Protein 1TE2 (pdb70)

CATH classification: 3.40.50.1000 (+1 more: 1.10.150.240)

Sequence (422 aa):
RQILAAIFDDGLLIDSEPLWDRAEELDVASLGVDISRRNELPDTLGLRIDDVVDLWYARQPWNNGPSRQEVVERVIARAISLVEETRPLLPGVREAVALCKEQGLLVGLASASPLHLEKVLTFDLRDSFDALASAEKLPYSKPHPQVYLDCAAKLGVDPLTCVALEDSVNGIASKAARRSIVVPAPEAQNDPRFVLANVKLSSLTELTAKDLLGRQILAAIFDDGLLIDSEPLWDRAELDVASLGVDISRRNELPDTLGLRIDDVVDLWYARQPWNGPSRQEVVEERVIARAISLVEETRPLLPGVREAVALCKEQGLLVGLASASPLHLEKVLTFDLRDSFDALASAEKLPYSKPHPQVYLDCAAKLGVDPLTCVALEDSVNGIASKAARRSIVVPAPEAQNDPRFVLANVKLSSLTELTAKDLLG

B-factor: mean 22.22, std 9.04, range [7.66, 154.1]

Secondary structure (DSSP, 8-state):
----EEEE---SSB--HHHHHHHHHH--TT---GGGGGGS---TT-----HHHHHHHS--SSS-HHHHHHHHHHHHHHHHHHH--BPTTHHHHHHHHHHTT-EEEEEESS----HHHH----GGG-SEEEE-TTSS--TTSTHHHHHHHHHHTS-GGGEEEEESSS---HHHHT--EEE---TTTTT-GGGGGSSEE-S-GGG--HHHHH-/----EEEE---SSB--HHHHHHHHHH--TT---GGGGGGSPP-TT-----HHHHHHHS--SSS-HHHHHHHHHHHHHHHHHHH--BPTTHHHHHHHHHHTT-EEEEEESS----HHHH----GGG-SEEEESTTSS--TTSSHHHHHHHHHHTS-GGGEEEEESSS---HHHHT--EEE---GGGTT-GGGGGSSEE-S-GGG--HHHHH-

GO terms:
  GO:0000287 magnesium ion binding (F, IDA)
  GO:0005829 cytosol (C, IDA)
  GO:0050084 mannitol-1-phosphatase activity (F, IDA)
  GO:0050286 sorbitol-6-phosphatase activity (F, IDA)
  GO:0003850 2-deoxyglucose-6-phosphatase activity (F, IDA)
  GO:0016791 phosphatase activity (F, IDA)
  GO:0004346 glucose-6-phosphatase activity (F, IDA)
  GO:0046872 metal ion binding (F, IDA)
  GO:0050308 sugar-phosphatase activity (F, IDA)

Solvent-accessible surface area: 18051 Å² total

InterPro domains:
  IPR006439 HAD hydrolase, subfamily IA [PR00413] (7-18)
  IPR006439 HAD hydrolase, subfamily IA [PR00413] (104-117)
  IPR006439 HAD hydrolase, subfamily IA [PR00413] (135-151)
  IPR006439 HAD hydrolase, subfamily IA [TIGR01509] (89-191)
  IPR023198 Phosphoglycolate phosphatase-like, domain 2 [G3DSA:1.10.150.240] (20-91)
  IPR023214 HAD superfamily [G3DSA:3.40.50.1000] (10-202)
  IPR036412 HAD-like superfamily [SSF56784] (7-216)
  IPR051600 Beta-phosphoglucomutase-like [PTHR46193] (9-208)

Foldseek 3Di:
DFAAAEEEECLAFFVLPVLLVVLLVVLVVQVQDCVCVVVADDCVQAAQLCLVRSCVVPNGDDDDSVSSSVSSLVSSVVVCVVPVGGFPQNVVLLVQCVVLNHAYEYFYQHDPVCCVNCVCVNPVSHQYYFHCPPPPGGFVAQPRVVVRCVSSPHQLCNYEYEEADLRCCSSVNSPAYEYCHRPVCPPVPSCVPHPYYDVHSNPDDPVSGGD/DAAAAEEEECLAFFVLPVLLVVLLVVLVVQVQDCVCVVVADDCVQPALLCLVRSCVVPNGDDDDSVSSSVSSLVRSVVVCVVPVGGFPQNVVLLVQCVVLNHAYEYFYQHDPVCCVNCVCVNPVSHQYYFHCPVPPGGFVAQPSLVVGCVSVVHQLCNYEYEEADLRCCSSVNSPAYEYCHRPVCVVPVSCVPHPYYDVHSNPDDPVSGGD

Organism: Escherichia coli (strain K12) (NCBI:txid83333)

Nearest PDB structures (foldseek):
  6hdm-assembly1_A  TM=8.095E-01  e=3.050E-13  Lactococcus lactis subsp. lactis Il1403
  5oly-assembly1_G  TM=8.096E-01  e=6.107E-13  Lactococcus lactis subsp. lactis
  1z4o-assembly2_B  TM=8.290E-01  e=7.381E-13  Lactococcus lactis
  6ydj-assembly1_A  TM=8.114E-01  e=1.303E-12  Lactococcus lactis subsp. lactis Il1403
  6hdh-assembly2_B  TM=7.762E-01  e=3.248E-13  Lactococcus lactis subsp. lactis Il1403

Structure (mmCIF, N/CA/C/O backbone):
data_1TE2
#
_entry.id   1TE2
#
_cell.length_a   48.591
_cell.length_b   88.447
_cell.length_c   48.591
_cell.angle_alpha   90.00
_cell.angle_beta   97.26
_cell.angle_gamma   90.00
#
_symmetry.space_group_name_H-M   'P 1 21 1'
#
loop_
_entity.id
_entity.type
_entity.pdbx_description
1 polymer '2-deoxyglucose-6-P phosphatase'
2 non-polymer '2-PHOSPHOGLYCOLIC ACID'
3 non-polymer 'CALCIUM ION'
4 water water
#
loop_
_atom_site.group_PDB
_atom_site.id
_atom_site.type_symbol
_atom_site.label_atom_id
_atom_site.label_alt_id
_atom_site.label_comp_id
_atom_site.label_asym_id
_atom_site.label_entity_id
_atom_site.label_seq_id
_atom_site.pdbx_PDB_ins_code
_atom_site.Cartn_x
_atom_site.Cartn_y
_atom_site.Cartn_z
_atom_site.occupancy
_atom_site.B_iso_or_equiv
_atom_site.auth_seq_id
_atom_site.auth_comp_id
_atom_site.auth_asym_id
_atom_site.auth_atom_id
_atom_site.pdbx_PDB_model_num
ATOM 1 N N . ARG A 1 7 ? 38.841 26.189 -3.329 1.00 31.67 5 ARG A N 1
ATOM 2 C CA . ARG A 1 7 ? 37.887 27.317 -3.083 1.00 31.28 5 ARG A CA 1
ATOM 3 C C . ARG A 1 7 ? 36.708 27.220 -4.047 1.00 30.44 5 ARG A C 1
ATOM 4 O O . ARG A 1 7 ? 36.867 27.493 -5.234 1.00 31.30 5 ARG A O 1
ATOM 12 N N . GLN A 1 8 ? 35.532 26.840 -3.555 1.00 29.20 6 GLN A N 1
ATOM 13 C CA . GLN A 1 8 ? 34.358 26.821 -4.422 1.00 27.98 6 GLN A CA 1
ATOM 14 C C . GLN A 1 8 ? 33.616 28.138 -4.309 1.00 25.36 6 GLN A C 1
ATOM 15 O O . GLN A 1 8 ? 33.184 28.508 -3.224 1.00 25.88 6 GLN A O 1
ATOM 21 N N . ILE A 1 9 ? 33.445 28.825 -5.431 1.00 22.31 7 ILE A N 1
ATOM 22 C CA . ILE A 1 9 ? 32.750 30.109 -5.450 1.00 19.81 7 ILE A CA 1
ATOM 23 C C . ILE A 1 9 ? 31.252 29.914 -5.706 1.00 18.18 7 ILE A C 1
ATOM 24 O O . ILE A 1 9 ? 30.856 29.263 -6.679 1.00 17.23 7 ILE A O 1
ATOM 29 N N . LEU A 1 10 ? 30.443 30.472 -4.804 1.00 16.55 8 LEU A N 1
ATOM 30 C CA . LEU A 1 10 ? 28.989 30.427 -4.860 1.00 15.68 8 LEU A CA 1
ATOM 31 C C . LEU A 1 10 ? 28.346 31.807 -5.099 1.00 14.46 8 LEU A C 1
ATOM 32 O O . LEU A 1 10 ? 27.192 31.888 -5.490 1.00 13.89 8 LEU A O 1
ATOM 37 N N . ALA A 1 11 ? 29.076 32.887 -4.841 1.00 13.22 9 ALA A N 1
ATOM 38 C CA . ALA A 1 11 ? 28.529 34.231 -4.999 1.00 13.39 9 ALA A CA 1
ATOM 39 C C . ALA A 1 11 ? 29.571 35.243 -5.429 1.00 13.12 9 ALA A C 1
ATOM 40 O O . ALA A 1 11 ? 30.749 35.108 -5.104 1.00 13.21 9 ALA A O 1
ATOM 42 N N . ALA A 1 12 ? 29.108 36.244 -6.165 1.00 13.62 10 ALA A N 1
ATOM 43 C CA . ALA A 1 12 ? 29.906 37.405 -6.539 1.00 13.53 10 ALA A CA 1
ATOM 44 C C . ALA A 1 12 ? 29.285 38.636 -5.877 1.00 13.45 10 ALA A C 1
ATOM 45 O O . ALA A 1 12 ? 28.087 38.856 -5.995 1.00 14.14 10 ALA A O 1
ATOM 47 N N . ILE A 1 13 ? 30.109 39.431 -5.196 1.00 12.87 11 ILE A N 1
ATOM 48 C CA . ILE A 1 13 ? 29.668 40.669 -4.552 1.00 12.93 11 ILE A CA 1
ATOM 49 C C . ILE A 1 13 ? 30.400 41.822 -5.216 1.00 12.86 11 ILE A C 1
ATOM 50 O O . ILE A 1 13 ? 31.629 41.874 -5.194 1.00 13.09 11 ILE A O 1
ATOM 55 N N . PHE A 1 14 ? 29.639 42.745 -5.780 1.00 13.03 12 PHE A N 1
ATOM 56 C CA . PHE A 1 14 ? 30.188 43.917 -6.436 1.00 13.54 12 PHE A CA 1
ATOM 57 C C . PHE A 1 14 ? 30.276 45.098 -5.483 1.00 13.85 12 PHE A C 1
ATOM 58 O O . PHE A 1 14 ? 29.365 45.340 -4.688 1.00 14.63 12 PHE A O 1
ATOM 66 N N . ASP A 1 15 ? 31.390 45.822 -5.567 1.00 14.70 13 ASP A N 1
ATOM 67 C CA . ASP A 1 15 ? 31.520 47.165 -5.031 1.00 15.11 13 ASP A CA 1
ATOM 68 C C . ASP A 1 15 ? 30.628 48.030 -5.901 1.00 15.57 13 ASP A C 1
ATOM 69 O O . ASP A 1 15 ? 30.308 47.653 -7.032 1.00 14.73 13 ASP A O 1
ATOM 90 N N . ASP A 1 17 ? 30.537 52.248 -5.947 1.00 15.01 15 ASP A N 1
ATOM 91 C CA . ASP A 1 17 ? 31.180 53.476 -6.421 1.00 14.94 15 ASP A CA 1
ATOM 92 C C . ASP A 1 17 ? 32.562 53.206 -7.013 1.00 14.86 15 ASP A C 1
ATOM 93 O O . ASP A 1 17 ? 33.445 52.699 -6.340 1.00 13.91 15 ASP A O 1
ATOM 98 N N . GLY A 1 18 ? 32.724 53.578 -8.273 1.00 14.86 16 GLY A N 1
ATOM 99 C CA . GLY A 1 18 ? 33.960 53.387 -9.003 1.00 15.06 16 GLY A CA 1
ATOM 100 C C . GLY A 1 18 ? 34.094 52.023 -9.647 1.00 15.10 16 GLY A C 1
ATOM 101 O O . GLY A 1 18 ? 35.049 51.777 -10.357 1.00 15.09 16 GLY A O 1
ATOM 102 N N . LEU A 1 19 ? 33.140 51.137 -9.394 1.00 15.16 17 LEU A N 1
ATOM 103 C CA . LEU A 1 19 ? 33.175 49.770 -9.905 1.00 15.33 17 LEU A CA 1
ATOM 104 C C . LEU A 1 19 ? 32.001 49.497 -10.856 1.00 15.90 17 LEU A C 1
ATOM 105 O O . LEU A 1 19 ? 32.209 49.061 -12.000 1.00 15.84 17 LEU A O 1
ATOM 110 N N . LEU A 1 20 ? 30.782 49.706 -10.364 1.00 15.71 18 LEU A N 1
ATOM 111 C CA . LEU A 1 20 ? 29.568 49.663 -11.181 1.00 16.26 18 LEU A CA 1
ATOM 112 C C . LEU A 1 20 ? 29.248 51.007 -11.820 1.00 16.50 18 LEU A C 1
ATOM 113 O O . LEU A 1 20 ? 28.676 51.052 -12.902 1.00 15.68 18 LEU A O 1
ATOM 118 N N . ILE A 1 21 ? 29.558 52.099 -11.121 1.00 17.30 19 ILE A N 1
ATOM 119 C CA . ILE A 1 21 ? 29.237 53.441 -11.602 1.00 17.92 19 ILE A CA 1
ATOM 120 C C . ILE A 1 21 ? 30.431 54.349 -11.480 1.00 18.29 19 ILE A C 1
ATOM 121 O O . ILE A 1 21 ? 31.261 54.205 -10.578 1.00 18.16 19 ILE A O 1
ATOM 126 N N . ASP A 1 22 ? 30.516 55.302 -12.392 1.00 18.72 20 ASP A N 1
ATOM 127 C CA . ASP A 1 22 ? 31.620 56.228 -12.408 1.00 18.95 20 ASP A CA 1
ATOM 128 C C . ASP A 1 22 ? 31.241 57.439 -11.545 1.00 18.82 20 ASP A C 1
ATOM 129 O O . ASP A 1 22 ? 31.121 58.578 -12.039 1.00 18.61 20 ASP A O 1
ATOM 134 N N . SER A 1 23 ? 31.091 57.184 -10.243 1.00 18.21 21 SER A N 1
ATOM 135 C CA . SER A 1 23 ? 30.602 58.178 -9.292 1.00 18.05 21 SER A CA 1
ATOM 136 C C . SER A 1 23 ? 31.699 58.939 -8.529 1.00 18.41 21 SER A C 1
ATOM 137 O O . SER A 1 23 ? 31.408 59.954 -7.901 1.00 18.59 21 SER A O 1
ATOM 140 N N . GLU A 1 24 ? 32.942 58.462 -8.569 1.00 18.75 22 GLU A N 1
ATOM 141 C CA . GLU A 1 24 ? 34.028 59.105 -7.819 1.00 19.36 22 GLU A CA 1
ATOM 142 C C . GLU A 1 24 ? 34.193 60.577 -8.156 1.00 19.53 22 GLU A C 1
ATOM 143 O O . GLU A 1 24 ? 34.323 61.381 -7.241 1.00 19.02 22 GLU A O 1
ATOM 149 N N . PRO A 1 25 ? 34.169 60.951 -9.440 1.00 19.75 23 PRO A N 1
ATOM 150 C CA . PRO A 1 25 ? 34.188 62.375 -9.794 1.00 19.54 23 PRO A CA 1
ATOM 151 C C . PRO A 1 25 ? 32.931 63.130 -9.350 1.00 18.73 23 PRO A C 1
ATOM 152 O O . PRO A 1 25 ? 33.021 64.322 -9.096 1.00 18.62 23 PRO A O 1
ATOM 156 N N . LEU A 1 26 ? 31.792 62.449 -9.259 1.00 18.71 24 LEU A N 1
ATOM 157 C CA . LEU A 1 26 ? 30.552 63.062 -8.775 1.00 17.80 24 LEU A CA 1
ATOM 158 C C . LEU A 1 26 ? 30.574 63.317 -7.264 1.00 17.83 24 LEU A C 1
ATOM 159 O O . LEU A 1 26 ? 30.168 64.392 -6.800 1.00 17.57 24 LEU A O 1
ATOM 164 N N . TRP A 1 27 ? 31.039 62.336 -6.496 1.00 17.42 25 TRP A N 1
ATOM 165 C CA . TRP A 1 27 ? 31.303 62.538 -5.080 1.00 17.65 25 TRP A CA 1
ATOM 166 C C . TRP A 1 27 ? 32.293 63.673 -4.870 1.00 17.86 25 TRP A C 1
ATOM 167 O O . TRP A 1 27 ? 32.138 64.443 -3.959 1.00 17.35 25 TRP A O 1
ATOM 178 N N . ASP A 1 28 ? 33.320 63.776 -5.710 1.00 18.05 26 ASP A N 1
ATOM 179 C CA . ASP A 1 28 ? 34.306 64.852 -5.556 1.00 18.60 26 ASP A CA 1
ATOM 180 C C . ASP A 1 28 ? 33.630 66.203 -5.694 1.00 18.47 26 ASP A C 1
ATOM 181 O O . ASP A 1 28 ? 33.843 67.101 -4.887 1.00 18.61 26 ASP A O 1
ATOM 186 N N . ARG A 1 29 ? 32.812 66.333 -6.731 1.00 18.75 27 ARG A N 1
ATOM 187 C CA . ARG A 1 29 ? 32.079 67.567 -7.002 1.00 19.61 27 ARG A CA 1
ATOM 188 C C . ARG A 1 29 ? 31.097 67.901 -5.863 1.00 18.95 27 ARG A C 1
ATOM 189 O O . ARG A 1 29 ? 30.987 69.051 -5.459 1.00 18.80 27 ARG A O 1
ATOM 197 N N . ALA A 1 30 ? 30.394 66.900 -5.347 1.00 18.55 28 ALA A N 1
ATOM 198 C CA . ALA A 1 30 ? 29.474 67.079 -4.210 1.00 17.96 28 ALA A CA 1
ATOM 199 C C . ALA A 1 30 ? 30.232 67.600 -2.986 1.00 18.14 28 ALA A C 1
ATOM 200 O O . ALA A 1 30 ? 29.817 68.545 -2.345 1.00 16.85 28 ALA A O 1
ATOM 202 N N A GLU A 1 31 ? 31.368 66.975 -2.641 0.50 18.22 29 GLU A N 1
ATOM 203 N N B GLU A 1 31 ? 31.357 66.947 -2.752 0.50 18.50 29 GLU A N 1
ATOM 204 C CA A GLU A 1 31 ? 32.225 67.388 -1.475 0.50 18.38 29 GLU A CA 1
ATOM 205 C CA B GLU A 1 31 ? 32.228 67.205 -1.637 0.50 19.00 29 GLU A CA 1
ATOM 206 C C A GLU A 1 31 ? 32.759 68.785 -1.694 0.50 18.83 29 GLU A C 1
ATOM 207 C C B GLU A 1 31 ? 32.795 68.649 -1.711 0.50 19.13 29 GLU A C 1
ATOM 208 O O A GLU A 1 31 ? 32.707 69.621 -0.794 0.50 18.27 29 GLU A O 1
ATOM 209 O O B GLU A 1 31 ? 32.764 69.389 -0.728 0.50 18.71 29 GLU A O 1
ATOM 220 N N . LEU A 1 32 ? 33.265 69.033 -2.896 1.00 19.37 30 LEU A N 1
ATOM 221 C CA . LEU A 1 32 ? 33.830 70.352 -3.203 1.00 20.96 30 LEU A CA 1
ATOM 222 C C . LEU A 1 32 ? 32.821 71.465 -2.999 1.00 20.62 30 LEU A C 1
ATOM 223 O O . LEU A 1 32 ? 33.101 72.449 -2.329 1.00 20.88 30 LEU A O 1
ATOM 228 N N . ASP A 1 33 ? 31.662 71.309 -3.615 1.00 20.92 31 ASP A N 1
ATOM 229 C CA . ASP A 1 33 ? 30.613 72.303 -3.564 1.00 21.01 31 ASP A CA 1
ATOM 230 C C . ASP A 1 33 ? 30.126 72.546 -2.140 1.00 20.16 31 ASP A C 1
ATOM 231 O O . ASP A 1 33 ? 29.945 73.688 -1.726 1.00 19.53 31 ASP A O 1
ATOM 236 N N . VAL A 1 34 ? 29.931 71.478 -1.376 1.00 19.61 32 VAL A N 1
ATOM 237 C CA . VAL A 1 34 ? 29.465 71.634 0.006 1.00 19.01 32 VAL A CA 1
ATOM 238 C C . VAL A 1 34 ? 30.550 72.279 0.870 1.00 18.94 32 VAL A C 1
ATOM 239 O O . VAL A 1 34 ? 30.290 73.241 1.577 1.00 18.53 32 VAL A O 1
ATOM 251 N N . ALA A 1 36 ? 33.021 74.147 -0.071 1.00 18.08 34 ALA A N 1
ATOM 252 C CA . ALA A 1 36 ? 33.229 75.535 -0.488 1.00 17.60 34 ALA A CA 1
ATOM 253 C C . ALA A 1 36 ? 32.162 76.426 0.153 1.00 17.78 34 ALA A C 1
ATOM 254 O O . ALA A 1 36 ? 32.466 77.516 0.625 1.00 16.17 34 ALA A O 1
ATOM 256 N N . SER A 1 37 ? 30.924 75.937 0.207 1.00 18.27 35 SER A N 1
ATOM 257 C CA . SER A 1 37 ? 29.818 76.709 0.787 1.00 18.71 35 SER A CA 1
ATOM 258 C C . SER A 1 37 ? 30.030 76.999 2.288 1.00 19.13 35 SER A C 1
ATOM 259 O O . SER A 1 37 ? 29.466 77.961 2.828 1.00 18.59 35 SER A O 1
ATOM 262 N N . LEU A 1 38 ? 30.825 76.162 2.954 1.00 19.32 36 LEU A N 1
ATOM 263 C CA . LEU A 1 38 ? 31.096 76.307 4.390 1.00 20.18 36 LEU A CA 1
ATOM 264 C C . LEU A 1 38 ? 32.261 77.231 4.699 1.00 20.64 36 LEU A C 1
ATOM 265 O O . LEU A 1 38 ? 32.544 77.510 5.873 1.00 20.93 36 LEU A O 1
ATOM 270 N N . GLY A 1 39 ? 32.930 77.716 3.657 1.00 20.75 37 GLY A N 1
ATOM 271 C CA . GLY A 1 39 ? 34.082 78.572 3.827 1.00 21.37 37 GLY A CA 1
ATOM 272 C C . GLY A 1 39 ? 35.387 77.799 3.849 1.00 21.89 37 GLY A C 1
ATOM 273 O O . GLY A 1 39 ? 36.447 78.386 4.043 1.00 22.09 37 GLY A O 1
ATOM 274 N N . VAL A 1 40 ? 35.322 76.488 3.645 1.00 22.25 38 VAL A N 1
ATOM 275 C CA . VAL A 1 40 ? 36.503 75.641 3.708 1.00 22.81 38 VAL A CA 1
ATOM 276 C C . VAL A 1 40 ? 37.425 75.932 2.521 1.00 23.73 38 VAL A C 1
ATOM 277 O O . VAL A 1 40 ? 37.006 75.965 1.371 1.00 23.49 38 VAL A O 1
ATOM 281 N N . ASP A 1 41 ? 38.687 76.174 2.849 1.00 24.58 39 ASP A N 1
ATOM 282 C CA . ASP A 1 41 ? 39.745 76.415 1.878 1.00 25.43 39 ASP A CA 1
ATOM 283 C C . ASP A 1 41 ? 40.121 75.114 1.174 1.00 26.12 39 ASP A C 1
ATOM 284 O O . ASP A 1 41 ? 40.859 74.275 1.695 1.00 25.94 39 ASP A O 1
ATOM 289 N N . ILE A 1 42 ? 39.589 74.974 -0.033 1.00 27.37 40 ILE A N 1
ATOM 290 C CA . ILE A 1 42 ? 39.721 73.773 -0.849 1.00 28.65 40 ILE A CA 1
ATOM 291 C C . ILE A 1 42 ? 41.150 73.504 -1.328 1.00 29.61 40 ILE A C 1
ATOM 292 O O . ILE A 1 42 ? 41.545 72.350 -1.450 1.00 30.42 40 ILE A O 1
ATOM 297 N N . SER A 1 43 ? 41.903 74.560 -1.615 1.00 30.75 41 SER A N 1
ATOM 298 C CA . SER A 1 43 ? 43.283 74.433 -2.107 1.00 31.23 41 SER A CA 1
ATOM 299 C C . SER A 1 43 ? 44.174 73.554 -1.215 1.00 31.59 41 SER A C 1
ATOM 300 O O . SER A 1 43 ? 45.140 72.946 -1.690 1.00 31.92 41 SER A O 1
ATOM 303 N N . ARG A 1 44 ? 43.838 73.484 0.070 1.00 31.43 42 ARG A N 1
ATOM 304 C CA . ARG A 1 44 ? 44.541 72.622 1.018 1.00 31.56 42 ARG A CA 1
ATOM 305 C C . ARG A 1 44 ? 44.035 71.180 1.024 1.00 31.88 42 ARG A C 1
ATOM 306 O O . ARG A 1 44 ? 44.177 70.473 2.021 1.00 31.55 42 ARG A O 1
ATOM 314 N N . ARG A 1 45 ? 43.475 70.736 -0.099 1.00 32.40 43 ARG A N 1
ATOM 315 C CA . ARG A 1 45 ? 42.967 69.377 -0.219 1.00 32.94 43 ARG A CA 1
ATOM 316 C C . ARG A 1 45 ? 44.122 68.384 -0.112 1.00 31.86 43 ARG A C 1
ATOM 317 O O . ARG A 1 45 ? 43.948 67.273 0.377 1.00 31.68 43 ARG A O 1
ATOM 325 N N . ASN A 1 46 ? 45.302 68.811 -0.556 1.00 31.03 44 ASN A N 1
ATOM 326 C CA . ASN A 1 46 ? 46.526 68.009 -0.470 1.00 30.52 44 ASN A CA 1
ATOM 327 C C . ASN A 1 46 ? 46.912 67.560 0.950 1.00 29.53 44 ASN A C 1
ATOM 328 O O . ASN A 1 46 ? 47.713 66.638 1.108 1.00 28.91 44 ASN A O 1
ATOM 333 N N . GLU A 1 47 ? 46.349 68.225 1.961 1.00 28.38 45 GLU A N 1
ATOM 334 C CA . GLU A 1 47 ? 46.619 67.919 3.367 1.00 27.87 45 GLU A CA 1
ATOM 335 C C . GLU A 1 47 ? 46.006 66.611 3.847 1.00 27.81 45 GLU A C 1
ATOM 336 O O . GLU A 1 47 ? 46.506 66.009 4.801 1.00 27.98 45 GLU A O 1
ATOM 342 N N . LEU A 1 48 ? 44.928 66.176 3.200 1.00 27.48 46 LEU A N 1
ATOM 343 C CA . LEU A 1 48 ? 44.272 64.931 3.583 1.00 27.10 46 LEU A CA 1
ATOM 344 C C . LEU A 1 48 ? 45.010 63.745 2.973 1.00 26.83 46 LEU A C 1
ATOM 345 O O . LEU A 1 48 ? 45.672 63.871 1.929 1.00 26.09 46 LEU A O 1
ATOM 350 N N . PRO A 1 49 ? 44.888 62.586 3.615 1.00 26.58 47 PRO A N 1
ATOM 351 C CA . PRO A 1 49 ? 45.444 61.351 3.059 1.00 26.60 47 PRO A CA 1
ATOM 352 C C . PRO A 1 49 ? 44.615 60.885 1.868 1.00 26.25 47 PRO A C 1
ATOM 353 O O . PRO A 1 49 ? 43.613 61.508 1.517 1.00 26.17 47 PRO A O 1
ATOM 357 N N . ASP A 1 50 ? 45.054 59.812 1.231 1.00 25.96 48 ASP A N 1
ATOM 358 C CA . ASP A 1 50 ? 44.269 59.159 0.204 1.00 25.61 48 ASP A CA 1
ATOM 359 C C . ASP A 1 50 ? 42.959 58.712 0.868 1.00 24.59 48 ASP A C 1
ATOM 360 O O . ASP A 1 50 ? 42.971 58.076 1.917 1.00 24.97 48 ASP A O 1
ATOM 365 N N . THR A 1 51 ? 41.836 59.110 0.287 1.00 23.13 49 THR A N 1
ATOM 366 C CA . THR A 1 51 ? 40.536 58.734 0.814 1.00 22.08 49 THR A CA 1
ATOM 367 C C . THR A 1 51 ? 39.782 57.809 -0.119 1.00 20.67 49 THR A C 1
ATOM 368 O O . THR A 1 51 ? 38.607 57.576 0.105 1.00 19.76 49 THR A O 1
ATOM 372 N N . LEU A 1 52 ? 40.424 57.281 -1.163 1.00 19.70 50 LEU A N 1
ATOM 373 C CA . LEU A 1 52 ? 39.695 56.446 -2.116 1.00 19.48 50 LEU A CA 1
ATOM 374 C C . LEU A 1 52 ? 39.076 55.231 -1.414 1.00 18.13 50 LEU A C 1
ATOM 375 O O . LEU A 1 52 ? 39.785 54.436 -0.801 1.00 17.36 50 LEU A O 1
ATOM 380 N N . GLY A 1 53 ? 37.761 55.093 -1.553 1.00 17.18 51 GLY A N 1
ATOM 381 C CA . GLY A 1 53 ? 37.013 53.996 -0.968 1.00 16.90 51 GLY A CA 1
ATOM 382 C C . GLY A 1 53 ? 36.592 54.189 0.475 1.00 16.66 51 GLY A C 1
ATOM 383 O O . GLY A 1 53 ? 35.978 53.301 1.059 1.00 16.53 51 GLY A O 1
ATOM 384 N N . LEU A 1 54 ? 36.933 55.331 1.066 1.00 16.24 52 LEU A N 1
ATOM 385 C CA . LEU A 1 54 ? 36.510 55.620 2.426 1.00 16.24 52 LEU A CA 1
ATOM 386 C C . LEU A 1 54 ? 35.086 56.164 2.397 1.00 16.26 52 LEU A C 1
ATOM 387 O O . LEU A 1 54 ? 34.681 56.849 1.450 1.00 16.20 52 LEU A O 1
ATOM 392 N N . ARG A 1 55 ? 34.328 55.832 3.440 1.00 16.17 53 ARG A N 1
ATOM 393 C CA . ARG A 1 55 ? 32.979 56.351 3.641 1.00 16.38 53 ARG A CA 1
ATOM 394 C C . ARG A 1 55 ? 32.992 57.870 3.833 1.00 16.08 53 ARG A C 1
ATOM 395 O O . ARG A 1 55 ? 33.916 58.441 4.432 1.00 15.21 53 ARG A O 1
ATOM 403 N N . ILE A 1 56 ? 31.954 58.517 3.312 1.00 15.84 54 ILE A N 1
ATOM 404 C CA . ILE A 1 56 ? 31.885 59.979 3.287 1.00 16.75 54 ILE A CA 1
ATOM 405 C C . ILE A 1 56 ? 32.061 60.640 4.655 1.00 16.76 54 ILE A C 1
ATOM 406 O O . ILE A 1 56 ? 32.643 61.719 4.745 1.00 16.21 54 ILE A O 1
ATOM 411 N N A ASP A 1 57 ? 31.553 60.006 5.726 0.50 17.02 55 ASP A N 1
ATOM 412 N N B ASP A 1 57 ? 31.553 60.006 5.699 0.50 16.58 55 ASP A N 1
ATOM 413 C CA A ASP A 1 57 ? 31.646 60.651 7.081 0.49 17.44 55 ASP A CA 1
ATOM 414 C CA B ASP A 1 57 ? 31.659 60.573 7.034 0.51 16.64 55 ASP A CA 1
ATOM 415 C C A ASP A 1 57 ? 33.134 60.713 7.547 0.50 17.56 55 ASP A C 1
ATOM 416 C C B ASP A 1 57 ? 33.122 60.742 7.447 0.50 17.10 55 ASP A C 1
ATOM 417 O O A ASP A 1 57 ? 33.512 61.623 8.271 0.50 17.36 55 ASP A O 1
ATOM 418 O O B ASP A 1 57 ? 33.474 61.740 8.045 0.50 16.81 55 ASP A O 1
ATOM 435 N N . VAL A 1 59 ? 35.639 61.191 5.475 1.00 17.99 57 VAL A N 1
ATOM 436 C CA . VAL A 1 59 ? 36.171 62.294 4.673 1.00 18.52 57 VAL A CA 1
ATOM 437 C C . VAL A 1 59 ? 35.764 63.642 5.269 1.00 17.95 57 VAL A C 1
ATOM 438 O O . VAL A 1 59 ? 36.582 64.546 5.396 1.00 18.46 57 VAL A O 1
ATOM 442 N N . VAL A 1 60 ? 34.504 63.769 5.686 1.00 17.87 58 VAL A N 1
ATOM 443 C CA . VAL A 1 60 ? 34.033 65.010 6.298 1.00 17.33 58 VAL A CA 1
ATOM 444 C C . VAL A 1 60 ? 34.810 65.272 7.594 1.00 17.55 58 VAL A C 1
ATOM 445 O O . VAL A 1 60 ? 35.221 66.397 7.862 1.00 16.97 58 VAL A O 1
ATOM 449 N N . ASP A 1 61 ? 35.044 64.219 8.370 1.00 18.38 59 ASP A N 1
ATOM 450 C CA . ASP A 1 61 ? 35.801 64.305 9.622 1.00 19.24 59 ASP A CA 1
ATOM 451 C C . ASP A 1 61 ? 37.222 64.755 9.317 1.00 19.52 59 ASP A C 1
ATOM 452 O O . ASP A 1 61 ? 37.782 65.548 10.058 1.00 20.21 59 ASP A O 1
ATOM 457 N N . LEU A 1 62 ? 37.800 64.241 8.233 1.00 20.79 60 LEU A N 1
ATOM 458 C CA . LEU A 1 62 ? 39.171 64.604 7.848 1.00 21.82 60 LEU A CA 1
ATOM 459 C C . LEU A 1 62 ? 39.266 66.105 7.545 1.00 22.77 60 LEU A C 1
ATOM 460 O O . LEU A 1 62 ? 40.169 66.782 8.031 1.00 23.12 60 LEU A O 1
ATOM 465 N N . TRP A 1 63 ? 38.330 66.630 6.753 1.00 23.30 61 TRP A N 1
ATOM 466 C CA . TRP A 1 63 ? 38.262 68.070 6.498 1.00 23.70 61 TRP A CA 1
ATOM 467 C C . TRP A 1 63 ? 38.053 68.880 7.759 1.00 24.26 61 TRP A C 1
ATOM 468 O O . TRP A 1 63 ? 38.671 69.913 7.927 1.00 24.86 61 TRP A O 1
ATOM 479 N N . TYR A 1 64 ? 37.162 68.412 8.625 1.00 24.93 62 TYR A N 1
ATOM 480 C CA . TYR A 1 64 ? 36.783 69.116 9.848 1.00 25.70 62 TYR A CA 1
ATOM 481 C C . TYR A 1 64 ? 37.937 69.195 10.858 1.00 26.26 62 TYR A C 1
ATOM 482 O O . TYR A 1 64 ? 38.008 70.127 11.659 1.00 26.07 62 TYR A O 1
ATOM 491 N N . ALA A 1 65 ? 38.824 68.205 10.805 1.00 26.86 63 ALA A N 1
ATOM 492 C CA . ALA A 1 65 ? 40.001 68.142 11.662 1.00 27.33 63 ALA A CA 1
ATOM 493 C C . ALA A 1 65 ? 41.031 69.183 11.235 1.00 27.91 63 ALA A C 1
ATOM 494 O O . ALA A 1 65 ? 41.742 69.735 12.081 1.00 28.34 63 ALA A O 1
ATOM 496 N N . ARG A 1 66 ? 41.114 69.422 9.925 1.00 28.37 64 ARG A N 1
ATOM 497 C CA . ARG A 1 66 ? 42.006 70.434 9.346 1.00 28.85 64 ARG A CA 1
ATOM 498 C C . ARG A 1 66 ? 41.427 71.829 9.477 1.00 28.75 64 ARG A C 1
ATOM 499 O O . ARG A 1 66 ? 42.096 72.754 9.938 1.00 29.04 64 ARG A O 1
ATOM 507 N N . GLN A 1 67 ? 40.180 71.981 9.045 1.00 28.36 65 GLN A N 1
ATOM 508 C CA . GLN A 1 67 ? 39.534 73.284 8.977 1.00 28.32 65 GLN A CA 1
ATOM 509 C C . GLN A 1 67 ? 38.107 73.234 9.515 1.00 28.59 65 GLN A C 1
ATOM 510 O O . GLN A 1 67 ? 37.158 73.227 8.721 1.00 29.11 65 GLN A O 1
ATOM 516 N N . PRO A 1 68 ? 37.947 73.212 10.841 1.00 28.41 66 PRO A N 1
ATOM 517 C CA . PRO A 1 68 ? 36.618 73.126 11.460 1.00 28.23 66 PRO A CA 1
ATOM 518 C C . PRO A 1 68 ? 35.723 74.317 11.175 1.00 27.82 66 PRO A C 1
ATOM 519 O O . PRO A 1 68 ? 36.091 75.454 11.488 1.00 28.55 66 PRO A O 1
ATOM 523 N N . TRP A 1 69 ? 34.530 74.040 10.655 1.00 26.65 67 TRP A N 1
ATOM 524 C CA . TRP A 1 69 ? 33.562 75.071 10.306 1.00 25.66 67 TRP A CA 1
ATOM 525 C C . TRP A 1 69 ? 32.447 75.134 11.342 1.00 25.63 67 TRP A C 1
ATOM 526 O O . TRP A 1 69 ? 32.304 74.234 12.169 1.00 25.50 67 TRP A O 1
ATOM 537 N N A ASN A 1 70 ? 31.628 76.142 11.147 0.50 25.62 68 ASN A N 1
ATOM 538 N N B ASN A 1 70 ? 31.670 76.229 11.355 0.50 25.51 68 ASN A N 1
ATOM 539 C CA A ASN A 1 70 ? 30.520 76.404 12.006 0.50 25.78 68 ASN A CA 1
ATOM 540 C CA B ASN A 1 70 ? 30.505 76.444 12.274 0.50 25.47 68 ASN A CA 1
ATOM 541 C C A ASN A 1 70 ? 29.193 76.249 11.262 0.50 25.36 68 ASN A C 1
ATOM 542 C C B ASN A 1 70 ? 29.267 76.159 11.410 0.50 25.15 68 ASN A C 1
ATOM 543 O O A ASN A 1 70 ? 29.165 76.191 10.010 0.51 26.19 68 ASN A O 1
ATOM 544 O O B ASN A 1 70 ? 29.389 75.911 10.211 0.49 25.73 68 ASN A O 1
ATOM 553 N N . GLY A 1 71 ? 28.092 76.182 12.016 1.00 24.88 69 GLY A N 1
ATOM 554 C CA . GLY A 1 71 ? 26.799 76.037 11.364 1.00 24.11 69 GLY A CA 1
ATOM 555 C C . GLY A 1 71 ? 26.413 74.569 11.295 1.00 23.10 69 GLY A C 1
ATOM 556 O O . GLY A 1 71 ? 26.212 73.949 12.338 1.00 21.45 69 GLY A O 1
ATOM 557 N N . PRO A 1 72 ? 26.328 74.006 10.085 1.00 22.21 70 PRO A N 1
ATOM 558 C CA . PRO A 1 72 ? 25.994 72.587 9.929 1.00 21.56 70 PRO A CA 1
ATOM 559 C C . PRO A 1 72 ? 26.974 71.684 10.656 1.00 20.70 70 PRO A C 1
ATOM 560 O O . PRO A 1 72 ? 28.168 71.936 10.604 1.00 20.74 70 PRO A O 1
ATOM 564 N N . SER A 1 73 ? 26.465 70.657 11.328 1.00 19.94 71 SER A N 1
ATOM 565 C CA . SER A 1 73 ? 27.305 69.669 11.978 1.00 19.15 71 SER A CA 1
ATOM 566 C C . SER A 1 73 ? 27.955 68.811 10.903 1.00 18.87 71 SER A C 1
ATOM 567 O O . SER A 1 73 ? 27.568 68.863 9.744 1.00 17.80 71 SER A O 1
ATOM 570 N N . ARG A 1 74 ? 28.935 68.011 11.283 1.00 19.01 72 ARG A N 1
ATOM 571 C CA . ARG A 1 74 ? 29.519 67.076 10.343 1.00 19.41 72 ARG A CA 1
ATOM 572 C C . ARG A 1 74 ? 28.459 66.144 9.757 1.00 18.91 72 ARG A C 1
ATOM 573 O O . ARG A 1 74 ? 28.471 65.886 8.563 1.00 18.36 72 ARG A O 1
ATOM 581 N N . GLN A 1 75 ? 27.537 65.647 10.581 1.00 19.30 73 GLN A N 1
ATOM 582 C CA . GLN A 1 75 ? 26.503 64.733 10.063 1.00 19.08 73 GLN A CA 1
ATOM 583 C C . GLN A 1 75 ? 25.550 65.445 9.094 1.00 18.19 73 GLN A C 1
ATOM 584 O O . GLN A 1 75 ? 25.169 64.884 8.082 1.00 17.87 73 GLN A O 1
ATOM 590 N N . GLU A 1 76 ? 25.210 66.694 9.374 1.00 17.41 74 GLU A N 1
ATOM 591 C CA . GLU A 1 76 ? 24.391 67.486 8.459 1.00 17.00 74 GLU A CA 1
ATOM 592 C C . GLU A 1 76 ? 25.122 67.723 7.140 1.00 15.97 74 GLU A C 1
ATOM 593 O O . GLU A 1 76 ? 24.505 67.714 6.071 1.00 15.91 74 GLU A O 1
ATOM 599 N N . VAL A 1 77 ? 26.426 67.923 7.232 1.00 14.98 75 VAL A N 1
ATOM 600 C CA . VAL A 1 77 ? 27.264 68.074 6.036 1.00 14.44 75 VAL A CA 1
ATOM 601 C C . VAL A 1 77 ? 27.331 66.770 5.236 1.00 14.37 75 VAL A C 1
ATOM 602 O O . VAL A 1 77 ? 27.232 66.783 4.004 1.00 14.42 75 VAL A O 1
ATOM 606 N N . VAL A 1 78 ? 27.453 65.645 5.931 1.00 13.98 76 VAL A N 1
ATOM 607 C CA . VAL A 1 78 ? 27.443 64.332 5.288 1.00 14.37 76 VAL A CA 1
ATOM 608 C C . VAL A 1 78 ? 26.166 64.151 4.474 1.00 14.76 76 VAL A C 1
ATOM 609 O O . VAL A 1 78 ? 26.196 63.703 3.326 1.00 14.57 76 VAL A O 1
ATOM 613 N N . GLU A 1 79 ? 25.034 64.480 5.079 1.00 15.46 77 GLU A N 1
ATOM 614 C CA . GLU A 1 79 ? 23.768 64.288 4.398 1.00 16.16 77 GLU A CA 1
ATOM 615 C C . GLU A 1 79 ? 23.628 65.188 3.190 1.00 16.19 77 GLU A C 1
ATOM 616 O O . GLU A 1 79 ? 23.042 64.785 2.196 1.00 16.46 77 GLU A O 1
ATOM 622 N N . ARG A 1 80 ? 24.173 66.401 3.273 1.00 16.64 78 ARG A N 1
ATOM 623 C CA . ARG A 1 80 ? 24.142 67.330 2.154 1.00 16.81 78 ARG A CA 1
ATOM 624 C C . ARG A 1 80 ? 24.984 66.819 0.973 1.00 16.27 78 ARG A C 1
ATOM 625 O O . ARG A 1 80 ? 24.571 66.913 -0.197 1.00 15.83 78 ARG A O 1
ATOM 633 N N . VAL A 1 81 ? 26.147 66.256 1.279 1.00 15.66 79 VAL A N 1
ATOM 634 C CA . VAL A 1 81 ? 27.033 65.737 0.242 1.00 15.44 79 VAL A CA 1
ATOM 635 C C . VAL A 1 81 ? 26.365 64.533 -0.439 1.00 15.57 79 VAL A C 1
ATOM 636 O O . VAL A 1 81 ? 26.329 64.454 -1.671 1.00 15.87 79 VAL A O 1
ATOM 640 N N . ILE A 1 82 ? 25.807 63.631 0.367 1.00 15.50 80 ILE A N 1
ATOM 641 C CA . ILE A 1 82 ? 25.134 62.439 -0.154 1.00 16.37 80 ILE A CA 1
ATOM 642 C C . ILE A 1 82 ? 24.015 62.829 -1.132 1.00 16.24 80 ILE A C 1
ATOM 643 O O . ILE A 1 82 ? 23.876 62.254 -2.213 1.00 16.48 80 ILE A O 1
ATOM 648 N N . ALA A 1 83 ? 23.213 63.807 -0.744 1.00 16.88 81 ALA A N 1
ATOM 649 C CA . ALA A 1 83 ? 22.057 64.202 -1.542 1.00 17.31 81 ALA A CA 1
ATOM 650 C C . ALA A 1 83 ? 22.505 64.754 -2.882 1.00 17.96 81 ALA A C 1
ATOM 651 O O . ALA A 1 83 ? 21.932 64.426 -3.925 1.00 18.08 81 ALA A O 1
ATOM 653 N N . ARG A 1 84 ? 23.541 65.582 -2.848 1.00 18.67 82 ARG A N 1
ATOM 654 C CA . ARG A 1 84 ? 24.122 66.180 -4.048 1.00 19.41 82 ARG A CA 1
ATOM 655 C C . ARG A 1 84 ? 24.713 65.109 -4.967 1.00 19.31 82 ARG A C 1
ATOM 656 O O . ARG A 1 84 ? 24.470 65.096 -6.164 1.00 17.86 82 ARG A O 1
ATOM 664 N N . ALA A 1 85 ? 25.466 64.184 -4.387 1.00 19.59 83 ALA A N 1
ATOM 665 C CA . ALA A 1 85 ? 26.052 63.081 -5.137 1.00 20.13 83 ALA A CA 1
ATOM 666 C C . ALA A 1 85 ? 24.976 62.238 -5.853 1.00 20.34 83 ALA A C 1
ATOM 667 O O . ALA A 1 85 ? 25.111 61.916 -7.039 1.00 20.59 83 ALA A O 1
ATOM 669 N N . ILE A 1 86 ? 23.908 61.905 -5.136 1.00 21.24 84 ILE A N 1
ATOM 670 C CA . ILE A 1 86 ? 22.801 61.132 -5.705 1.00 21.46 84 ILE A CA 1
ATOM 671 C C . ILE A 1 86 ? 22.200 61.860 -6.908 1.00 21.76 84 ILE A C 1
ATOM 672 O O . ILE A 1 86 ? 22.011 61.256 -7.963 1.00 21.42 84 ILE A O 1
ATOM 677 N N . SER A 1 87 ? 21.955 63.159 -6.778 1.00 22.02 85 SER A N 1
ATOM 678 C CA . SER A 1 87 ? 21.372 63.932 -7.887 1.00 22.90 85 SER A CA 1
ATOM 679 C C . SER A 1 87 ? 22.287 63.928 -9.102 1.00 22.79 85 SER A C 1
ATOM 680 O O . SER A 1 87 ? 21.835 63.853 -10.246 1.00 23.01 85 SER A O 1
ATOM 683 N N . LEU A 1 88 ? 23.584 63.967 -8.850 1.00 22.66 86 LEU A N 1
ATOM 684 C CA . LEU A 1 88 ? 24.554 63.934 -9.925 1.00 22.91 86 LEU A CA 1
ATOM 685 C C . LEU A 1 88 ? 24.560 62.587 -10.636 1.00 22.95 86 LEU A C 1
ATOM 686 O O . LEU A 1 88 ? 24.689 62.540 -11.853 1.00 21.73 86 LEU A O 1
ATOM 691 N N . VAL A 1 89 ? 24.410 61.497 -9.885 1.00 23.29 87 VAL A N 1
ATOM 692 C CA . VAL A 1 89 ? 24.366 60.169 -10.493 1.00 23.78 87 VAL A CA 1
ATOM 693 C C . VAL A 1 89 ? 23.103 60.013 -11.343 1.00 24.93 87 VAL A C 1
ATOM 694 O O . VAL A 1 89 ? 23.175 59.563 -12.472 1.00 24.78 87 VAL A O 1
ATOM 698 N N . GLU A 1 90 ? 21.951 60.390 -10.798 1.00 26.40 88 GLU A N 1
ATOM 699 C CA . GLU A 1 90 ? 20.687 60.299 -11.532 1.00 28.07 88 GLU A CA 1
ATOM 700 C C . GLU A 1 90 ? 20.778 61.050 -12.853 1.00 29.19 88 GLU A C 1
ATOM 701 O O . GLU A 1 90 ? 20.325 60.572 -13.890 1.00 29.24 88 GLU A O 1
ATOM 707 N N . GLU A 1 91 ? 21.409 62.213 -12.791 1.00 30.47 89 GLU A N 1
ATOM 708 C CA . GLU A 1 91 ? 21.526 63.147 -13.901 1.00 32.01 89 GLU A CA 1
ATOM 709 C C . GLU A 1 91 ? 22.399 62.613 -15.028 1.00 31.54 89 GLU A C 1
ATOM 710 O O . GLU A 1 91 ? 22.022 62.710 -16.192 1.00 32.37 89 GLU A O 1
ATOM 716 N N . THR A 1 92 ? 23.550 62.037 -14.674 1.00 30.90 90 THR A N 1
ATOM 717 C CA . THR A 1 92 ? 24.542 61.580 -15.646 1.00 30.32 90 THR A CA 1
ATOM 718 C C . THR A 1 92 ? 24.416 60.088 -15.974 1.00 29.57 90 THR A C 1
ATOM 719 O O . THR A 1 92 ? 24.858 59.651 -17.031 1.00 30.12 90 THR A O 1
ATOM 723 N N . ARG A 1 93 ? 23.837 59.312 -15.061 1.00 28.70 91 ARG A N 1
ATOM 724 C CA . ARG A 1 93 ? 23.687 57.859 -15.223 1.00 27.97 91 ARG A CA 1
ATOM 725 C C . ARG A 1 93 ? 24.979 57.168 -15.700 1.00 26.49 91 ARG A C 1
ATOM 726 O O . ARG A 1 93 ? 24.994 56.541 -16.762 1.00 26.39 91 ARG A O 1
ATOM 734 N N . PRO A 1 94 ? 26.048 57.268 -14.907 1.00 24.61 92 PRO A N 1
ATOM 735 C CA . PRO A 1 94 ? 27.388 56.837 -15.326 1.00 24.03 92 PRO A CA 1
ATOM 736 C C . PRO A 1 94 ? 27.684 55.342 -15.093 1.00 22.78 92 PRO A C 1
ATOM 737 O O . PRO A 1 94 ? 28.491 54.994 -14.238 1.00 22.19 92 PRO A O 1
ATOM 741 N N . LEU A 1 95 ? 27.035 54.474 -15.857 1.00 21.78 93 LEU A N 1
ATOM 742 C CA . LEU A 1 95 ? 27.283 53.043 -15.772 1.00 20.95 93 LEU A CA 1
ATOM 743 C C . LEU A 1 95 ? 28.620 52.780 -16.405 1.00 20.34 93 LEU A C 1
ATOM 744 O O . LEU A 1 95 ? 28.895 53.261 -17.504 1.00 19.84 93 LEU A O 1
ATOM 749 N N . LEU A 1 96 ? 29.473 52.054 -15.701 1.00 19.05 94 LEU A N 1
ATOM 750 C CA . LEU A 1 96 ? 30.800 51.767 -16.212 1.00 19.32 94 LEU A CA 1
ATOM 751 C C . LEU A 1 96 ? 30.761 50.657 -17.270 1.00 19.26 94 LEU A C 1
ATOM 752 O O . LEU A 1 96 ? 29.820 49.866 -17.313 1.00 18.51 94 LEU A O 1
ATOM 757 N N . PRO A 1 97 ? 31.784 50.595 -18.124 1.00 19.80 95 PRO A N 1
ATOM 758 C CA . PRO A 1 97 ? 31.832 49.569 -19.169 1.00 19.92 95 PRO A CA 1
ATOM 759 C C . PRO A 1 97 ? 31.864 48.164 -18.616 1.00 19.34 95 PRO A C 1
ATOM 760 O O . PRO A 1 97 ? 32.547 47.900 -17.617 1.00 19.49 95 PRO A O 1
ATOM 764 N N . GLY A 1 98 ? 31.110 47.277 -19.256 1.00 18.49 96 GLY A N 1
ATOM 765 C CA . GLY A 1 98 ? 31.181 45.858 -18.975 1.00 18.52 96 GLY A CA 1
ATOM 766 C C . GLY A 1 98 ? 30.280 45.419 -17.835 1.00 18.19 96 GLY A C 1
ATOM 767 O O . GLY A 1 98 ? 30.201 44.242 -17.556 1.00 17.93 96 GLY A O 1
ATOM 768 N N . VAL A 1 99 ? 29.585 46.352 -17.195 1.00 18.27 97 VAL A N 1
ATOM 769 C CA . VAL A 1 99 ? 28.801 46.032 -15.990 1.00 18.22 97 VAL A CA 1
ATOM 770 C C . VAL A 1 99 ? 27.677 45.022 -16.232 1.00 18.59 97 VAL A C 1
ATOM 771 O O . VAL A 1 99 ? 27.580 43.983 -15.574 1.00 18.69 97 VAL A O 1
ATOM 775 N N . ARG A 1 100 ? 26.806 45.336 -17.174 1.00 18.97 98 ARG A N 1
ATOM 776 C CA . ARG A 1 100 ? 25.660 44.499 -17.467 1.00 18.98 98 ARG A CA 1
ATOM 777 C C . ARG A 1 100 ? 26.087 43.102 -17.884 1.00 18.46 98 ARG A C 1
ATOM 778 O O . ARG A 1 100 ? 25.458 42.125 -17.507 1.00 17.67 98 ARG A O 1
ATOM 786 N N . GLU A 1 101 ? 27.167 43.025 -18.660 1.00 17.71 99 GLU A N 1
ATOM 787 C CA . GLU A 1 101 ? 27.711 41.754 -19.114 1.00 17.89 99 GLU A CA 1
ATOM 788 C C . GLU A 1 101 ? 28.373 40.993 -17.965 1.00 16.83 99 GLU A C 1
ATOM 789 O O . GLU A 1 101 ? 28.270 39.787 -17.904 1.00 15.14 99 GLU A O 1
ATOM 795 N N . ALA A 1 102 ? 29.037 41.713 -17.057 1.00 16.30 100 ALA A N 1
ATOM 796 C CA . ALA A 1 102 ? 29.678 41.092 -15.897 1.00 16.23 100 ALA A CA 1
ATOM 797 C C . ALA A 1 102 ? 28.650 40.433 -14.984 1.00 15.96 100 ALA A C 1
ATOM 798 O O . ALA A 1 102 ? 28.855 39.315 -14.515 1.00 14.85 100 ALA A O 1
ATOM 800 N N . VAL A 1 103 ? 27.555 41.149 -14.727 1.00 16.32 101 VAL A N 1
ATOM 801 C CA . VAL A 1 103 ? 26.491 40.650 -13.870 1.00 16.88 101 VAL A CA 1
ATOM 802 C C . VAL A 1 103 ? 25.819 39.454 -14.530 1.00 17.17 101 VAL A C 1
ATOM 803 O O . VAL A 1 103 ? 25.576 38.452 -13.871 1.00 17.55 101 VAL A O 1
ATOM 807 N N . ALA A 1 104 ? 25.556 39.548 -15.837 1.00 17.77 102 ALA A N 1
ATOM 808 C CA . ALA A 1 104 ? 25.006 38.419 -16.590 1.00 18.45 102 ALA A CA 1
ATOM 809 C C . ALA A 1 104 ? 25.942 37.210 -16.532 1.00 18.67 102 ALA A C 1
ATOM 810 O O . ALA A 1 104 ? 25.481 36.082 -16.360 1.00 19.12 102 ALA A O 1
ATOM 812 N N . LEU A 1 105 ? 27.247 37.442 -16.664 1.00 18.77 103 LEU A N 1
ATOM 813 C CA . LEU A 1 105 ? 28.227 36.364 -16.594 1.00 18.92 103 LEU A CA 1
ATOM 814 C C . LEU A 1 105 ? 28.176 35.629 -15.264 1.00 18.73 103 LEU A C 1
ATOM 815 O O . LEU A 1 105 ? 28.289 34.409 -15.224 1.00 18.50 103 LEU A O 1
ATOM 820 N N . CYS A 1 106 ? 28.024 36.378 -14.175 1.00 18.69 104 CYS A N 1
ATOM 821 C CA . CYS A 1 106 ? 27.918 35.794 -12.839 1.00 18.39 104 CYS A CA 1
ATOM 822 C C . CYS A 1 106 ? 26.753 34.805 -12.781 1.00 19.54 104 CYS A C 1
ATOM 823 O O . CYS A 1 106 ? 26.901 33.699 -12.275 1.00 18.81 104 CYS A O 1
ATOM 826 N N . LYS A 1 107 ? 25.610 35.199 -13.334 1.00 20.69 105 LYS A N 1
ATOM 827 C CA . LYS A 1 107 ? 24.413 34.350 -13.364 1.00 21.75 105 LYS A CA 1
ATOM 828 C C . LYS A 1 107 ? 24.604 33.112 -14.234 1.00 22.39 105 LYS A C 1
ATOM 829 O O . LYS A 1 107 ? 24.193 32.016 -13.863 1.00 22.89 105 LYS A O 1
ATOM 835 N N . GLU A 1 108 ? 25.224 33.296 -15.396 1.00 22.73 106 GLU A N 1
ATOM 836 C CA . GLU A 1 108 ? 25.534 32.183 -16.297 1.00 23.61 106 GLU A CA 1
ATOM 837 C C . GLU A 1 108 ? 26.476 31.174 -15.654 1.00 22.37 106 GLU A C 1
ATOM 838 O O . GLU A 1 108 ? 26.389 29.982 -15.925 1.00 22.22 106 GLU A O 1
ATOM 844 N N . GLN A 1 109 ? 27.349 31.650 -14.777 1.00 20.96 107 GLN A N 1
ATOM 845 C CA . GLN A 1 109 ? 28.258 30.778 -14.036 1.00 19.96 107 GLN A CA 1
ATOM 846 C C . GLN A 1 109 ? 27.674 30.252 -12.708 1.00 18.87 107 GLN A C 1
ATOM 847 O O . GLN A 1 109 ? 28.385 29.676 -11.890 1.00 18.39 107 GLN A O 1
ATOM 853 N N . GLY A 1 110 ? 26.375 30.437 -12.500 1.00 17.97 108 GLY A N 1
ATOM 854 C CA . GLY A 1 110 ? 25.707 29.827 -11.355 1.00 17.07 108 GLY A CA 1
ATOM 855 C C . GLY A 1 110 ? 25.855 30.545 -10.012 1.00 16.77 108 GLY A C 1
ATOM 856 O O . GLY A 1 110 ? 25.613 29.951 -8.961 1.00 16.19 108 GLY A O 1
ATOM 857 N N . LEU A 1 111 ? 26.181 31.830 -10.035 1.00 15.77 109 LEU A N 1
ATOM 858 C CA . LEU A 1 111 ? 26.465 32.559 -8.801 1.00 15.51 109 LEU A CA 1
ATOM 859 C C . LEU A 1 111 ? 25.281 33.417 -8.337 1.00 15.09 109 LEU A C 1
ATOM 860 O O . LEU A 1 111 ? 24.524 33.941 -9.148 1.00 15.34 109 LEU A O 1
ATOM 865 N N . LEU A 1 112 ? 25.145 33.539 -7.022 1.00 14.67 110 LEU A N 1
ATOM 866 C CA . LEU A 1 112 ? 24.335 34.564 -6.412 1.00 14.67 110 LEU A CA 1
ATOM 867 C C . LEU A 1 112 ? 25.104 35.854 -6.572 1.00 14.47 110 LEU A C 1
ATOM 868 O O . LEU A 1 112 ? 26.319 35.826 -6.700 1.00 14.37 110 LEU A O 1
ATOM 873 N N . VAL A 1 113 ? 24.391 36.974 -6.576 1.00 13.90 111 VAL A N 1
ATOM 874 C CA . VAL A 1 113 ? 24.978 38.268 -6.805 1.00 13.11 111 VAL A CA 1
ATOM 875 C C . VAL A 1 113 ? 24.621 39.208 -5.666 1.00 13.09 111 VAL A C 1
ATOM 876 O O . VAL A 1 113 ? 23.443 39.414 -5.381 1.00 12.94 111 VAL A O 1
ATOM 880 N N . GLY A 1 114 ? 25.649 39.755 -5.032 1.00 13.09 112 GLY A N 1
ATOM 881 C CA . GLY A 1 114 ? 25.521 40.774 -4.007 1.00 12.69 112 GLY A CA 1
ATOM 882 C C . GLY A 1 114 ? 26.108 42.141 -4.325 1.00 13.15 112 GLY A C 1
ATOM 883 O O . GLY A 1 114 ? 26.898 42.312 -5.251 1.00 13.16 112 GLY A O 1
ATOM 884 N N . LEU A 1 115 ? 25.703 43.125 -3.537 1.00 13.67 113 LEU A N 1
ATOM 885 C CA . LEU A 1 115 ? 26.267 44.468 -3.556 1.00 14.30 113 LEU A CA 1
ATOM 886 C C . LEU A 1 115 ? 26.680 44.835 -2.133 1.00 13.86 113 LEU A C 1
ATOM 887 O O . LEU A 1 115 ? 25.927 44.588 -1.174 1.00 13.36 113 LEU A O 1
ATOM 892 N N . ALA A 1 116 ? 27.907 45.338 -1.988 1.00 13.86 114 ALA A N 1
ATOM 893 C CA . ALA A 1 116 ? 28.440 45.777 -0.704 1.00 13.24 114 ALA A CA 1
ATOM 894 C C . ALA A 1 116 ? 29.081 47.131 -0.887 1.00 13.63 114 ALA A C 1
ATOM 895 O O . ALA A 1 116 ? 30.059 47.260 -1.614 1.00 13.24 114 ALA A O 1
ATOM 897 N N . SER A 1 117 ? 28.561 48.137 -0.186 1.00 13.22 115 SER A N 1
ATOM 898 C CA . SER A 1 117 ? 28.977 49.517 -0.415 1.00 13.62 115 SER A CA 1
ATOM 899 C C . SER A 1 117 ? 28.983 50.362 0.860 1.00 14.49 115 SER A C 1
ATOM 900 O O . SER A 1 117 ? 28.216 50.114 1.776 1.00 14.33 115 SER A O 1
ATOM 903 N N . ALA A 1 118 ? 29.823 51.396 0.879 1.00 15.64 116 ALA A N 1
ATOM 904 C CA . ALA A 1 118 ? 29.844 52.366 1.973 1.00 16.86 116 ALA A CA 1
ATOM 905 C C . ALA A 1 118 ? 28.688 53.334 1.845 1.00 16.99 116 ALA A C 1
ATOM 906 O O . ALA A 1 118 ? 28.325 53.994 2.813 1.00 18.40 116 ALA A O 1
ATOM 908 N N . SER A 1 119 ? 28.104 53.413 0.649 1.00 17.03 117 SER A N 1
ATOM 909 C CA . SER A 1 119 ? 27.013 54.328 0.378 1.00 17.14 117 SER A CA 1
ATOM 910 C C . SER A 1 119 ? 25.712 53.866 1.013 1.00 16.92 117 SER A C 1
ATOM 911 O O . SER A 1 119 ? 25.525 52.679 1.268 1.00 16.75 117 SER A O 1
ATOM 914 N N . PRO A 1 120 ? 24.813 54.810 1.282 1.00 16.84 118 PRO A N 1
ATOM 915 C CA . PRO A 1 120 ? 23.551 54.489 1.955 1.00 16.45 118 PRO A CA 1
ATOM 916 C C . PRO A 1 120 ? 22.702 53.496 1.167 1.00 16.91 118 PRO A C 1
ATOM 917 O O . PRO A 1 120 ? 22.706 53.514 -0.061 1.00 16.56 118 PRO A O 1
ATOM 921 N N . LEU A 1 121 ? 21.988 52.634 1.880 1.00 16.87 119 LEU A N 1
ATOM 922 C CA . LEU A 1 121 ? 21.158 51.615 1.262 1.00 17.63 119 LEU A CA 1
ATOM 923 C C . LEU A 1 121 ? 20.183 52.208 0.260 1.00 17.88 119 LEU A C 1
ATOM 924 O O . LEU A 1 121 ? 19.981 51.637 -0.801 1.00 17.36 119 LEU A O 1
ATOM 929 N N . HIS A 1 122 ? 19.570 53.348 0.591 1.00 18.79 120 HIS A N 1
ATOM 930 C CA . HIS A 1 122 ? 18.631 53.991 -0.324 1.00 19.62 120 HIS A CA 1
ATOM 931 C C . HIS A 1 122 ? 19.318 54.366 -1.642 1.00 20.15 120 HIS A C 1
ATOM 932 O O . HIS A 1 122 ? 18.692 54.321 -2.702 1.00 19.79 120 HIS A O 1
ATOM 947 N N . LEU A 1 124 ? 21.901 52.666 -2.885 1.00 20.33 122 LEU A N 1
ATOM 948 C CA . LEU A 1 124 ? 22.187 51.400 -3.553 1.00 20.24 122 LEU A CA 1
ATOM 949 C C . LEU A 1 124 ? 20.964 50.935 -4.333 1.00 20.20 122 LEU A C 1
ATOM 950 O O . LEU A 1 124 ? 21.076 50.515 -5.482 1.00 19.60 122 LEU A O 1
ATOM 955 N N . GLU A 1 125 ? 19.797 51.031 -3.703 1.00 20.28 123 GLU A N 1
ATOM 956 C CA . GLU A 1 125 ? 18.526 50.673 -4.324 1.00 21.12 123 GLU A CA 1
ATOM 957 C C . GLU A 1 125 ? 18.254 51.557 -5.536 1.00 21.73 123 GLU A C 1
ATOM 958 O O . GLU A 1 125 ? 17.702 51.103 -6.539 1.00 21.24 123 GLU A O 1
ATOM 964 N N . LYS A 1 126 ? 18.646 52.826 -5.431 1.00 22.42 124 LYS A N 1
ATOM 965 C CA . LYS A 1 126 ? 18.370 53.802 -6.476 1.00 22.91 124 LYS A CA 1
ATOM 966 C C . LYS A 1 126 ? 19.224 53.569 -7.708 1.00 22.17 124 LYS A C 1
ATOM 967 O O . LYS A 1 126 ? 18.711 53.570 -8.817 1.00 22.41 124 LYS A O 1
ATOM 973 N N . VAL A 1 127 ? 20.526 53.402 -7.516 1.00 21.90 125 VAL A N 1
ATOM 974 C CA . VAL A 1 127 ? 21.446 53.150 -8.626 1.00 21.78 125 VAL A CA 1
ATOM 975 C C . VAL A 1 127 ? 21.111 51.834 -9.340 1.00 21.84 125 VAL A C 1
ATOM 976 O O . VAL A 1 127 ? 21.151 51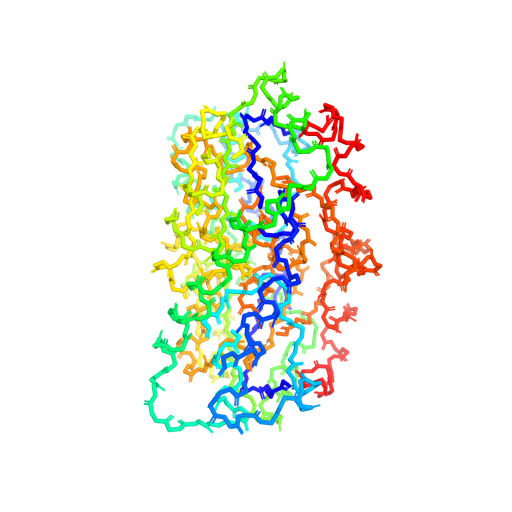.766 -10.569 1.00 21.36 125 VAL A O 1
ATOM 980 N N . LEU A 1 128 ? 20.770 50.792 -8.583 1.00 21.62 126 LEU A N 1
ATOM 981 C CA . LEU A 1 128 ? 20.416 49.507 -9.198 1.00 21.51 126 LEU A CA 1
ATOM 982 C C . LEU A 1 128 ? 19.120 49.610 -9.988 1.00 22.09 126 LEU A C 1
ATOM 983 O O . LEU A 1 128 ? 19.030 49.156 -11.122 1.00 22.06 126 LEU A O 1
ATOM 988 N N . THR A 1 129 ? 18.117 50.218 -9.385 1.00 22.96 127 THR A N 1
ATOM 989 C CA . THR A 1 129 ? 16.840 50.372 -10.040 1.00 23.98 127 THR A CA 1
ATOM 990 C C . THR A 1 129 ? 16.909 51.212 -11.327 1.00 24.47 127 THR A C 1
ATOM 991 O O . THR A 1 129 ? 16.149 50.956 -12.259 1.00 24.30 127 THR A O 1
ATOM 1011 N N . PHE A 1 131 ? 19.319 51.356 -13.532 1.00 23.35 129 PHE A N 1
ATOM 1012 C CA . PHE A 1 131 ? 19.973 50.641 -14.604 1.00 22.62 129 PHE A CA 1
ATOM 1013 C C . PHE A 1 131 ? 19.273 49.303 -14.836 1.00 21.52 129 PHE A C 1
ATOM 1014 O O . PHE A 1 131 ? 19.832 48.413 -15.451 1.00 21.68 129 PHE A O 1
ATOM 1022 N N . ASP A 1 132 ? 18.044 49.172 -14.335 1.00 20.12 130 ASP A N 1
ATOM 1023 C CA . ASP A 1 132 ? 17.297 47.915 -14.402 1.00 19.75 130 ASP A CA 1
ATOM 1024 C C . ASP A 1 132 ? 18.160 46.726 -13.983 1.00 18.44 130 ASP A C 1
ATOM 1025 O O . ASP A 1 132 ? 18.103 45.649 -14.579 1.00 17.69 130 ASP A O 1
ATOM 1030 N N . LEU A 1 133 ? 18.935 46.923 -12.916 1.00 17.41 131 LEU A N 1
ATOM 1031 C CA . LEU A 1 133 ? 19.783 45.875 -12.364 1.00 17.10 131 LEU A CA 1
ATOM 1032 C C . LEU A 1 133 ? 19.313 45.337 -11.014 1.00 16.02 131 LEU A C 1
ATOM 1033 O O . LEU A 1 133 ? 19.908 44.406 -10.506 1.00 16.13 131 LEU A O 1
ATOM 1038 N N . ARG A 1 134 ? 18.259 45.906 -10.428 1.00 15.96 132 ARG A N 1
ATOM 1039 C CA . ARG A 1 134 ? 17.846 45.497 -9.079 1.00 15.97 132 ARG A CA 1
ATOM 1040 C C . ARG A 1 134 ? 17.431 44.021 -8.981 1.00 16.02 132 ARG A C 1
ATOM 1041 O O . ARG A 1 134 ? 17.715 43.356 -7.991 1.00 14.53 132 ARG A O 1
ATOM 1049 N N . ASP A 1 135 ? 16.769 43.518 -10.015 1.00 15.81 133 ASP A N 1
ATOM 1050 C CA . ASP A 1 135 ? 16.366 42.119 -10.075 1.00 15.95 133 ASP A CA 1
ATOM 1051 C C . ASP A 1 135 ? 17.529 41.109 -10.075 1.00 16.20 133 ASP A C 1
ATOM 1052 O O . ASP A 1 135 ? 17.377 39.995 -9.553 1.00 17.29 133 ASP A O 1
ATOM 1057 N N . SER A 1 136 ? 18.668 41.492 -10.656 1.00 15.47 134 SER A N 1
ATOM 1058 C CA . SER A 1 136 ? 19.854 40.643 -10.725 1.00 15.43 134 SER A CA 1
ATOM 1059 C C . SER A 1 136 ? 20.570 40.499 -9.369 1.00 15.63 134 SER A C 1
ATOM 1060 O O . SER A 1 136 ? 21.327 39.556 -9.170 1.00 16.07 134 SER A O 1
ATOM 1063 N N . PHE A 1 137 ? 20.332 41.427 -8.447 1.00 15.80 135 PHE A N 1
ATOM 1064 C CA . PHE A 1 137 ? 21.002 41.404 -7.149 1.00 15.88 135 PHE A CA 1
ATOM 1065 C C . PHE A 1 137 ? 20.163 40.689 -6.084 1.00 15.99 135 PHE A C 1
ATOM 1066 O O . PHE A 1 137 ? 19.029 41.061 -5.786 1.00 17.11 135 PHE A O 1
ATOM 1074 N N . ASP A 1 138 ? 20.736 39.624 -5.548 1.00 15.77 136 ASP A N 1
ATOM 1075 C CA . ASP A 1 138 ? 20.094 38.786 -4.539 1.00 16.35 136 ASP A CA 1
ATOM 1076 C C . ASP A 1 138 ? 20.184 39.384 -3.137 1.00 16.19 136 ASP A C 1
ATOM 1077 O O . ASP A 1 138 ? 19.418 39.018 -2.251 1.00 15.65 136 ASP A O 1
ATOM 1082 N N . ALA A 1 139 ? 21.164 40.254 -2.918 1.00 15.85 137 ALA A N 1
ATOM 1083 C CA . ALA A 1 139 ? 21.304 40.956 -1.644 1.00 16.14 137 ALA A CA 1
ATOM 1084 C C . ALA A 1 139 ? 22.108 42.255 -1.786 1.00 16.28 137 ALA A C 1
ATOM 1085 O O . ALA A 1 139 ? 23.034 42.342 -2.593 1.00 15.79 137 ALA A O 1
ATOM 1087 N N . LEU A 1 140 ? 21.720 43.251 -0.991 1.00 16.09 138 LEU A N 1
ATOM 1088 C CA . LEU A 1 140 ? 22.427 44.533 -0.881 1.00 15.67 138 LEU A CA 1
ATOM 1089 C C . LEU A 1 140 ? 22.886 44.716 0.563 1.00 16.13 138 LEU A C 1
ATOM 1090 O O . LEU A 1 140 ? 22.130 44.394 1.495 1.00 14.64 138 LEU A O 1
ATOM 1095 N N . ALA A 1 141 ? 24.102 45.233 0.753 1.00 15.16 139 ALA A N 1
ATOM 1096 C CA . ALA A 1 141 ? 24.592 45.589 2.089 1.00 15.45 139 ALA A CA 1
ATOM 1097 C C . ALA A 1 141 ? 25.280 46.950 2.061 1.00 15.47 139 ALA A C 1
ATOM 1098 O O . ALA A 1 141 ? 26.203 47.173 1.276 1.00 14.87 139 ALA A O 1
ATOM 1100 N N . SER A 1 142 ? 24.799 47.864 2.906 1.00 15.31 140 SER A N 1
ATOM 1101 C CA . SER A 1 142 ? 25.397 49.182 3.075 1.00 15.35 140 SER A CA 1
ATOM 1102 C C . SER A 1 142 ? 26.139 49.255 4.410 1.00 15.87 140 SER A C 1
ATOM 1103 O O . SER A 1 142 ? 25.673 48.698 5.427 1.00 16.09 140 SER A O 1
ATOM 1106 N N . ALA A 1 143 ? 27.268 49.959 4.412 1.00 15.86 141 ALA A N 1
ATOM 1107 C CA . ALA A 1 143 ? 28.027 50.209 5.631 1.00 16.61 141 ALA A CA 1
ATOM 1108 C C . ALA A 1 143 ? 27.591 51.501 6.341 1.00 17.62 141 ALA A C 1
ATOM 1109 O O . ALA A 1 143 ? 28.197 51.890 7.323 1.00 16.47 141 ALA A O 1
ATOM 1111 N N . GLU A 1 144 ? 26.560 52.176 5.840 1.00 19.04 142 GLU A N 1
ATOM 1112 C CA . GLU A 1 144 ? 26.207 53.497 6.360 1.00 21.41 142 GLU A CA 1
ATOM 1113 C C . GLU A 1 144 ? 26.001 53.506 7.887 1.00 21.85 142 GLU A C 1
ATOM 1114 O O . GLU A 1 144 ? 26.485 54.411 8.565 1.00 22.72 142 GLU A O 1
ATOM 1120 N N . LYS A 1 145 ? 25.286 52.509 8.405 1.00 22.14 143 LYS A N 1
ATOM 1121 C CA . LYS A 1 145 ? 24.968 52.394 9.836 1.00 23.31 143 LYS A CA 1
ATOM 1122 C C . LYS A 1 145 ? 26.018 51.664 10.675 1.00 21.87 143 LYS A C 1
ATOM 1123 O O . LYS A 1 145 ? 25.872 51.585 11.896 1.00 22.88 143 LYS A O 1
ATOM 1129 N N . LEU A 1 146 ? 27.052 51.103 10.044 1.00 19.80 144 LEU A N 1
ATOM 1130 C CA . LEU A 1 146 ? 28.048 50.323 10.771 1.00 18.21 144 LEU A CA 1
ATOM 1131 C C . LEU A 1 146 ? 29.052 51.230 11.467 1.00 17.79 144 LEU A C 1
ATOM 1132 O O . LEU A 1 146 ? 29.268 52.361 11.035 1.00 17.70 144 LEU A O 1
ATOM 1137 N N . PRO A 1 147 ? 29.661 50.746 12.552 1.00 17.84 145 PRO A N 1
ATOM 1138 C CA . PRO A 1 147 ? 30.738 51.477 13.225 1.00 17.91 145 PRO A CA 1
ATOM 1139 C C . PRO A 1 147 ? 31.916 51.783 12.309 1.00 17.54 145 PRO A C 1
ATOM 1140 O O . PRO A 1 147 ? 32.470 52.877 12.391 1.00 17.78 145 PRO A O 1
ATOM 1144 N N . TYR A 1 148 ? 32.281 50.823 11.452 1.00 17.33 146 TYR A N 1
ATOM 1145 C CA . TYR A 1 148 ? 33.399 50.970 10.520 1.00 17.59 146 TYR A CA 1
ATOM 1146 C C . TYR A 1 148 ? 33.048 50.462 9.131 1.00 15.97 146 TYR A C 1
ATOM 1147 O O . TYR A 1 148 ? 32.564 49.347 8.972 1.00 16.21 146 TYR A O 1
ATOM 1156 N N . SER A 1 149 ? 33.339 51.274 8.124 1.00 14.43 147 SER A N 1
ATOM 1157 C CA . SER A 1 149 ? 33.140 50.869 6.754 1.00 13.30 147 SER A CA 1
ATOM 1158 C C . SER A 1 149 ? 34.449 50.246 6.249 1.00 12.91 147 SER A C 1
ATOM 1159 O O . SER A 1 149 ? 35.421 50.098 7.008 1.00 13.27 147 SER A O 1
ATOM 1162 N N . LYS A 1 150 ? 34.468 49.864 4.983 1.00 12.42 148 LYS A N 1
ATOM 1163 C CA . LYS A 1 150 ? 35.715 49.396 4.342 1.00 11.90 148 LYS A CA 1
ATOM 1164 C C . LYS A 1 150 ? 36.851 50.386 4.727 1.00 11.80 148 LYS A C 1
ATOM 1165 O O . LYS A 1 150 ? 36.627 51.595 4.666 1.00 11.36 148 LYS A O 1
ATOM 1171 N N . PRO A 1 151 ? 38.057 49.933 5.091 1.00 11.41 149 PRO A N 1
ATOM 1172 C CA . PRO A 1 151 ? 38.554 48.551 4.928 1.00 11.54 149 PRO A CA 1
ATOM 1173 C C . PRO A 1 151 ? 38.162 47.535 6.016 1.00 11.47 149 PRO A C 1
ATOM 1174 O O . PRO A 1 151 ? 38.677 46.417 5.992 1.00 12.34 149 PRO A O 1
ATOM 1178 N N . HIS A 1 152 ? 37.265 47.893 6.927 1.00 10.99 150 HIS A N 1
ATOM 1179 C CA . HIS A 1 152 ? 36.666 46.905 7.826 1.00 10.90 150 HIS A CA 1
ATOM 1180 C C . HIS A 1 152 ? 35.777 45.933 7.023 1.00 10.27 150 HIS A C 1
ATOM 1181 O O . HIS A 1 152 ? 35.025 46.368 6.154 1.00 11.07 150 HIS A O 1
ATOM 1188 N N . PRO A 1 153 ? 35.870 44.623 7.276 1.00 10.56 151 PRO A N 1
ATOM 1189 C CA . PRO A 1 153 ? 35.117 43.638 6.492 1.00 10.10 151 PRO A CA 1
ATOM 1190 C C . PRO A 1 153 ? 33.624 43.504 6.829 1.00 10.19 151 PRO A C 1
ATOM 1191 O O . PRO A 1 153 ? 32.957 42.736 6.155 1.00 10.39 151 PRO A O 1
ATOM 1195 N N . GLN A 1 154 ? 33.109 44.230 7.807 1.00 11.40 152 GLN A N 1
ATOM 1196 C CA . GLN A 1 154 ? 31.746 43.989 8.275 1.00 12.20 152 GLN A CA 1
ATOM 1197 C C . GLN A 1 154 ? 30.704 44.007 7.172 1.00 11.46 152 GLN A C 1
ATOM 1198 O O . GLN A 1 154 ? 29.825 43.149 7.137 1.00 11.32 152 GLN A O 1
ATOM 1204 N N . VAL A 1 155 ? 30.780 45.001 6.290 1.00 11.33 153 VAL A N 1
ATOM 1205 C CA . VAL A 1 155 ? 29.805 45.134 5.224 1.00 10.69 153 VAL A CA 1
ATOM 1206 C C . VAL A 1 155 ? 29.814 43.912 4.304 1.00 11.00 153 VAL A C 1
ATOM 1207 O O . VAL A 1 155 ? 28.753 43.444 3.908 1.00 10.01 153 VAL A O 1
ATOM 1211 N N . TYR A 1 156 ? 31.010 43.422 3.954 1.00 11.53 154 TYR A N 1
ATOM 1212 C CA . TYR A 1 156 ? 31.126 42.194 3.172 1.00 12.06 154 TYR A CA 1
ATOM 1213 C C . TYR A 1 156 ? 30.587 40.969 3.910 1.00 12.15 154 TYR A C 1
ATOM 1214 O O . TYR A 1 156 ? 29.959 40.117 3.293 1.00 12.30 154 TYR A O 1
ATOM 1223 N N . LEU A 1 157 ? 30.840 40.861 5.214 1.00 12.87 155 LEU A N 1
ATOM 1224 C CA . LEU A 1 157 ? 30.325 39.744 6.000 1.00 13.37 155 LEU A CA 1
ATOM 1225 C C . LEU A 1 157 ? 28.785 39.813 6.094 1.00 13.21 155 LEU A C 1
ATOM 1226 O O . LEU A 1 157 ? 28.111 38.787 5.985 1.00 13.91 155 LEU A O 1
ATOM 1231 N N . ASP A 1 158 ? 28.239 41.016 6.236 1.00 13.59 156 ASP A N 1
ATOM 1232 C CA . ASP A 1 158 ? 26.787 41.207 6.281 1.00 14.59 156 ASP A CA 1
ATOM 1233 C C . ASP A 1 158 ? 26.148 40.787 4.953 1.00 14.20 156 ASP A C 1
ATOM 1234 O O . ASP A 1 158 ? 25.064 40.187 4.927 1.00 13.62 156 ASP A O 1
ATOM 1239 N N . CYS A 1 159 ? 26.815 41.113 3.844 1.00 13.85 157 CYS A N 1
ATOM 1240 C CA . CYS A 1 159 ? 26.315 40.780 2.516 1.00 13.70 157 CYS A CA 1
ATOM 1241 C C . CYS A 1 159 ? 26.290 39.267 2.330 1.00 13.68 157 CYS A C 1
ATOM 1242 O O . CYS A 1 159 ? 25.288 38.712 1.878 1.00 14.98 157 CYS A O 1
ATOM 1245 N N . ALA A 1 160 ? 27.384 38.606 2.701 1.00 13.39 158 ALA A N 1
ATOM 1246 C CA . ALA A 1 160 ? 27.483 37.161 2.637 1.00 13.98 158 ALA A CA 1
ATOM 1247 C C . ALA A 1 160 ? 26.370 36.495 3.438 1.00 14.85 158 ALA A C 1
ATOM 1248 O O . ALA A 1 160 ? 25.791 35.516 2.982 1.00 14.87 158 ALA A O 1
ATOM 1250 N N . ALA A 1 161 ? 26.061 37.061 4.599 1.00 15.33 159 ALA A N 1
ATOM 1251 C CA . ALA A 1 161 ? 25.014 36.528 5.477 1.00 16.75 159 ALA A CA 1
ATOM 1252 C C . ALA A 1 161 ? 23.636 36.698 4.853 1.00 17.19 159 ALA A C 1
ATOM 1253 O O . ALA A 1 161 ? 22.805 35.777 4.906 1.00 17.90 159 ALA A O 1
ATOM 1255 N N . LYS A 1 162 ? 23.407 37.853 4.245 1.00 17.57 160 LYS A N 1
ATOM 1256 C CA . LYS A 1 162 ? 22.139 38.150 3.587 1.00 18.83 160 LYS A CA 1
ATOM 1257 C C . LYS A 1 162 ? 21.960 37.310 2.348 1.00 18.92 160 LYS A C 1
ATOM 1258 O O . LYS A 1 162 ? 20.838 36.952 2.004 1.00 19.45 160 LYS A O 1
ATOM 1264 N N . LEU A 1 163 ? 23.069 37.015 1.674 1.00 19.00 161 LEU A N 1
ATOM 1265 C CA . LEU A 1 163 ? 23.087 36.081 0.552 1.00 18.98 161 LEU A CA 1
ATOM 1266 C C . LEU A 1 163 ? 22.860 34.634 0.967 1.00 19.40 161 LEU A C 1
ATOM 1267 O O . LEU A 1 163 ? 22.356 33.862 0.172 1.00 20.57 161 LEU A O 1
ATOM 1272 N N . GLY A 1 164 ? 23.271 34.268 2.182 1.00 19.23 162 GLY A N 1
ATOM 1273 C CA . GLY A 1 164 ? 23.084 32.930 2.722 1.00 19.11 162 GLY A CA 1
ATOM 1274 C C . GLY A 1 164 ? 24.239 31.994 2.444 1.00 18.95 162 GLY A C 1
ATOM 1275 O O . GLY A 1 164 ? 24.048 30.773 2.430 1.00 20.07 162 GLY A O 1
ATOM 1276 N N . VAL A 1 165 ? 25.435 32.548 2.209 1.00 18.15 163 VAL A N 1
ATOM 1277 C CA . VAL A 1 165 ? 26.626 31.753 1.951 1.00 17.63 163 VAL A CA 1
ATOM 1278 C C . VAL A 1 165 ? 27.783 32.112 2.878 1.00 17.51 163 VAL A C 1
ATOM 1279 O O . VAL A 1 165 ? 27.805 33.179 3.471 1.00 16.85 163 VAL A O 1
ATOM 1283 N N . ASP A 1 166 ? 28.714 31.170 2.994 1.00 17.83 164 ASP A N 1
ATOM 1284 C CA . ASP A 1 166 ? 29.977 31.353 3.687 1.00 18.39 164 ASP A CA 1
ATOM 1285 C C . ASP A 1 166 ? 30.757 32.421 2.932 1.00 17.89 164 ASP A C 1
ATOM 1286 O O . ASP A 1 166 ? 30.864 32.330 1.717 1.00 17.49 164 ASP A O 1
ATOM 1291 N N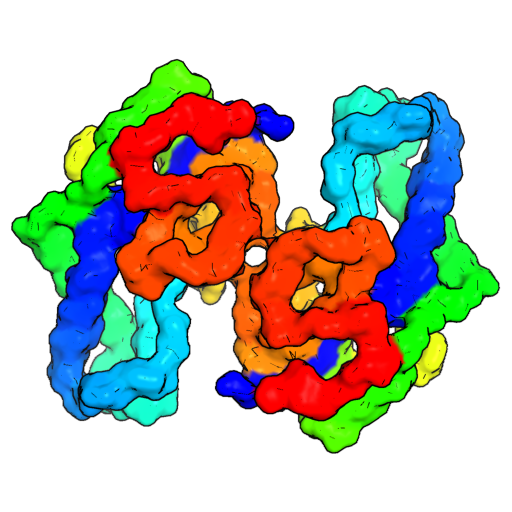 . PRO A 1 167 ? 31.308 33.417 3.629 1.00 17.63 165 PRO A N 1
ATOM 1292 C CA . PRO A 1 167 ? 32.175 34.408 2.974 1.00 16.82 165 PRO A CA 1
ATOM 1293 C C . PRO A 1 167 ? 33.345 33.804 2.193 1.00 17.15 165 PRO A C 1
ATOM 1294 O O . PRO A 1 167 ? 33.753 34.364 1.179 1.00 15.81 165 PRO A O 1
ATOM 1298 N N . LEU A 1 168 ? 33.851 32.663 2.647 1.00 17.38 166 LEU A N 1
ATOM 1299 C CA . LEU A 1 168 ? 34.893 31.928 1.937 1.00 18.26 166 LEU A CA 1
ATOM 1300 C C . LEU A 1 168 ? 34.499 31.523 0.520 1.00 17.95 166 LEU A C 1
ATOM 1301 O O . LEU A 1 168 ? 35.373 31.304 -0.306 1.00 18.80 166 LEU A O 1
ATOM 1306 N N . THR A 1 169 ? 33.200 31.434 0.240 1.00 17.33 167 THR A N 1
ATOM 1307 C CA . THR A 1 169 ? 32.720 31.104 -1.100 1.00 16.98 167 THR A CA 1
ATOM 1308 C C . THR A 1 169 ? 32.366 32.327 -1.947 1.00 15.75 167 THR A C 1
ATOM 1309 O O . THR A 1 169 ? 31.723 32.176 -2.984 1.00 15.93 167 THR A O 1
ATOM 1313 N N . CYS A 1 170 ? 32.816 33.514 -1.539 1.00 14.62 168 CYS A N 1
ATOM 1314 C CA . CYS A 1 170 ? 32.486 34.750 -2.244 1.00 13.96 168 CYS A CA 1
ATOM 1315 C C . CYS A 1 170 ? 33.687 35.327 -2.989 1.00 13.32 168 CYS A C 1
ATOM 1316 O O . CYS A 1 170 ? 34.814 35.231 -2.524 1.00 13.17 168 CYS A O 1
ATOM 1319 N N . VAL A 1 171 ? 33.421 35.918 -4.143 1.00 13.30 169 VAL A N 1
ATOM 1320 C CA . VAL A 1 171 ? 34.418 36.703 -4.888 1.00 12.93 169 VAL A CA 1
ATOM 1321 C C . VAL A 1 171 ? 33.944 38.155 -4.914 1.00 12.83 169 VAL A C 1
ATOM 1322 O O . VAL A 1 171 ? 32.815 38.428 -5.324 1.00 12.25 169 VAL A O 1
ATOM 1326 N N . ALA A 1 172 ? 34.796 39.079 -4.464 1.00 12.00 170 ALA A N 1
ATOM 1327 C CA . ALA A 1 172 ? 34.430 40.480 -4.342 1.00 12.38 170 ALA A CA 1
ATOM 1328 C C . ALA A 1 172 ? 35.132 41.264 -5.444 1.00 12.31 170 ALA A C 1
ATOM 1329 O O . ALA A 1 172 ? 36.343 41.112 -5.651 1.00 12.47 170 ALA A O 1
ATOM 1331 N N . LEU A 1 173 ? 34.359 42.086 -6.143 1.00 12.08 171 LEU A N 1
ATOM 1332 C CA . LEU A 1 173 ? 34.887 42.912 -7.239 1.00 12.81 171 LEU A CA 1
ATOM 1333 C C . LEU A 1 173 ? 34.974 44.344 -6.736 1.00 12.97 171 LEU A C 1
ATOM 1334 O O . LEU A 1 173 ? 33.966 44.924 -6.349 1.00 12.75 171 LEU A O 1
ATOM 1339 N N . GLU A 1 174 ? 36.181 44.881 -6.732 1.00 13.58 172 GLU A N 1
ATOM 1340 C CA . GLU A 1 174 ? 36.490 46.173 -6.146 1.00 13.31 172 GLU A CA 1
ATOM 1341 C C . GLU A 1 174 ? 37.362 47.050 -7.049 1.00 14.11 172 GLU A C 1
ATOM 1342 O O . GLU A 1 174 ? 38.084 46.551 -7.891 1.00 13.42 172 GLU A O 1
ATOM 1348 N N . ASP A 1 175 ? 37.302 48.361 -6.839 1.00 14.36 173 ASP A N 1
ATOM 1349 C CA . ASP A 1 175 ? 38.169 49.293 -7.553 1.00 14.40 173 ASP A CA 1
ATOM 1350 C C . ASP A 1 175 ? 39.228 49.959 -6.674 1.00 14.40 173 ASP A C 1
ATOM 1351 O O . ASP A 1 175 ? 40.051 50.734 -7.183 1.00 14.73 173 ASP A O 1
ATOM 1356 N N . SER A 1 176 ? 39.213 49.693 -5.371 1.00 13.54 174 SER A N 1
ATOM 1357 C CA . SER A 1 176 ? 40.134 50.382 -4.471 1.00 13.09 174 SER A CA 1
ATOM 1358 C C . SER A 1 176 ? 40.861 49.431 -3.569 1.00 13.07 174 SER A C 1
ATOM 1359 O O . SER A 1 176 ? 40.383 48.329 -3.312 1.00 13.99 174 SER A O 1
ATOM 1362 N N . VAL A 1 177 ? 42.015 49.871 -3.085 1.00 12.30 175 VAL A N 1
ATOM 1363 C CA . VAL A 1 177 ? 42.774 49.116 -2.093 1.00 12.85 175 VAL A CA 1
ATOM 1364 C C . VAL A 1 177 ? 41.967 48.955 -0.813 1.00 12.25 175 VAL A C 1
ATOM 1365 O O . VAL A 1 177 ? 41.950 47.873 -0.242 1.00 12.88 175 VAL A O 1
ATOM 1369 N N . ASN A 1 178 ? 41.291 50.010 -0.378 1.00 12.28 176 ASN A N 1
ATOM 1370 C CA . ASN A 1 178 ? 40.499 49.923 0.865 1.00 12.02 176 ASN A CA 1
ATOM 1371 C C . ASN A 1 178 ? 39.385 48.890 0.758 1.00 12.53 176 ASN A C 1
ATOM 1372 O O . ASN A 1 178 ? 39.150 48.116 1.693 1.00 11.01 176 ASN A O 1
ATOM 1377 N N . GLY A 1 179 ? 38.701 48.875 -0.383 1.00 12.43 177 GLY A N 1
ATOM 1378 C CA . GLY A 1 179 ? 37.670 47.882 -0.630 1.00 12.41 177 GLY A CA 1
ATOM 1379 C C . GLY A 1 179 ? 38.243 46.472 -0.742 1.00 12.08 177 GLY A C 1
ATOM 1380 O O . GLY A 1 179 ? 37.710 45.521 -0.157 1.00 12.02 177 GLY A O 1
ATOM 1389 N N . ILE A 1 181 ? 40.942 45.329 0.699 1.00 11.42 179 ILE A N 1
ATOM 1390 C CA . ILE A 1 181 ? 41.397 44.878 2.008 1.00 11.84 179 ILE A CA 1
ATOM 1391 C C . ILE A 1 181 ? 40.198 44.390 2.816 1.00 11.01 179 ILE A C 1
ATOM 1392 O O . ILE A 1 181 ? 40.278 43.383 3.507 1.00 10.26 179 ILE A O 1
ATOM 1397 N N . ALA A 1 182 ? 39.085 45.103 2.696 1.00 11.15 180 ALA A N 1
ATOM 1398 C CA . ALA A 1 182 ? 37.829 44.677 3.347 1.00 10.94 180 ALA A CA 1
ATOM 1399 C C . ALA A 1 182 ? 37.421 43.263 2.918 1.00 11.38 180 ALA A C 1
ATOM 1400 O O . ALA A 1 182 ? 37.027 42.434 3.742 1.00 10.85 180 ALA A O 1
ATOM 1402 N N . SER A 1 183 ? 37.487 42.988 1.622 1.00 10.59 181 SER A N 1
ATOM 1403 C CA . SER A 1 183 ? 37.106 41.687 1.122 1.00 10.81 181 SER A CA 1
ATOM 1404 C C . SER A 1 183 ? 38.098 40.612 1.606 1.00 11.36 181 SER A C 1
ATOM 1405 O O . SER A 1 183 ? 37.699 39.507 1.939 1.00 11.05 181 SER A O 1
ATOM 1408 N N . LYS A 1 184 ? 39.377 40.961 1.689 1.00 11.74 182 LYS A N 1
ATOM 1409 C CA . LYS A 1 184 ? 40.411 40.020 2.124 1.00 12.25 182 LYS A CA 1
ATOM 1410 C C . LYS A 1 184 ? 40.375 39.801 3.632 1.00 12.58 182 LYS A C 1
ATOM 1411 O O . LYS A 1 184 ? 40.674 38.703 4.102 1.00 12.54 182 LYS A O 1
ATOM 1417 N N . ALA A 1 185 ? 39.955 40.822 4.372 1.00 12.20 183 ALA A N 1
ATOM 1418 C CA . ALA A 1 185 ? 39.704 40.688 5.808 1.00 11.90 183 ALA A CA 1
ATOM 1419 C C . ALA A 1 185 ? 38.464 39.820 6.109 1.00 12.15 183 ALA A C 1
ATOM 1420 O O . ALA A 1 185 ? 38.351 39.264 7.200 1.00 12.28 183 ALA A O 1
ATOM 1422 N N . ALA A 1 186 ? 37.572 39.691 5.122 1.00 12.80 184 ALA A N 1
ATOM 1423 C CA . ALA A 1 186 ? 36.421 38.778 5.155 1.00 13.10 184 ALA A CA 1
ATOM 1424 C C . ALA A 1 186 ? 36.767 37.390 4.608 1.00 13.26 184 ALA A C 1
ATOM 1425 O O . ALA A 1 186 ? 35.929 36.499 4.606 1.00 12.65 184 ALA A O 1
ATOM 1427 N N . ARG A 1 187 ? 38.006 37.233 4.129 1.00 13.60 185 ARG A N 1
ATOM 1428 C CA . ARG A 1 187 ? 38.555 35.964 3.629 1.00 14.49 185 ARG A CA 1
ATOM 1429 C C . ARG A 1 187 ? 37.979 35.524 2.261 1.00 13.81 185 ARG A C 1
ATOM 1430 O O . ARG A 1 187 ? 37.906 34.329 1.957 1.00 14.41 185 ARG A O 1
ATOM 1446 N N . ARG A 1 189 ? 37.673 35.762 -2.126 1.00 13.24 187 ARG A N 1
ATOM 1447 C CA . ARG A 1 189 ? 38.445 35.899 -3.366 1.00 13.34 187 ARG A CA 1
ATOM 1448 C C . ARG A 1 189 ? 38.297 37.337 -3.826 1.00 12.93 187 ARG A C 1
ATOM 1449 O O . ARG A 1 189 ? 37.244 37.937 -3.632 1.00 13.51 187 ARG A O 1
ATOM 1457 N N . SER A 1 190 ? 39.311 37.892 -4.481 1.00 12.68 188 SER A N 1
ATOM 1458 C CA . SER A 1 190 ? 39.264 39.291 -4.876 1.00 12.67 188 SER A CA 1
ATOM 1459 C C 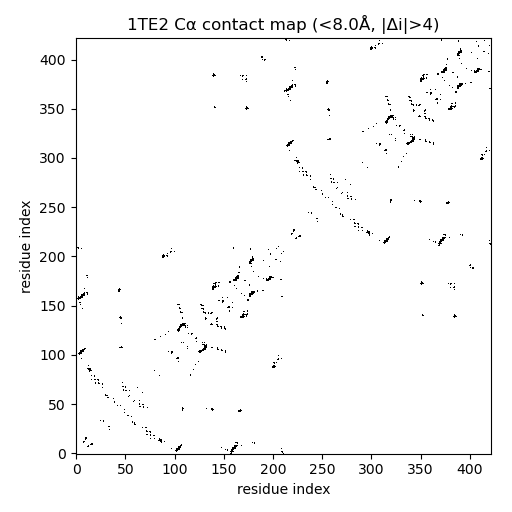. SER A 1 190 ? 39.646 39.502 -6.333 1.00 13.11 188 SER A C 1
ATOM 1460 O O . SER A 1 190 ? 40.712 39.046 -6.762 1.00 13.32 188 SER A O 1
ATOM 1463 N N . ILE A 1 191 ? 38.764 40.183 -7.062 1.00 13.20 189 ILE A N 1
ATOM 1464 C CA . ILE A 1 191 ? 39.050 40.749 -8.379 1.00 13.43 189 ILE A CA 1
ATOM 1465 C C . ILE A 1 191 ? 39.013 42.259 -8.236 1.00 13.85 189 ILE A C 1
ATOM 1466 O O . ILE A 1 191 ? 38.059 42.814 -7.685 1.00 13.68 189 ILE A O 1
ATOM 1471 N N . VAL A 1 192 ? 40.035 42.927 -8.739 1.00 13.72 190 VAL A N 1
ATOM 1472 C CA . VAL A 1 192 ? 40.081 44.381 -8.717 1.00 14.22 190 VAL A CA 1
ATOM 1473 C C . VAL A 1 192 ? 40.116 44.971 -10.121 1.00 15.20 190 VAL A C 1
ATOM 1474 O O . VAL A 1 192 ? 40.745 44.427 -11.031 1.00 15.46 190 VAL A O 1
ATOM 1478 N N . VAL A 1 193 ? 39.398 46.071 -10.280 1.00 15.32 191 VAL A N 1
ATOM 1479 C CA . VAL A 1 193 ? 39.361 46.857 -11.503 1.00 15.89 191 VAL A CA 1
ATOM 1480 C C . VAL A 1 193 ? 39.758 48.258 -11.031 1.00 16.58 191 VAL A C 1
ATOM 1481 O O . VAL A 1 193 ? 38.894 49.110 -10.767 1.00 16.56 191 VAL A O 1
ATOM 1485 N N . PRO A 1 194 ? 41.064 48.464 -10.858 1.00 18.31 192 PRO A N 1
ATOM 1486 C CA . PRO A 1 194 ? 41.574 49.654 -10.166 1.00 18.79 192 PRO A CA 1
ATOM 1487 C C . PRO A 1 194 ? 41.073 50.952 -10.767 1.00 19.80 192 PRO A C 1
ATOM 1488 O O . PRO A 1 194 ? 41.032 51.094 -11.986 1.00 19.43 192 PRO A O 1
ATOM 1492 N N . ALA A 1 195 ? 40.715 51.892 -9.908 1.00 19.91 193 ALA A N 1
ATOM 1493 C CA . ALA A 1 195 ? 40.328 53.210 -10.347 1.00 21.05 193 ALA A CA 1
ATOM 1494 C C . ALA A 1 195 ? 41.499 53.841 -11.099 1.00 22.19 193 ALA A C 1
ATOM 1495 O O . ALA A 1 195 ? 42.653 53.495 -10.855 1.00 20.85 193 ALA A O 1
ATOM 1497 N N . PRO A 1 196 ? 41.212 54.764 -12.012 1.00 23.93 194 PRO A N 1
ATOM 1498 C CA . PRO A 1 196 ? 42.280 55.505 -12.695 1.00 25.01 194 PRO A CA 1
ATOM 1499 C C . PRO A 1 196 ? 43.294 56.100 -11.703 1.00 26.04 194 PRO A C 1
ATOM 1500 O O . PRO A 1 196 ? 44.491 55.984 -11.919 1.00 26.13 194 PRO A O 1
ATOM 1504 N N . GLU A 1 197 ? 42.806 56.688 -10.613 1.00 27.53 195 GLU A N 1
ATOM 1505 C CA . GLU A 1 197 ? 43.663 57.201 -9.537 1.00 29.00 195 GLU A CA 1
ATOM 1506 C C . GLU A 1 197 ? 44.583 56.091 -8.972 1.00 28.98 195 GLU A C 1
ATOM 1507 O O . GLU A 1 197 ? 45.756 56.327 -8.675 1.00 29.87 195 GLU A O 1
ATOM 1513 N N . ALA A 1 198 ? 44.046 54.885 -8.817 1.00 28.00 196 ALA A N 1
ATOM 1514 C CA . ALA A 1 198 ? 44.761 53.810 -8.129 1.00 27.19 196 ALA A CA 1
ATOM 1515 C C . ALA A 1 198 ? 45.620 52.952 -9.042 1.00 26.71 196 ALA A C 1
ATOM 1516 O O . ALA A 1 198 ? 46.201 51.965 -8.601 1.00 26.41 196 ALA A O 1
ATOM 1518 N N . GLN A 1 199 ? 45.716 53.309 -10.316 1.00 26.44 197 GLN A N 1
ATOM 1519 C CA . GLN A 1 199 ? 46.561 52.537 -11.214 1.00 25.95 197 GLN A CA 1
ATOM 1520 C C . GLN A 1 199 ? 47.966 52.488 -10.640 1.00 24.29 197 GLN A C 1
ATOM 1521 O O . GLN A 1 199 ? 48.468 53.479 -10.051 1.00 25.13 197 GLN A O 1
ATOM 1527 N N . ASN A 1 200 ? 48.571 51.319 -10.797 1.00 22.43 198 ASN A N 1
ATOM 1528 C CA . ASN A 1 200 ? 49.941 51.049 -10.390 1.00 20.83 198 ASN A CA 1
ATOM 1529 C C . ASN A 1 200 ? 50.143 50.986 -8.876 1.00 19.69 198 ASN A C 1
ATOM 1530 O O . ASN A 1 200 ? 51.272 50.949 -8.411 1.00 19.68 198 ASN A O 1
ATOM 1535 N N . ASP A 1 201 ? 49.052 50.934 -8.108 1.00 18.23 199 ASP A N 1
ATOM 1536 C CA . ASP A 1 201 ? 49.179 50.775 -6.674 1.00 17.45 199 ASP A CA 1
ATOM 1537 C C . ASP A 1 201 ? 49.702 49.353 -6.448 1.00 17.37 199 ASP A C 1
ATOM 1538 O O . ASP A 1 201 ? 49.017 48.390 -6.815 1.00 16.49 199 ASP A O 1
ATOM 1543 N N . PRO A 1 202 ? 50.906 49.210 -5.882 1.00 16.97 200 PRO A N 1
ATOM 1544 C CA . PRO A 1 202 ? 51.517 47.885 -5.687 1.00 17.49 200 PRO A CA 1
ATOM 1545 C C . PRO A 1 202 ? 50.726 46.957 -4.770 1.00 17.26 200 PRO A C 1
ATOM 1546 O O . PRO A 1 202 ? 50.914 45.738 -4.807 1.00 17.46 200 PRO A O 1
ATOM 1550 N N . ARG A 1 203 ? 49.856 47.542 -3.964 1.00 16.40 201 ARG A N 1
ATOM 1551 C CA . ARG A 1 203 ? 49.073 46.775 -3.002 1.00 16.23 201 ARG A CA 1
ATOM 1552 C C . ARG A 1 203 ? 47.971 45.935 -3.631 1.00 15.52 201 ARG A C 1
ATOM 1553 O O . ARG A 1 203 ? 47.430 45.048 -2.966 1.00 15.36 201 ARG A O 1
ATOM 1561 N N . PHE A 1 204 ? 47.654 46.172 -4.900 1.00 14.81 202 PHE A N 1
ATOM 1562 C CA . PHE A 1 204 ? 46.724 45.301 -5.638 1.00 14.56 202 PHE A CA 1
ATOM 1563 C C . PHE A 1 204 ? 47.244 43.874 -5.888 1.00 15.08 202 PHE A C 1
ATOM 1564 O O . PHE A 1 204 ? 46.483 42.996 -6.322 1.00 14.72 202 PHE A O 1
ATOM 1572 N N . VAL A 1 205 ? 48.518 43.627 -5.578 1.00 15.40 203 VAL A N 1
ATOM 1573 C CA . VAL A 1 205 ? 49.082 42.279 -5.629 1.00 16.14 203 VAL A CA 1
ATOM 1574 C C . VAL A 1 205 ? 48.342 41.306 -4.688 1.00 16.25 203 VAL A C 1
ATOM 1575 O O . VAL A 1 205 ? 48.410 40.106 -4.857 1.00 16.28 203 VAL A O 1
ATOM 1579 N N . LEU A 1 206 ? 47.637 41.834 -3.698 1.00 16.88 204 LEU A N 1
ATOM 1580 C CA . LEU A 1 206 ? 46.821 41.010 -2.812 1.00 17.48 204 LEU A CA 1
ATOM 1581 C C . LEU A 1 206 ? 45.591 40.415 -3.506 1.00 17.00 204 LEU A C 1
ATOM 1582 O O . LEU A 1 206 ? 45.057 39.391 -3.069 1.00 16.05 204 LEU A O 1
ATOM 1587 N N . ALA A 1 207 ? 45.126 41.060 -4.569 1.00 16.53 205 ALA A N 1
ATOM 1588 C CA . ALA A 1 207 ? 43.974 40.564 -5.310 1.00 16.91 205 ALA A CA 1
ATOM 1589 C C . ALA A 1 207 ? 44.364 39.276 -6.016 1.00 17.08 205 ALA A C 1
ATOM 1590 O O . ALA A 1 207 ? 45.533 39.074 -6.332 1.00 17.08 205 ALA A O 1
ATOM 1592 N N . ASN A 1 208 ? 43.391 38.392 -6.204 1.00 17.01 206 ASN A N 1
ATOM 1593 C CA . ASN A 1 208 ? 43.575 37.180 -6.991 1.00 17.61 206 ASN A CA 1
ATOM 1594 C C . ASN A 1 208 ? 43.621 37.446 -8.489 1.00 17.79 206 ASN A C 1
ATOM 1595 O O . ASN A 1 208 ? 44.283 36.710 -9.222 1.00 17.64 206 ASN A O 1
ATOM 1600 N N . VAL A 1 209 ? 42.859 38.454 -8.921 1.00 17.90 207 VAL A N 1
ATOM 1601 C CA . VAL A 1 209 ? 42.782 38.894 -10.318 1.00 18.27 207 VAL A CA 1
ATOM 1602 C C . VAL A 1 209 ? 42.733 40.413 -10.395 1.00 18.70 207 VAL A C 1
ATOM 1603 O O . VAL A 1 209 ? 42.015 41.063 -9.644 1.00 17.89 207 VAL A O 1
ATOM 1607 N N . LYS A 1 210 ? 43.481 40.957 -11.348 1.00 19.93 208 LYS A N 1
ATOM 1608 C CA . LYS A 1 210 ? 43.499 42.379 -11.651 1.00 20.88 208 LYS A CA 1
ATOM 1609 C C . LYS A 1 210 ? 43.111 42.576 -13.118 1.00 21.31 208 LYS A C 1
ATOM 1610 O O . LYS A 1 210 ? 43.741 42.013 -14.031 1.00 20.78 208 LYS A O 1
ATOM 1616 N N . LEU A 1 211 ? 42.044 43.338 -13.324 1.00 21.36 209 LEU A N 1
ATOM 1617 C CA . LEU A 1 211 ? 41.502 43.641 -14.644 1.00 22.02 209 LEU A CA 1
ATOM 1618 C C . LEU A 1 211 ? 41.679 45.132 -14.945 1.00 22.54 209 LEU A C 1
ATOM 1619 O O . LEU A 1 211 ? 41.578 45.966 -14.049 1.00 21.90 209 LEU A O 1
ATOM 1624 N N . SER A 1 212 ? 41.956 45.471 -16.202 1.00 22.79 210 SER A N 1
ATOM 1625 C CA . SER A 1 212 ? 42.008 46.877 -16.601 1.00 23.78 210 SER A CA 1
ATOM 1626 C C . SER A 1 212 ? 40.601 47.431 -16.738 1.00 23.14 210 SER A C 1
ATOM 1627 O O . SER A 1 212 ? 40.383 48.616 -16.564 1.00 23.97 210 SER A O 1
ATOM 1630 N N . SER A 1 213 ? 39.644 46.551 -17.032 1.00 23.18 211 SER A N 1
ATOM 1631 C CA . SER A 1 213 ? 38.234 46.913 -17.129 1.00 22.49 211 SER A CA 1
ATOM 1632 C C . SER A 1 213 ? 37.354 45.695 -16.862 1.00 21.82 211 SER A C 1
ATOM 1633 O O . SER A 1 213 ? 37.794 44.568 -17.060 1.00 21.21 211 SER A O 1
ATOM 1636 N N . LEU A 1 214 ? 36.107 45.928 -16.445 1.00 21.84 212 LEU A N 1
ATOM 1637 C CA . LEU A 1 214 ? 35.128 44.836 -16.282 1.00 22.04 212 LEU A CA 1
ATOM 1638 C C . LEU A 1 214 ? 34.745 44.190 -17.611 1.00 22.31 212 LEU A C 1
ATOM 1639 O O . LEU A 1 214 ? 34.149 43.117 -17.629 1.00 21.89 212 LEU A O 1
ATOM 1644 N N . THR A 1 215 ? 35.073 44.842 -18.724 1.00 22.28 213 THR A N 1
ATOM 1645 C CA . THR A 1 215 ? 34.836 44.242 -20.040 1.00 22.66 213 THR A CA 1
ATOM 1646 C C . THR A 1 215 ? 35.694 42.983 -20.204 1.00 22.70 213 THR A C 1
ATOM 1647 O O . THR A 1 215 ? 35.341 42.077 -20.947 1.00 23.12 213 THR A O 1
ATOM 1651 N N . GLU A 1 216 ? 36.810 42.939 -19.481 1.00 22.54 214 GLU A N 1
ATOM 1652 C CA . GLU A 1 216 ? 37.740 41.827 -19.503 1.00 23.19 214 GLU A CA 1
ATOM 1653 C C . GLU A 1 216 ? 37.338 40.649 -18.617 1.00 21.73 214 GLU A C 1
ATOM 1654 O O . GLU A 1 216 ? 37.968 39.600 -18.674 1.00 21.58 214 GLU A O 1
ATOM 1660 N N . LEU A 1 217 ? 36.300 40.805 -17.805 1.00 20.60 215 LEU A N 1
ATOM 1661 C CA . LEU A 1 217 ? 35.922 39.746 -16.878 1.00 19.63 215 LEU A CA 1
ATOM 1662 C C . LEU A 1 217 ? 35.606 38.427 -17.593 1.00 19.48 215 LEU A C 1
ATOM 1663 O O . LEU A 1 217 ? 34.840 38.404 -18.552 1.00 18.61 215 LEU A O 1
ATOM 1668 N N . THR A 1 218 ? 36.192 37.335 -17.101 1.00 19.92 216 THR A N 1
ATOM 1669 C CA . THR A 1 218 ? 35.913 35.982 -17.595 1.00 20.59 216 THR A CA 1
ATOM 1670 C C . THR A 1 218 ? 35.422 35.072 -16.478 1.00 21.06 216 THR A C 1
ATOM 1671 O O . THR A 1 218 ? 35.539 35.397 -15.294 1.00 21.04 216 THR A O 1
ATOM 1675 N N . ALA A 1 219 ? 34.891 33.917 -16.872 1.00 21.31 217 ALA A N 1
ATOM 1676 C CA . ALA A 1 219 ? 34.419 32.901 -15.936 1.00 21.14 217 ALA A CA 1
ATOM 1677 C C . ALA A 1 219 ? 35.546 32.410 -15.040 1.00 21.23 217 ALA A C 1
ATOM 1678 O O . ALA A 1 219 ? 35.347 32.172 -13.861 1.00 20.59 217 ALA A O 1
ATOM 1680 N N . LYS A 1 220 ? 36.734 32.254 -15.616 1.00 21.36 218 LYS A N 1
ATOM 1681 C CA . LYS A 1 220 ? 37.907 31.820 -14.873 1.00 21.37 218 LYS A CA 1
ATOM 1682 C C . LYS A 1 220 ? 38.314 32.831 -13.798 1.00 20.22 218 LYS A C 1
ATOM 1683 O O . LYS A 1 220 ? 38.808 32.453 -12.747 1.00 19.54 218 LYS A O 1
ATOM 1689 N N . ASP A 1 221 ? 38.150 34.120 -14.078 1.00 19.87 219 ASP A N 1
ATOM 1690 C CA . ASP A 1 221 ? 38.474 35.152 -13.083 1.00 19.31 219 ASP A CA 1
ATOM 1691 C C . ASP A 1 221 ? 37.571 35.009 -11.858 1.00 18.82 219 ASP A C 1
ATOM 1692 O O . ASP A 1 221 ? 38.030 35.107 -10.733 1.00 18.50 219 ASP A O 1
ATOM 1697 N N . LEU A 1 222 ? 36.288 34.788 -12.098 1.00 18.59 220 LEU A N 1
ATOM 1698 C CA . LEU A 1 222 ? 35.305 34.643 -11.015 1.00 18.52 220 LEU A CA 1
ATOM 1699 C C . LEU A 1 222 ? 35.531 33.393 -10.180 1.00 19.19 220 LEU A C 1
ATOM 1700 O O . LEU A 1 222 ? 35.558 33.453 -8.955 1.00 19.02 220 LEU A O 1
ATOM 1705 N N . LEU A 1 223 ? 35.689 32.252 -10.853 1.00 19.78 221 LEU A N 1
ATOM 1706 C CA . LEU A 1 223 ? 35.653 30.951 -10.185 1.00 20.69 221 LEU A CA 1
ATOM 1707 C C . LEU A 1 223 ? 37.033 30.481 -9.754 1.00 21.24 221 LEU A C 1
ATOM 1708 O O . LEU A 1 223 ? 37.154 29.694 -8.821 1.00 20.90 221 LEU A O 1
ATOM 1713 N N . GLY A 1 224 ? 38.059 30.983 -10.434 1.00 22.06 222 GLY A N 1
ATOM 1714 C CA . GLY A 1 224 ? 39.432 30.602 -10.171 1.00 23.50 222 GLY A CA 1
ATOM 1715 C C . GLY A 1 224 ? 39.764 29.292 -10.855 1.00 24.61 222 GLY A C 1
ATOM 1716 O O . GLY A 1 224 ? 39.018 28.863 -11.749 1.00 25.13 222 GLY A O 1
ATOM 1717 N N . ARG B 1 7 ? 51.197 60.950 9.956 1.00 30.53 5 ARG B N 1
ATOM 1718 C CA . ARG B 1 7 ? 50.517 60.041 10.935 1.00 30.40 5 ARG B CA 1
ATOM 1719 C C . ARG B 1 7 ? 51.252 60.016 12.282 1.00 29.25 5 ARG B C 1
ATOM 1720 O O . ARG B 1 7 ? 52.444 59.708 12.344 1.00 29.92 5 ARG B O 1
ATOM 1728 N N . GLN B 1 8 ? 50.531 60.338 13.354 1.00 27.89 6 GLN B N 1
ATOM 1729 C CA . GLN B 1 8 ? 51.117 60.420 14.686 1.00 26.54 6 GLN B CA 1
ATOM 1730 C C . GLN B 1 8 ? 50.951 59.094 15.416 1.00 24.49 6 GLN B C 1
ATOM 1731 O O . GLN B 1 8 ? 49.830 58.674 15.685 1.00 25.57 6 GLN B O 1
ATOM 1737 N N . ILE B 1 9 ? 52.056 58.452 15.769 1.00 21.93 7 ILE B N 1
ATOM 1738 C CA . ILE B 1 9 ? 51.980 57.152 16.433 1.00 19.48 7 ILE B CA 1
ATOM 1739 C C . ILE B 1 9 ? 52.060 57.306 17.946 1.00 17.95 7 ILE B C 1
ATOM 1740 O O . ILE B 1 9 ? 53.007 57.903 18.478 1.00 17.33 7 ILE B O 1
ATOM 1745 N N . LEU B 1 10 ? 51.049 56.761 18.620 1.00 15.73 8 LEU B N 1
ATOM 1746 C CA . LEU B 1 10 ? 50.924 56.811 20.063 1.00 15.13 8 LEU B CA 1
ATOM 1747 C C . LEU B 1 10 ? 51.094 55.445 20.726 1.00 13.93 8 LEU B C 1
ATOM 1748 O O . LEU B 1 10 ? 51.378 55.386 21.903 1.00 14.54 8 LEU B O 1
ATOM 1753 N N . ALA B 1 11 ? 50.909 54.369 19.970 1.00 12.71 9 ALA B N 1
ATOM 1754 C CA . ALA B 1 11 ? 50.974 53.014 20.502 1.00 12.97 9 ALA B CA 1
ATOM 1755 C C . ALA B 1 11 ? 51.561 52.008 19.519 1.00 12.61 9 ALA B C 1
ATOM 1756 O O . ALA B 1 11 ? 51.436 52.150 18.290 1.00 13.52 9 ALA B O 1
ATOM 1758 N N . ALA B 1 12 ? 52.223 51.006 20.076 1.00 13.04 10 ALA B N 1
ATOM 1759 C CA . ALA B 1 12 ? 52.690 49.848 19.326 1.00 12.89 10 ALA B CA 1
ATOM 1760 C C . ALA B 1 12 ? 51.981 48.615 19.852 1.00 12.89 10 ALA B C 1
ATOM 1761 O O . ALA B 1 12 ? 52.015 48.366 21.045 1.00 13.06 10 ALA B O 1
ATOM 1763 N N . ILE B 1 13 ? 51.381 47.837 18.951 1.00 12.28 11 ILE B N 1
ATOM 1764 C CA . ILE B 1 13 ? 50.723 46.574 19.295 1.00 12.13 11 ILE B CA 1
ATOM 1765 C C . ILE B 1 13 ? 51.485 45.428 18.666 1.00 12.33 11 ILE B C 1
ATOM 1766 O O . ILE B 1 13 ? 51.679 45.409 17.462 1.00 12.74 11 ILE B O 1
ATOM 1771 N N . PHE B 1 14 ? 51.913 44.484 19.492 1.00 12.62 12 PHE B N 1
ATOM 1772 C CA . PHE B 1 14 ? 52.640 43.312 19.035 1.00 13.21 12 PHE B CA 1
ATOM 1773 C C . PHE B 1 14 ? 51.709 42.129 18.849 1.00 14.06 12 PHE B C 1
ATOM 1774 O O . PHE B 1 14 ? 50.786 41.889 19.645 1.00 13.87 12 PHE B O 1
ATOM 1782 N N . ASP B 1 15 ? 51.970 41.380 17.788 1.00 14.59 13 ASP B N 1
ATOM 1783 C CA . ASP B 1 15 ? 51.436 40.049 17.603 1.00 15.49 13 ASP B CA 1
ATOM 1784 C C . ASP B 1 15 ? 52.187 39.161 18.580 1.00 16.14 13 ASP B C 1
ATOM 1785 O O . ASP B 1 15 ? 53.265 39.535 19.049 1.00 15.81 13 ASP B O 1
ATOM 1798 N N . ASP B 1 17 ? 52.210 34.981 18.678 1.00 16.37 15 ASP B N 1
ATOM 1799 C CA . ASP B 1 17 ? 52.754 33.750 18.109 1.00 15.99 15 ASP B CA 1
ATOM 1800 C C . ASP B 1 17 ? 53.520 34.025 16.834 1.00 15.37 15 ASP B C 1
ATOM 1801 O O . ASP B 1 17 ? 52.971 34.554 15.861 1.00 14.33 15 ASP B O 1
ATOM 1806 N N . GLY B 1 18 ? 54.797 33.660 16.846 1.00 15.65 16 GLY B N 1
ATOM 1807 C CA . GLY B 1 18 ? 55.674 33.832 15.701 1.00 15.50 16 GLY B CA 1
ATOM 1808 C C . GLY B 1 18 ? 56.307 35.207 15.568 1.00 15.50 16 GLY B C 1
ATOM 1809 O O . GLY B 1 18 ? 57.041 35.439 14.623 1.00 15.35 16 GLY B O 1
ATOM 1810 N N . LEU B 1 19 ? 56.004 36.105 16.502 1.00 15.05 17 LEU B N 1
ATOM 1811 C CA . LEU B 1 19 ? 56.526 37.464 16.500 1.00 14.64 17 LEU B CA 1
ATOM 1812 C C . LEU B 1 19 ? 57.297 37.736 17.793 1.00 15.13 17 LEU B C 1
ATOM 1813 O O . LEU B 1 19 ? 58.462 38.150 17.760 1.00 14.11 17 LEU B O 1
ATOM 1818 N N . LEU B 1 20 ? 56.638 37.522 18.928 1.00 14.72 18 LEU B N 1
ATOM 1819 C CA . LEU B 1 20 ? 57.290 37.563 20.235 1.00 15.59 18 LEU B CA 1
ATOM 1820 C C . LEU B 1 20 ? 57.901 36.214 20.606 1.00 16.04 18 LEU B C 1
ATOM 1821 O O . LEU B 1 20 ? 58.972 36.165 21.229 1.00 15.38 18 LEU B O 1
ATOM 1826 N N . ILE B 1 21 ? 57.191 35.130 20.284 1.00 16.23 19 ILE B N 1
ATOM 1827 C CA . ILE B 1 21 ? 57.630 33.790 20.649 1.00 16.58 19 ILE B CA 1
ATOM 1828 C C . ILE B 1 21 ? 57.668 32.874 19.454 1.00 17.12 19 ILE B C 1
ATOM 1829 O O . ILE B 1 21 ? 56.906 33.027 18.501 1.00 16.63 19 ILE B O 1
ATOM 1834 N N . ASP B 1 22 ? 58.570 31.904 19.501 1.00 17.48 20 ASP B N 1
ATOM 1835 C CA . ASP B 1 22 ? 58.722 30.979 18.408 1.00 18.40 20 ASP B CA 1
ATOM 1836 C C . ASP B 1 22 ? 57.814 29.775 18.687 1.00 18.31 20 ASP B C 1
ATOM 1837 O O . ASP B 1 22 ? 58.289 28.651 18.940 1.00 18.02 20 ASP B O 1
ATOM 1842 N N . SER B 1 23 ? 56.506 30.030 18.606 1.00 17.61 21 SER B N 1
ATOM 1843 C CA . SER B 1 23 ? 55.488 29.071 18.996 1.00 17.63 21 SER B CA 1
ATOM 1844 C C . SER B 1 23 ? 54.878 28.313 17.817 1.00 18.28 21 SER B C 1
ATOM 1845 O O . SER B 1 23 ? 54.199 27.320 18.029 1.00 18.49 21 SER B O 1
ATOM 1848 N N . GLU B 1 24 ? 55.110 28.764 16.586 1.00 18.75 22 GLU B N 1
ATOM 1849 C CA . GLU B 1 24 ? 54.520 28.106 15.414 1.00 19.74 22 GLU B CA 1
ATOM 1850 C C . GLU B 1 24 ? 54.902 26.618 15.323 1.00 19.63 22 GLU B C 1
ATOM 1851 O O . GLU B 1 24 ? 54.036 25.804 15.032 1.00 19.93 22 GLU B O 1
ATOM 1857 N N . PRO B 1 25 ? 56.158 26.257 15.600 1.00 20.01 23 PRO B N 1
ATOM 1858 C CA . PRO B 1 25 ? 56.562 24.841 15.620 1.00 19.37 23 PRO B CA 1
ATOM 1859 C C . PRO B 1 25 ? 55.887 24.072 16.755 1.00 18.74 23 PRO B C 1
ATOM 1860 O O . PRO B 1 25 ? 55.661 22.871 16.657 1.00 18.82 23 PRO B O 1
ATOM 1864 N N . LEU B 1 26 ? 55.597 24.769 17.837 1.00 18.09 24 LEU B N 1
ATOM 1865 C CA . LEU B 1 26 ? 54.990 24.150 19.007 1.00 17.26 24 LEU B CA 1
ATOM 1866 C C . LEU B 1 26 ? 53.492 23.929 18.790 1.00 17.10 24 LEU B C 1
ATOM 1867 O O . LEU B 1 26 ? 52.944 22.887 19.167 1.00 17.22 24 LEU B O 1
ATOM 1872 N N . TRP B 1 27 ? 52.831 24.889 18.162 1.00 16.45 25 TRP B N 1
ATOM 1873 C CA . TRP B 1 27 ? 51.444 24.697 17.779 1.00 16.77 25 TRP B CA 1
ATOM 1874 C C . TRP B 1 27 ? 51.348 23.545 16.786 1.00 17.00 25 TRP B C 1
ATOM 1875 O O . TRP B 1 27 ? 50.412 22.769 16.828 1.00 16.71 25 TRP B O 1
ATOM 1886 N N . ASP B 1 28 ? 52.326 23.423 15.887 1.00 17.36 26 ASP B N 1
ATOM 1887 C CA . ASP B 1 28 ? 52.287 22.349 14.888 1.00 18.25 26 ASP B CA 1
ATOM 1888 C C . ASP B 1 28 ? 52.335 21.004 15.582 1.00 18.27 26 ASP B C 1
ATOM 1889 O O . ASP B 1 28 ? 51.573 20.094 15.270 1.00 18.47 26 ASP B O 1
ATOM 1894 N N . ARG B 1 29 ? 53.247 20.897 16.535 1.00 18.36 27 ARG B N 1
ATOM 1895 C CA . ARG B 1 29 ? 53.451 19.677 17.283 1.00 18.82 27 ARG B CA 1
ATOM 1896 C C . ARG B 1 29 ? 52.198 19.302 18.076 1.00 18.34 27 ARG B C 1
ATOM 1897 O O . ARG B 1 29 ? 51.796 18.145 18.079 1.00 17.85 27 ARG B O 1
ATOM 1905 N N . ALA B 1 30 ? 51.603 20.281 18.747 1.00 17.76 28 ALA B N 1
ATOM 1906 C CA . ALA B 1 30 ? 50.365 20.074 19.508 1.00 18.12 28 ALA B CA 1
ATOM 1907 C C . ALA B 1 30 ? 49.239 19.592 18.593 1.00 18.44 28 ALA B C 1
ATOM 1908 O O . ALA B 1 30 ? 48.532 18.653 18.922 1.00 18.14 28 ALA B O 1
ATOM 1910 N N . GLU B 1 31 ? 49.073 20.253 17.449 1.00 19.38 29 GLU B N 1
ATOM 1911 C CA . GLU B 1 31 ? 48.056 19.873 16.459 1.00 19.75 29 GLU B CA 1
ATOM 1912 C C . GLU B 1 31 ? 48.284 18.463 15.950 1.00 19.95 29 GLU B C 1
ATOM 1913 O O . GLU B 1 31 ? 47.365 17.655 15.912 1.00 19.27 29 GLU B O 1
ATOM 1919 N N . LEU B 1 32 ? 49.523 18.183 15.578 1.00 20.43 30 LEU B N 1
ATOM 1920 C CA . LEU B 1 32 ? 49.925 16.871 15.067 1.00 21.52 30 LEU B CA 1
ATOM 1921 C C . LEU B 1 32 ? 49.591 15.781 16.063 1.00 20.88 30 LEU B C 1
ATOM 1922 O O . LEU B 1 32 ? 48.959 14.789 15.722 1.00 21.18 30 LEU B O 1
ATOM 1927 N N . ASP B 1 33 ? 50.046 15.964 17.292 1.00 20.64 31 ASP B N 1
ATOM 1928 C CA . ASP B 1 33 ? 49.865 14.967 18.329 1.00 20.39 31 ASP B CA 1
ATOM 1929 C C . ASP B 1 33 ? 48.392 14.682 18.574 1.00 19.41 31 ASP B C 1
ATOM 1930 O O . ASP B 1 33 ? 47.987 13.522 18.635 1.00 17.57 31 ASP B O 1
ATOM 1935 N N . VAL B 1 34 ? 47.598 15.742 18.698 1.00 18.22 32 VAL B N 1
ATOM 1936 C CA . VAL B 1 34 ? 46.166 15.594 18.970 1.00 18.01 32 VAL B CA 1
ATOM 1937 C C . VAL B 1 34 ? 45.425 14.968 17.795 1.00 17.81 32 VAL B C 1
ATOM 1938 O O . VAL B 1 34 ? 44.645 14.044 17.987 1.00 18.04 32 VAL B O 1
ATOM 1950 N N . ALA B 1 36 ? 46.656 13.080 15.395 1.00 18.12 34 ALA B N 1
ATOM 1951 C CA . ALA B 1 36 ? 47.095 11.680 15.311 1.00 17.86 34 ALA B CA 1
ATOM 1952 C C . ALA B 1 36 ? 46.329 10.800 16.292 1.00 18.38 34 ALA B C 1
ATOM 1953 O O . ALA B 1 36 ? 45.890 9.697 15.944 1.00 16.57 34 ALA B O 1
ATOM 1955 N N . SER B 1 37 ? 46.150 11.302 17.510 1.00 18.61 35 SER B N 1
ATOM 1956 C CA . SER B 1 37 ? 45.469 10.538 18.553 1.00 19.54 35 SER B CA 1
ATOM 1957 C C . SER B 1 37 ? 44.004 10.227 18.146 1.00 19.83 35 SER B C 1
ATOM 1958 O O . SER B 1 37 ? 43.434 9.233 18.581 1.00 20.44 35 SER B O 1
ATOM 1961 N N . LEU B 1 38 ? 43.416 11.089 17.318 1.00 20.05 36 LEU B N 1
ATOM 1962 C CA . LEU B 1 38 ? 42.048 10.918 16.827 1.00 20.94 36 LEU B CA 1
ATOM 1963 C C . LEU B 1 38 ? 41.915 9.997 15.615 1.00 21.24 36 LEU B C 1
ATOM 1964 O O . LEU B 1 38 ? 40.804 9.714 15.174 1.00 21.52 36 LEU B O 1
ATOM 1969 N N . GLY B 1 39 ? 43.038 9.540 15.077 1.00 21.25 37 GLY B N 1
ATOM 1970 C CA . GLY B 1 39 ? 43.037 8.652 13.931 1.00 21.74 37 GLY B CA 1
ATOM 1971 C C . GLY B 1 39 ? 43.111 9.400 12.618 1.00 22.51 37 GLY B C 1
ATOM 1972 O O . GLY B 1 39 ? 43.024 8.797 11.551 1.00 22.24 37 GLY B O 1
ATOM 1973 N N . VAL B 1 40 ? 43.274 10.716 12.696 1.00 23.14 38 VAL B N 1
ATOM 1974 C CA . VAL B 1 40 ? 43.333 11.561 11.512 1.00 24.28 38 VAL B CA 1
ATOM 1975 C C . VAL B 1 40 ? 44.613 11.237 10.760 1.00 24.99 38 VAL B C 1
ATOM 1976 O O . VAL B 1 40 ? 45.694 11.181 11.340 1.00 25.43 38 VAL B O 1
ATOM 1980 N N . ASP B 1 41 ? 44.465 10.989 9.467 1.00 25.77 39 ASP B N 1
ATOM 1981 C CA . ASP B 1 41 ? 45.593 10.758 8.571 1.00 26.72 39 ASP B CA 1
ATOM 1982 C C . ASP B 1 41 ? 46.301 12.086 8.286 1.00 27.64 39 ASP B C 1
ATOM 1983 O O . ASP B 1 41 ? 45.843 12.893 7.486 1.00 27.66 39 ASP B O 1
ATOM 1988 N N . ILE B 1 42 ? 47.436 12.281 8.953 1.00 29.34 40 ILE B N 1
ATOM 1989 C CA . ILE B 1 42 ? 48.203 13.524 8.897 1.00 30.62 40 ILE B CA 1
ATOM 1990 C C . ILE B 1 42 ? 48.904 13.751 7.555 1.00 31.71 40 ILE B C 1
ATOM 1991 O O . ILE B 1 42 ? 49.095 14.895 7.151 1.00 32.50 40 ILE B O 1
ATOM 1996 N N . SER B 1 43 ? 49.304 12.677 6.879 1.00 32.57 41 SER B N 1
ATOM 1997 C CA . SER B 1 43 ? 50.003 12.793 5.588 1.00 33.19 41 SER B CA 1
ATOM 1998 C C . SER B 1 43 ? 49.255 13.683 4.583 1.00 33.69 41 SER B C 1
ATOM 1999 O O . SER B 1 43 ? 49.852 14.227 3.655 1.00 34.31 41 SER B O 1
ATOM 2002 N N . ARG B 1 44 ? 47.948 13.822 4.792 1.00 33.87 42 ARG B N 1
ATOM 2003 C CA . ARG B 1 44 ? 47.087 14.677 3.986 1.00 34.11 42 ARG B CA 1
ATOM 2004 C C . ARG B 1 44 ? 47.050 16.139 4.450 1.00 34.12 42 ARG B C 1
ATOM 2005 O O . ARG B 1 44 ? 46.065 16.844 4.204 1.00 33.93 42 ARG B O 1
ATOM 2013 N N . ARG B 1 45 ? 48.128 16.596 5.089 1.00 34.21 43 ARG B N 1
ATOM 2014 C CA . ARG B 1 45 ? 48.228 17.972 5.567 1.00 34.58 43 ARG B CA 1
ATOM 2015 C C . ARG B 1 45 ? 48.190 18.948 4.393 1.00 33.86 43 ARG B C 1
ATOM 2016 O O . ARG B 1 45 ? 47.661 20.054 4.522 1.00 33.94 43 ARG B O 1
ATOM 2024 N N . ASN B 1 46 ? 48.747 18.514 3.259 1.00 33.05 44 ASN B N 1
ATOM 2025 C CA . ASN B 1 46 ? 48.809 19.299 2.015 1.00 32.51 44 ASN B CA 1
ATOM 2026 C C . ASN B 1 46 ? 47.451 19.707 1.424 1.00 31.60 44 ASN B C 1
ATOM 2027 O O . ASN B 1 46 ? 47.395 20.581 0.559 1.00 30.74 44 ASN B O 1
ATOM 2032 N N . GLU B 1 47 ? 46.385 19.045 1.874 1.00 30.64 45 GLU B N 1
ATOM 2033 C CA . GLU B 1 47 ? 45.015 19.350 1.464 1.00 30.31 45 GLU B CA 1
ATOM 2034 C C . GLU B 1 47 ? 44.453 20.614 2.106 1.00 30.06 45 GLU B C 1
ATOM 2035 O O . GLU B 1 47 ? 43.440 21.144 1.642 1.00 30.26 45 GLU B O 1
ATOM 2041 N N . LEU B 1 48 ? 45.082 21.083 3.180 1.00 29.22 46 LEU B N 1
ATOM 2042 C CA . LEU B 1 48 ? 44.614 22.294 3.839 1.00 28.73 46 LEU B CA 1
ATOM 2043 C C . LEU B 1 48 ? 45.243 23.507 3.184 1.00 28.22 46 LEU B C 1
ATOM 2044 O O . LEU B 1 48 ? 46.354 23.441 2.645 1.00 27.50 46 LEU B O 1
ATOM 2049 N N . PRO B 1 49 ? 44.532 24.627 3.244 1.00 27.75 47 PRO B N 1
ATOM 2050 C CA . PRO B 1 49 ? 45.080 25.889 2.758 1.00 27.58 47 PRO B CA 1
ATOM 2051 C C . PRO B 1 49 ? 46.172 26.364 3.714 1.00 27.07 47 PRO B C 1
ATOM 2052 O O . PRO B 1 49 ? 46.411 25.751 4.758 1.00 26.86 47 PRO B O 1
ATOM 2056 N N . ASP B 1 50 ? 46.855 27.433 3.341 1.00 26.68 48 ASP B N 1
ATOM 2057 C CA . ASP B 1 50 ? 47.792 28.084 4.233 1.00 26.09 48 ASP B CA 1
ATOM 2058 C C . ASP B 1 50 ? 46.987 28.513 5.462 1.00 24.87 48 ASP B C 1
ATOM 2059 O O . ASP B 1 50 ? 45.928 29.126 5.327 1.00 25.47 48 ASP B O 1
ATOM 2064 N N . THR B 1 51 ? 47.466 28.156 6.650 1.00 23.17 49 THR B N 1
ATOM 2065 C CA . THR B 1 51 ? 46.769 28.491 7.893 1.00 21.81 49 THR B CA 1
ATOM 2066 C C . THR B 1 51 ? 47.587 29.399 8.804 1.00 20.29 49 THR B C 1
ATOM 2067 O O . THR B 1 51 ? 47.227 29.580 9.968 1.00 18.34 49 THR B O 1
ATOM 2071 N N . LEU B 1 52 ? 48.685 29.962 8.301 1.00 19.28 50 LEU B N 1
ATOM 2072 C CA . LEU B 1 52 ? 49.534 30.808 9.132 1.00 18.73 50 LEU B CA 1
ATOM 2073 C C . LEU B 1 52 ? 48.762 32.031 9.612 1.00 17.68 50 LEU B C 1
ATOM 2074 O O . LEU B 1 52 ? 48.222 32.782 8.804 1.00 17.58 50 LEU B O 1
ATOM 2079 N N . GLY B 1 53 ? 48.729 32.206 10.931 1.00 16.95 51 GLY B N 1
ATOM 2080 C CA . GLY B 1 53 ? 48.022 33.295 11.577 1.00 16.41 51 GLY B CA 1
ATOM 2081 C C . GLY B 1 53 ? 46.560 33.053 11.886 1.00 16.04 51 GLY B C 1
ATOM 2082 O O . GLY B 1 53 ? 45.921 33.895 12.503 1.00 15.36 51 GLY B O 1
ATOM 2083 N N . LEU B 1 54 ? 46.017 31.918 11.450 1.00 15.63 52 LEU B N 1
ATOM 2084 C CA . LEU B 1 54 ? 44.617 31.598 11.706 1.00 16.02 52 LEU B CA 1
ATOM 2085 C C . LEU B 1 54 ? 44.435 31.031 13.114 1.00 15.37 52 LEU B C 1
ATOM 2086 O O . LEU B 1 54 ? 45.277 30.316 13.653 1.00 15.01 52 LEU B O 1
ATOM 2091 N N . ARG B 1 55 ? 43.304 31.369 13.707 1.00 15.94 53 ARG B N 1
ATOM 2092 C CA . ARG B 1 55 ? 42.957 30.883 15.017 1.00 15.80 53 ARG B CA 1
ATOM 2093 C C . ARG B 1 55 ? 42.838 29.357 14.993 1.00 16.10 53 ARG B C 1
ATOM 2094 O O . ARG B 1 55 ? 42.489 28.747 13.975 1.00 15.62 53 ARG B O 1
ATOM 2102 N N . ILE B 1 56 ? 43.145 28.739 16.125 1.00 16.39 54 ILE B N 1
ATOM 2103 C CA . ILE B 1 56 ? 43.216 27.287 16.197 1.00 17.57 54 ILE B CA 1
ATOM 2104 C C . ILE B 1 56 ? 41.886 26.623 15.851 1.00 18.09 54 ILE B C 1
ATOM 2105 O O . ILE B 1 56 ? 41.879 25.551 15.251 1.00 17.81 54 ILE B O 1
ATOM 2110 N N A ASP B 1 57 ? 40.755 27.223 16.221 0.50 18.71 55 ASP B N 1
ATOM 2111 N N B ASP B 1 57 ? 40.787 27.276 16.232 0.50 18.09 55 ASP B N 1
ATOM 2112 C CA A ASP B 1 57 ? 39.469 26.526 16.006 0.50 19.42 55 ASP B CA 1
ATOM 2113 C CA B ASP B 1 57 ? 39.442 26.770 15.964 0.50 18.17 55 ASP B CA 1
ATOM 2114 C C A ASP B 1 57 ? 39.180 26.409 14.456 0.49 19.71 55 ASP B C 1
ATOM 2115 C C B ASP B 1 57 ? 39.187 26.639 14.460 0.51 19.10 55 ASP B C 1
ATOM 2116 O O A ASP B 1 57 ? 38.558 25.429 14.006 0.51 19.07 55 ASP B O 1
ATOM 2117 O O B ASP B 1 57 ? 38.486 25.741 14.024 0.49 18.31 55 ASP B O 1
ATOM 2142 N N . VAL B 1 59 ? 41.579 26.044 12.156 1.00 20.33 57 VAL B N 1
ATOM 2143 C CA . VAL B 1 59 ? 42.433 24.942 11.718 1.00 20.09 57 VAL B CA 1
ATOM 2144 C C . VAL B 1 59 ? 41.785 23.596 12.049 1.00 19.07 57 VAL B C 1
ATOM 2145 O O . VAL B 1 59 ? 41.771 22.704 11.219 1.00 18.68 57 VAL B O 1
ATOM 2149 N N . VAL B 1 60 ? 41.236 23.452 13.262 1.00 19.27 58 VAL B N 1
ATOM 2150 C CA . VAL B 1 60 ? 40.562 22.214 13.670 1.00 19.56 58 VAL B CA 1
ATOM 2151 C C . VAL B 1 60 ? 39.332 21.939 12.787 1.00 19.79 58 VAL B C 1
ATOM 2152 O O . VAL B 1 60 ? 39.054 20.800 12.427 1.00 19.80 58 VAL B O 1
ATOM 2156 N N . ASP B 1 61 ? 38.609 23.003 12.451 1.00 20.14 59 ASP B N 1
ATOM 2157 C CA . ASP B 1 61 ? 37.461 22.949 11.542 1.00 20.72 59 ASP B CA 1
ATOM 2158 C C . ASP B 1 61 ? 37.893 22.512 10.144 1.00 20.73 59 ASP B C 1
ATOM 2159 O O . ASP B 1 61 ? 37.188 21.759 9.488 1.00 21.26 59 ASP B O 1
ATOM 2164 N N . LEU B 1 62 ? 39.045 22.991 9.693 1.00 21.66 60 LEU B N 1
ATOM 2165 C CA . LEU B 1 62 ? 39.553 22.634 8.366 1.00 22.00 60 LEU B CA 1
ATOM 2166 C C . LEU B 1 62 ? 39.837 21.135 8.338 1.00 22.63 60 LEU B C 1
ATOM 2167 O O . LEU B 1 62 ? 39.344 20.426 7.471 1.00 22.61 60 LEU B O 1
ATOM 2172 N N . TRP B 1 63 ? 40.593 20.642 9.319 1.00 23.02 61 TRP B N 1
ATOM 2173 C CA . TRP B 1 63 ? 40.853 19.210 9.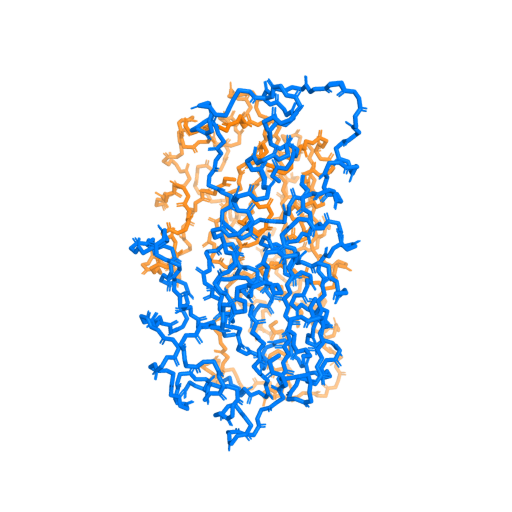448 1.00 23.44 61 TRP B CA 1
ATOM 2174 C C . TRP B 1 63 ? 39.585 18.380 9.505 1.00 23.96 61 TRP B C 1
ATOM 2175 O O . TRP B 1 63 ? 39.521 17.319 8.896 1.00 23.61 61 TRP B O 1
ATOM 2186 N N . TYR B 1 64 ? 38.590 18.859 10.252 1.00 24.74 62 TYR B N 1
ATOM 2187 C CA . TYR B 1 64 ? 37.353 18.129 10.490 1.00 25.38 62 TYR B CA 1
ATOM 2188 C C . TYR B 1 64 ? 36.492 18.029 9.230 1.00 25.97 62 TYR B C 1
ATOM 2189 O O . TYR B 1 64 ? 35.702 17.091 9.078 1.00 25.47 62 TYR B O 1
ATOM 2198 N N . ALA B 1 65 ? 36.637 19.022 8.358 1.00 26.23 63 ALA B N 1
ATOM 2199 C CA . ALA B 1 65 ? 35.952 19.050 7.069 1.00 26.78 63 ALA B CA 1
ATOM 2200 C C . ALA B 1 65 ? 36.561 18.055 6.081 1.00 27.26 63 ALA B C 1
ATOM 2201 O O . ALA B 1 65 ? 35.849 17.540 5.214 1.00 27.67 63 ALA B O 1
ATOM 2203 N N . ARG B 1 66 ? 37.871 17.817 6.191 1.00 27.60 64 ARG B N 1
ATOM 2204 C CA . ARG B 1 66 ? 38.573 16.851 5.342 1.00 28.11 64 ARG B CA 1
ATOM 2205 C C . ARG B 1 66 ? 38.441 15.448 5.894 1.00 27.89 64 ARG B C 1
ATOM 2206 O O . ARG B 1 66 ? 38.189 14.504 5.149 1.00 28.28 64 ARG B O 1
ATOM 2214 N N . GLN B 1 67 ? 38.607 15.317 7.205 1.00 27.91 65 GLN B N 1
ATOM 2215 C CA . GLN B 1 67 ? 38.626 14.023 7.875 1.00 27.91 65 GLN B CA 1
ATOM 2216 C C . GLN B 1 67 ? 37.895 14.063 9.205 1.00 28.13 65 GLN B C 1
ATOM 2217 O O . GLN B 1 67 ? 38.538 14.136 10.256 1.00 28.34 65 GLN B O 1
ATOM 2223 N N . PRO B 1 68 ? 36.566 13.995 9.180 1.00 28.36 66 PRO B N 1
ATOM 2224 C CA . PRO B 1 68 ? 35.776 14.019 10.417 1.00 28.41 66 PRO B CA 1
ATOM 2225 C C . PRO B 1 68 ? 36.270 12.944 11.366 1.00 28.33 66 PRO B C 1
ATOM 2226 O O . PRO B 1 68 ? 36.837 11.969 10.875 1.00 29.28 66 PRO B O 1
ATOM 2230 N N . TRP B 1 69 ? 36.065 13.122 12.672 1.00 27.23 67 TRP B N 1
ATOM 2231 C CA . TRP B 1 69 ? 36.370 12.094 13.664 1.00 26.49 67 TRP B CA 1
ATOM 2232 C C . TRP B 1 69 ? 35.251 11.986 14.678 1.00 26.72 67 TRP B C 1
ATOM 2233 O O . TRP B 1 69 ? 34.422 12.890 14.805 1.00 27.18 67 TRP B O 1
ATOM 2244 N N . ASN B 1 70 ? 35.268 10.899 15.433 1.00 26.81 68 ASN B N 1
ATOM 2245 C CA . ASN B 1 70 ? 34.272 10.652 16.467 1.00 27.10 68 ASN B CA 1
ATOM 2246 C C . ASN B 1 70 ? 34.909 11.035 17.808 1.00 25.68 68 ASN B C 1
ATOM 2247 O O . ASN B 1 70 ? 36.106 11.335 17.874 1.00 26.61 68 ASN B O 1
ATOM 2252 N N . GLY B 1 71 ? 34.127 10.982 18.874 1.00 24.26 69 GLY B N 1
ATOM 2253 C CA . GLY B 1 71 ? 34.639 11.212 20.214 1.00 23.00 69 GLY B CA 1
ATOM 2254 C C . GLY B 1 71 ? 34.598 12.686 20.583 1.00 21.92 69 GLY B C 1
ATOM 2255 O O . GLY B 1 71 ? 33.519 13.286 20.614 1.00 20.69 69 GLY B O 1
ATOM 2256 N N . PRO B 1 72 ? 35.752 13.290 20.866 1.00 20.87 70 PRO B N 1
ATOM 2257 C CA . PRO B 1 72 ? 35.745 14.705 21.249 1.00 20.25 70 PRO B CA 1
ATOM 2258 C C . PRO B 1 72 ? 35.193 15.591 20.143 1.00 19.37 70 PRO B C 1
ATOM 2259 O O . PRO B 1 72 ? 35.414 15.321 18.967 1.00 19.83 70 PRO B O 1
ATOM 2263 N N . SER B 1 73 ? 34.461 16.623 20.531 1.00 18.60 71 SER B N 1
ATOM 2264 C CA . SER B 1 73 ? 33.948 17.604 19.594 1.00 18.09 71 SER B CA 1
ATOM 2265 C C . SER B 1 73 ? 35.125 18.437 19.079 1.00 17.67 71 SER B C 1
ATOM 2266 O O . SER B 1 73 ? 36.229 18.344 19.612 1.00 16.36 71 SER B O 1
ATOM 2269 N N . ARG B 1 74 ? 34.889 19.258 18.063 1.00 17.68 72 ARG B N 1
ATOM 2270 C CA . ARG B 1 74 ? 35.909 20.167 17.567 1.00 18.14 72 ARG B CA 1
ATOM 2271 C C . ARG B 1 74 ? 36.375 21.112 18.675 1.00 17.56 72 ARG B C 1
ATOM 2272 O O . ARG B 1 74 ? 37.560 21.367 18.806 1.00 16.00 72 ARG B O 1
ATOM 2280 N N . GLN B 1 75 ? 35.454 21.604 19.499 1.00 17.34 73 GLN B N 1
ATOM 2281 C CA . GLN B 1 75 ? 35.868 22.492 20.584 1.00 18.00 73 GLN B CA 1
ATOM 2282 C C . GLN B 1 75 ? 36.697 21.763 21.646 1.00 17.42 73 GLN B C 1
ATOM 2283 O O . GLN B 1 75 ? 37.606 22.337 22.190 1.00 17.66 73 GLN B O 1
ATOM 2289 N N . GLU B 1 76 ? 36.385 20.506 21.937 1.00 16.79 74 GLU B N 1
ATOM 2290 C CA . GLU B 1 76 ? 37.165 19.731 22.893 1.00 16.53 74 GLU B CA 1
ATOM 2291 C C . GLU B 1 76 ? 38.567 19.490 22.358 1.00 15.30 74 GLU B C 1
ATOM 2292 O O . GLU B 1 76 ? 39.542 19.500 23.112 1.00 14.46 74 GLU B O 1
ATOM 2298 N N . VAL B 1 77 ? 38.661 19.296 21.049 1.00 14.47 75 VAL B N 1
ATOM 2299 C CA . VAL B 1 77 ? 39.960 19.139 20.393 1.00 14.76 75 VAL B CA 1
ATOM 2300 C C . VAL B 1 77 ? 40.739 20.448 20.455 1.00 14.02 75 VAL B C 1
ATOM 2301 O O . VAL B 1 77 ? 41.917 20.444 20.781 1.00 14.88 75 VAL B O 1
ATOM 2305 N N . VAL B 1 78 ? 40.075 21.564 20.173 1.00 13.40 76 VAL B N 1
ATOM 2306 C CA . VAL B 1 78 ? 40.688 22.887 20.292 1.00 14.02 76 VAL B CA 1
ATOM 2307 C C . VAL B 1 78 ? 41.312 23.064 21.668 1.00 14.07 76 VAL B C 1
ATOM 2308 O O . VAL B 1 78 ? 42.457 23.487 21.780 1.00 13.49 76 VAL B O 1
ATOM 2312 N N A GLU B 1 79 ? 40.559 22.642 22.701 0.50 13.94 77 GLU B N 1
ATOM 2313 N N B GLU B 1 79 ? 40.568 22.812 22.726 0.50 13.96 77 GLU B N 1
ATOM 2314 C CA A GLU B 1 79 ? 40.992 22.732 24.126 0.49 14.59 77 GLU B CA 1
ATOM 2315 C CA B GLU B 1 79 ? 41.125 23.069 24.043 0.51 14.65 77 GLU B CA 1
ATOM 2316 C C A GLU B 1 79 ? 42.265 21.978 24.384 0.50 14.49 77 GLU B C 1
ATOM 2317 C C B GLU B 1 79 ? 42.289 22.047 24.357 0.50 14.48 77 GLU B C 1
ATOM 2318 O O A GLU B 1 79 ? 43.171 22.423 25.078 0.50 14.58 77 GLU B O 1
ATOM 2319 O O B GLU B 1 79 ? 43.178 22.398 25.111 0.50 14.60 77 GLU B O 1
ATOM 2330 N N . ARG B 1 80 ? 42.303 20.819 23.789 1.00 15.02 78 ARG B N 1
ATOM 2331 C CA . ARG B 1 80 ? 43.423 19.904 23.985 1.00 15.35 78 ARG B CA 1
ATOM 2332 C C . ARG B 1 80 ? 44.692 20.404 23.286 1.00 15.91 78 ARG B C 1
ATOM 2333 O O . ARG B 1 80 ? 45.811 20.290 23.798 1.00 15.87 78 ARG B O 1
ATOM 2341 N N . VAL B 1 81 ? 44.520 20.960 22.101 1.00 15.24 79 VAL B N 1
ATOM 2342 C CA . VAL B 1 81 ? 45.658 21.462 21.348 1.00 15.29 79 VAL B CA 1
ATOM 2343 C C . VAL B 1 81 ? 46.240 22.675 22.088 1.00 15.31 79 VAL B C 1
ATOM 2344 O O . VAL B 1 81 ? 47.459 22.800 22.228 1.00 16.24 79 VAL B O 1
ATOM 2348 N N . ILE B 1 82 ? 45.354 23.554 22.559 1.00 15.81 80 ILE B N 1
ATOM 2349 C CA . ILE B 1 82 ? 45.761 24.769 23.266 1.00 16.06 80 ILE B CA 1
ATOM 2350 C C . ILE B 1 82 ? 46.598 24.383 24.470 1.00 16.43 80 ILE B C 1
ATOM 2351 O O . ILE B 1 82 ? 47.708 24.884 24.646 1.00 17.08 80 ILE B O 1
ATOM 2356 N N . ALA B 1 83 ? 46.066 23.482 25.294 1.00 16.72 81 ALA B N 1
ATOM 2357 C CA . ALA B 1 83 ? 46.721 23.106 26.547 1.00 17.15 81 ALA B CA 1
ATOM 2358 C C . ALA B 1 83 ? 48.106 22.555 26.274 1.00 17.85 81 ALA B C 1
ATOM 2359 O O . ALA B 1 83 ? 49.054 22.888 26.965 1.00 18.20 81 ALA B O 1
ATOM 2361 N N . ARG B 1 84 ? 48.211 21.731 25.244 1.00 18.90 82 ARG B N 1
ATOM 2362 C CA . ARG B 1 84 ? 49.472 21.124 24.851 1.00 19.71 82 ARG B CA 1
ATOM 2363 C C . ARG B 1 84 ? 50.463 22.168 24.327 1.00 19.56 82 ARG B C 1
ATOM 2364 O O . ARG B 1 84 ? 51.644 22.134 24.665 1.00 19.26 82 ARG B O 1
ATOM 2372 N N . ALA B 1 85 ? 49.991 23.102 23.506 1.00 19.31 83 ALA B N 1
ATOM 2373 C CA . ALA B 1 85 ? 50.869 24.146 22.979 1.00 18.76 83 ALA B CA 1
ATOM 2374 C C . ALA B 1 85 ? 51.437 24.987 24.130 1.00 18.78 83 ALA B C 1
ATOM 2375 O O . ALA B 1 85 ? 52.629 25.319 24.150 1.00 18.33 83 ALA B O 1
ATOM 2377 N N . ILE B 1 86 ? 50.589 25.302 25.101 1.00 19.13 84 ILE B N 1
ATOM 2378 C CA . ILE B 1 86 ? 51.007 26.062 26.273 1.00 20.02 84 ILE B CA 1
ATOM 2379 C C . ILE B 1 86 ? 52.095 25.333 27.058 1.00 20.24 84 ILE B C 1
ATOM 2380 O O . ILE B 1 86 ? 53.091 25.941 27.417 1.00 20.23 84 ILE B O 1
ATOM 2385 N N . SER B 1 87 ? 51.919 24.039 27.298 1.00 21.23 85 SER B N 1
ATOM 2386 C CA . SER B 1 87 ? 52.937 23.254 28.012 1.00 22.02 85 SER B CA 1
ATOM 2387 C C . SER B 1 87 ? 54.254 23.277 27.260 1.00 22.10 85 SER B C 1
ATOM 2388 O O . SER B 1 87 ? 55.317 23.372 27.861 1.00 22.47 85 SER B O 1
ATOM 2391 N N . LEU B 1 88 ? 54.182 23.218 25.941 1.00 22.05 86 LEU B N 1
ATOM 2392 C CA . LEU B 1 88 ? 55.380 23.266 25.118 1.00 22.47 86 LEU B CA 1
ATOM 2393 C C . LEU B 1 88 ? 56.063 24.631 25.203 1.00 22.58 86 LEU B C 1
ATOM 2394 O O . LEU B 1 88 ? 57.295 24.705 25.222 1.00 21.52 86 LEU B O 1
ATOM 2399 N N . VAL B 1 89 ? 55.271 25.706 25.266 1.00 22.69 87 VAL B N 1
ATOM 2400 C CA . VAL B 1 89 ? 55.837 27.046 25.362 1.00 23.28 87 VAL B CA 1
ATOM 2401 C C . VAL B 1 89 ? 56.555 27.223 26.704 1.00 24.75 87 VAL B C 1
ATOM 2402 O O . VAL B 1 89 ? 57.698 27.671 26.734 1.00 24.73 87 VAL B O 1
ATOM 2406 N N . GLU B 1 90 ? 55.890 26.861 27.800 1.00 26.19 88 GLU B N 1
ATOM 2407 C CA . GLU B 1 90 ? 56.479 26.974 29.143 1.00 28.07 88 GLU B CA 1
ATOM 2408 C C . GLU B 1 90 ? 57.796 26.227 29.237 1.00 29.06 88 GLU B C 1
ATOM 2409 O O . GLU B 1 90 ? 58.755 26.687 29.860 1.00 29.22 88 GLU B O 1
ATOM 2415 N N . GLU B 1 91 ? 57.816 25.072 28.592 1.00 30.29 89 GLU B N 1
ATOM 2416 C CA . GLU B 1 91 ? 58.926 24.142 28.657 1.00 31.64 89 GLU B CA 1
ATOM 2417 C C . GLU B 1 91 ? 60.144 24.625 27.880 1.00 31.18 89 GLU B C 1
ATOM 2418 O O . GLU B 1 91 ? 61.275 24.437 28.327 1.00 31.73 89 GLU B O 1
ATOM 2424 N N . THR B 1 92 ? 59.919 25.257 26.733 1.00 30.55 90 THR B N 1
ATOM 2425 C CA . THR B 1 92 ? 61.013 25.685 25.859 1.00 30.18 90 THR B CA 1
ATOM 2426 C C . THR B 1 92 ? 61.339 27.178 25.976 1.00 29.44 90 THR B C 1
ATOM 2427 O O . THR B 1 92 ? 62.429 27.598 25.596 1.00 29.76 90 THR B O 1
ATOM 2431 N N . ARG B 1 93 ? 60.399 27.971 26.485 1.00 28.60 91 ARG B N 1
ATOM 2432 C CA . ARG B 1 93 ? 60.574 29.419 26.627 1.00 28.14 91 ARG B CA 1
ATOM 2433 C C . ARG B 1 93 ? 61.180 30.052 25.370 1.00 26.96 91 ARG B C 1
ATOM 2434 O O . ARG B 1 93 ? 62.288 30.604 25.408 1.00 26.96 91 ARG B O 1
ATOM 2442 N N . PRO B 1 94 ? 60.459 29.964 24.254 1.00 25.39 92 PRO B N 1
ATOM 2443 C CA . PRO B 1 94 ? 60.993 30.351 22.952 1.00 24.57 92 PRO B CA 1
ATOM 2444 C C . PRO B 1 94 ? 60.890 31.857 22.635 1.00 23.55 92 PRO B C 1
ATOM 2445 O O . PRO B 1 94 ? 60.260 32.213 21.653 1.00 23.12 92 PRO B O 1
ATOM 2449 N N . LEU B 1 95 ? 61.541 32.714 23.415 1.00 22.51 93 LEU B N 1
ATOM 2450 C CA . LEU B 1 95 ? 61.534 34.145 23.137 1.00 21.75 93 LEU B CA 1
ATOM 2451 C C . LEU B 1 95 ? 62.330 34.412 21.881 1.00 20.91 93 LEU B C 1
ATOM 2452 O O . LEU B 1 95 ? 63.444 33.906 21.728 1.00 20.49 93 LEU B O 1
ATOM 2457 N N . LEU B 1 96 ? 61.747 35.170 20.962 1.00 19.55 94 LEU B N 1
ATOM 2458 C CA . LEU B 1 96 ? 62.395 35.441 19.686 1.00 19.47 94 LEU B CA 1
ATOM 2459 C C . LEU B 1 96 ? 63.423 36.557 19.834 1.00 19.21 94 LEU B C 1
ATOM 2460 O O . LEU B 1 96 ? 63.319 37.379 20.738 1.00 18.40 94 LEU B O 1
ATOM 2465 N N . PRO B 1 97 ? 64.424 36.586 18.951 1.00 18.80 95 PRO B N 1
ATOM 2466 C CA . PRO B 1 97 ? 65.481 37.599 19.048 1.00 18.97 95 PRO B CA 1
ATOM 2467 C C . PRO B 1 97 ? 64.945 39.016 18.960 1.00 18.22 95 PRO B C 1
ATOM 2468 O O . PRO B 1 97 ? 64.023 39.308 18.192 1.00 17.74 95 PRO B O 1
ATOM 2472 N N . GLY B 1 98 ? 65.502 39.890 19.789 1.00 18.17 96 GLY B N 1
ATOM 2473 C CA . GLY B 1 98 ? 65.231 41.307 19.699 1.00 18.33 96 GLY B CA 1
ATOM 2474 C C . GLY B 1 98 ? 63.974 41.754 20.432 1.00 18.13 96 GLY B C 1
ATOM 2475 O O . GLY B 1 98 ? 63.683 42.935 20.441 1.00 18.27 96 GLY B O 1
ATOM 2476 N N . VAL B 1 99 ? 63.234 40.833 21.046 1.00 18.86 97 VAL B N 1
ATOM 2477 C CA . VAL B 1 99 ? 61.931 41.182 21.642 1.00 18.51 97 VAL B CA 1
ATOM 2478 C C . VAL B 1 99 ? 62.053 42.182 22.779 1.00 19.40 97 VAL B C 1
ATOM 2479 O O . VAL B 1 99 ? 61.387 43.219 22.806 1.00 19.37 97 VAL B O 1
ATOM 2483 N N . ARG B 1 100 ? 62.900 41.854 23.738 1.00 19.63 98 ARG B N 1
ATOM 2484 C CA . ARG B 1 100 ? 63.084 42.685 24.908 1.00 19.93 98 ARG B CA 1
ATOM 2485 C C . ARG B 1 100 ? 63.497 44.080 24.494 1.00 19.35 98 ARG B C 1
ATOM 2486 O O . ARG B 1 100 ? 62.974 45.046 25.004 1.00 19.53 98 ARG B O 1
ATOM 2494 N N . GLU B 1 101 ? 64.420 44.161 23.541 1.00 18.57 99 GLU B N 1
ATOM 2495 C CA . GLU B 1 101 ? 64.946 45.431 23.038 1.00 18.76 99 GLU B CA 1
ATOM 2496 C C . GLU B 1 101 ? 63.873 46.228 22.299 1.00 17.40 99 GLU B C 1
ATOM 2497 O O . GLU B 1 101 ? 63.839 47.441 22.398 1.00 16.71 99 GLU B O 1
ATOM 2503 N N . ALA B 1 102 ? 62.998 45.534 21.574 1.00 16.45 100 ALA B N 1
ATOM 2504 C CA . ALA B 1 102 ? 61.964 46.180 20.775 1.00 15.83 100 ALA B CA 1
ATOM 2505 C C . ALA B 1 102 ? 60.928 46.828 21.680 1.00 15.31 100 ALA B C 1
ATOM 2506 O O . ALA B 1 102 ? 60.494 47.946 21.434 1.00 14.08 100 ALA B O 1
ATOM 2508 N N . VAL B 1 103 ? 60.550 46.113 22.731 1.00 15.23 101 VAL B N 1
ATOM 2509 C CA . VAL B 1 103 ? 59.551 46.607 23.688 1.00 16.19 101 VAL B CA 1
ATOM 2510 C C . VAL B 1 103 ? 60.110 47.816 24.424 1.00 16.26 101 VAL B C 1
ATOM 2511 O O . VAL B 1 103 ? 59.437 48.836 24.561 1.00 16.53 101 VAL B O 1
ATOM 2515 N N . ALA B 1 104 ? 61.368 47.709 24.859 1.00 16.78 102 ALA B N 1
ATOM 2516 C CA . ALA B 1 104 ? 62.058 48.817 25.498 1.00 17.17 102 ALA B CA 1
ATOM 2517 C C . ALA B 1 104 ? 62.108 50.029 24.576 1.00 17.61 102 ALA B C 1
ATOM 2518 O O . ALA B 1 104 ? 61.853 51.138 25.024 1.00 18.18 102 ALA B O 1
ATOM 2520 N N . LEU B 1 105 ? 62.427 49.816 23.301 1.00 17.93 103 LEU B N 1
ATOM 2521 C CA . LEU B 1 105 ? 62.493 50.900 22.327 1.00 18.00 103 LEU B CA 1
ATOM 2522 C C . LEU B 1 105 ? 61.158 51.622 22.215 1.00 18.09 103 LEU B C 1
ATOM 2523 O O . LEU B 1 105 ? 61.122 52.848 22.065 1.00 17.82 103 LEU B O 1
ATOM 2528 N N . CYS B 1 106 ? 60.067 50.860 22.251 1.00 17.80 104 CYS B N 1
ATOM 2529 C CA . CYS B 1 106 ? 58.729 51.440 22.188 1.00 18.14 104 CYS B CA 1
ATOM 2530 C C . CYS B 1 106 ? 58.510 52.429 23.334 1.00 19.18 104 CYS B C 1
ATOM 2531 O O . CYS B 1 106 ? 58.034 53.537 23.111 1.00 18.38 104 CYS B O 1
ATOM 2534 N N . LYS B 1 107 ? 58.870 52.021 24.548 1.00 20.61 105 LYS B N 1
ATOM 2535 C CA . LYS B 1 107 ? 58.801 52.895 25.723 1.00 21.63 105 LYS B CA 1
ATOM 2536 C C . LYS B 1 107 ? 59.756 54.097 25.614 1.00 22.08 105 LYS B C 1
ATOM 2537 O O . LYS B 1 107 ? 59.381 55.224 25.943 1.00 22.11 105 LYS B O 1
ATOM 2543 N N . GLU B 1 108 ? 60.977 53.854 25.143 1.00 22.35 106 GLU B N 1
ATOM 2544 C CA . GLU B 1 108 ? 61.966 54.920 24.884 1.00 23.19 106 GLU B CA 1
ATOM 2545 C C . GLU B 1 108 ? 61.401 55.976 23.923 1.00 22.05 106 GLU B C 1
ATOM 2546 O O . GLU B 1 108 ? 61.638 57.178 24.085 1.00 22.05 106 GLU B O 1
ATOM 2552 N N . GLN B 1 109 ? 60.618 55.526 22.952 1.00 20.27 107 GLN B N 1
ATOM 2553 C CA . GLN B 1 109 ? 60.017 56.410 21.964 1.00 19.44 107 GLN B CA 1
ATOM 2554 C C . GLN B 1 109 ? 58.624 56.949 22.360 1.00 18.31 107 GLN B C 1
ATOM 2555 O O . GLN B 1 109 ? 57.927 57.558 21.545 1.00 18.24 107 GLN B O 1
ATOM 2561 N N . GLY B 1 110 ? 58.217 56.738 23.608 1.00 17.39 108 GLY B N 1
ATOM 2562 C CA . GLY B 1 110 ? 57.019 57.384 24.114 1.00 16.70 108 GLY B CA 1
ATOM 2563 C C . GLY B 1 110 ? 55.695 56.698 23.789 1.00 16.53 108 GLY B C 1
ATOM 2564 O O . GLY B 1 110 ? 54.647 57.325 23.836 1.00 16.19 108 GLY B O 1
ATOM 2565 N N . LEU B 1 111 ? 55.739 55.407 23.491 1.00 16.26 109 LEU B N 1
ATOM 2566 C CA . LEU B 1 111 ? 54.556 54.687 23.032 1.00 16.27 109 LEU B CA 1
ATOM 2567 C C . LEU B 1 111 ? 53.957 53.836 24.142 1.00 16.17 109 LEU B C 1
ATOM 2568 O O . LEU B 1 111 ? 54.666 53.327 25.002 1.00 16.11 109 LEU B O 1
ATOM 2573 N N . LEU B 1 112 ? 52.638 53.709 24.104 1.00 15.88 110 LEU B N 1
ATOM 2574 C CA . LEU B 1 112 ? 51.934 52.677 24.819 1.00 16.33 110 LEU B CA 1
ATOM 2575 C C . LEU B 1 112 ? 52.198 51.368 24.095 1.00 16.17 110 LEU B C 1
ATOM 2576 O O . LEU B 1 112 ? 52.536 51.368 22.907 1.00 16.46 110 LEU B O 1
ATOM 2581 N N . VAL B 1 113 ? 52.063 50.255 24.810 1.00 15.62 111 VAL B N 1
ATOM 2582 C CA . VAL B 1 113 ? 52.363 48.958 24.252 1.00 15.34 111 VAL B CA 1
ATOM 2583 C C . VAL B 1 113 ? 51.217 47.994 24.471 1.00 14.73 111 VAL B C 1
ATOM 2584 O O . VAL B 1 113 ? 50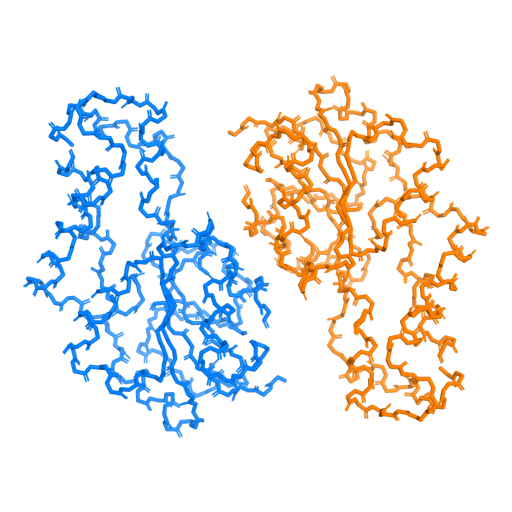.817 47.750 25.600 1.00 14.98 111 VAL B O 1
ATOM 2588 N N . GLY B 1 114 ? 50.711 47.450 23.371 1.00 14.28 112 GLY B N 1
ATOM 2589 C CA . GLY B 1 114 ? 49.680 46.446 23.388 1.00 13.38 112 GLY B CA 1
ATOM 2590 C C . GLY B 1 114 ? 50.055 45.084 22.846 1.00 13.26 112 GLY B C 1
ATOM 2591 O O . GLY B 1 114 ? 51.071 44.912 22.164 1.00 12.74 112 GLY B O 1
ATOM 2592 N N . LEU B 1 115 ? 49.210 44.109 23.155 1.00 12.94 113 LEU B N 1
ATOM 2593 C CA . LEU B 1 115 ? 49.289 42.766 22.598 1.00 13.30 113 LEU B CA 1
ATOM 2594 C C . LEU B 1 115 ? 47.926 42.393 22.024 1.00 13.10 113 LEU B C 1
ATOM 2595 O O . LEU B 1 115 ? 46.900 42.594 22.669 1.00 13.21 113 LEU B O 1
ATOM 2600 N N . ALA B 1 116 ? 47.932 41.885 20.798 1.00 12.68 114 ALA B N 1
ATOM 2601 C CA . ALA B 1 116 ? 46.730 41.474 20.079 1.00 12.06 114 ALA B CA 1
ATOM 2602 C C . ALA B 1 116 ? 46.999 40.117 19.455 1.00 12.44 114 ALA B C 1
ATOM 2603 O O . ALA B 1 116 ? 47.829 40.005 18.554 1.00 12.29 114 ALA B O 1
ATOM 2605 N N . SER B 1 117 ? 46.270 39.094 19.902 1.00 11.99 115 SER B N 1
ATOM 2606 C CA . SER B 1 117 ? 46.546 37.722 19.509 1.00 12.59 115 SER B CA 1
ATOM 2607 C C . SER B 1 117 ? 45.277 36.880 19.372 1.00 13.41 115 SER B C 1
ATOM 2608 O O . SER B 1 117 ? 44.312 37.085 20.096 1.00 12.93 115 SER B O 1
ATOM 2611 N N . ALA B 1 118 ? 45.329 35.889 18.490 1.00 15.01 116 ALA B N 1
ATOM 2612 C CA . ALA B 1 118 ? 44.258 34.902 18.357 1.00 16.05 116 ALA B CA 1
ATOM 2613 C C . ALA B 1 118 ? 44.231 33.933 19.514 1.00 16.44 116 ALA B C 1
ATOM 2614 O O . ALA B 1 118 ? 43.204 33.298 19.749 1.00 18.49 116 ALA B O 1
ATOM 2616 N N . SER B 1 119 ? 45.351 33.800 20.223 1.00 16.30 117 SER B N 1
ATOM 2617 C CA . SER B 1 119 ? 45.462 32.883 21.348 1.00 16.19 117 SER B CA 1
ATOM 2618 C C . SER B 1 119 ? 44.664 33.366 22.549 1.00 16.22 117 SER B C 1
ATOM 2619 O O . SER B 1 119 ? 44.383 34.562 22.657 1.00 15.33 117 SER B O 1
ATOM 2622 N N . PRO B 1 120 ? 44.259 32.433 23.415 1.00 16.48 118 PRO B N 1
ATOM 2623 C CA . PRO B 1 120 ? 43.473 32.769 24.610 1.00 16.44 118 PRO B CA 1
ATOM 2624 C C . PRO B 1 120 ? 44.147 33.761 25.552 1.00 16.65 118 PRO B C 1
ATOM 2625 O O . PRO B 1 120 ? 45.367 33.722 25.730 1.00 15.79 118 PRO B O 1
ATOM 2629 N N . LEU B 1 121 ? 43.343 34.610 26.186 1.00 15.99 119 LEU B N 1
ATOM 2630 C CA . LEU B 1 121 ? 43.853 35.621 27.103 1.00 16.96 119 LEU B CA 1
ATOM 2631 C C . LEU B 1 121 ? 44.723 35.027 28.205 1.00 17.87 119 LEU B C 1
ATOM 2632 O O . LEU B 1 121 ? 45.692 35.638 28.621 1.00 17.36 119 LEU B O 1
ATOM 2637 N N . HIS B 1 122 ? 44.378 33.835 28.693 1.00 19.27 120 HIS B N 1
ATOM 2638 C CA . HIS B 1 122 ? 45.172 33.222 29.747 1.00 20.51 120 HIS B CA 1
ATOM 2639 C C . HIS B 1 122 ? 46.576 32.888 29.245 1.00 20.89 120 HIS B C 1
ATOM 2640 O O . HIS B 1 122 ? 47.539 33.003 29.994 1.00 21.02 120 HIS B O 1
ATOM 2655 N N . LEU B 1 124 ? 48.100 34.536 26.803 1.00 21.73 122 LEU B N 1
ATOM 2656 C CA . LEU B 1 124 ? 48.751 35.827 26.615 1.00 21.98 122 LEU B CA 1
ATOM 2657 C C . LEU B 1 124 ? 49.390 36.285 27.930 1.00 22.09 122 LEU B C 1
ATOM 2658 O O . LEU B 1 124 ? 50.559 36.676 27.970 1.00 22.00 122 LEU B O 1
ATOM 2663 N N . GLU B 1 125 ? 48.613 36.195 29.004 1.00 22.58 123 GLU B N 1
ATOM 2664 C CA . GLU B 1 125 ? 49.059 36.546 30.348 1.00 23.20 123 GLU B CA 1
ATOM 2665 C C . GLU B 1 125 ? 50.245 35.668 30.752 1.00 23.42 123 GLU B C 1
ATOM 2666 O O . GLU B 1 125 ? 51.211 36.147 31.342 1.00 23.01 123 GLU B O 1
ATOM 2672 N N . LYS B 1 126 ? 50.163 34.385 30.412 1.00 23.62 124 LYS B N 1
ATOM 2673 C CA . LYS B 1 126 ? 51.175 33.410 30.790 1.00 24.08 124 LYS B CA 1
ATOM 2674 C C . LYS B 1 126 ? 52.508 33.662 30.106 1.00 23.68 124 LYS B C 1
ATOM 2675 O O . LYS B 1 126 ? 53.546 33.670 30.768 1.00 23.69 124 LYS B O 1
ATOM 2681 N N . VAL B 1 127 ? 52.485 33.824 28.786 1.00 23.15 125 VAL B N 1
ATOM 2682 C CA . VAL B 1 127 ? 53.708 34.064 28.021 1.00 23.30 125 VAL B CA 1
ATOM 2683 C C . VAL B 1 127 ? 54.372 35.373 28.464 1.00 23.31 125 VAL B C 1
ATOM 2684 O O . VAL B 1 127 ? 55.584 35.425 28.612 1.00 23.02 125 VAL B O 1
ATOM 2688 N N . LEU B 1 128 ? 53.592 36.426 28.698 1.00 23.15 126 LEU B N 1
ATOM 2689 C CA . LEU B 1 128 ? 54.195 37.706 29.087 1.00 23.00 126 LEU B CA 1
ATOM 2690 C C . LEU B 1 128 ? 54.797 37.653 30.476 1.00 23.47 126 LEU B C 1
ATOM 2691 O O . LEU B 1 128 ? 55.906 38.136 30.707 1.00 23.39 126 LEU B O 1
ATOM 2696 N N . THR B 1 129 ? 54.066 37.058 31.401 1.00 23.85 127 THR B N 1
ATOM 2697 C CA . THR B 1 129 ? 54.547 36.925 32.753 1.00 24.50 127 THR B CA 1
ATOM 2698 C C . THR B 1 129 ? 55.813 36.059 32.825 1.00 24.78 127 THR B C 1
ATOM 2699 O O . THR B 1 129 ? 56.670 36.309 33.673 1.00 25.08 127 THR B O 1
ATOM 2711 N N . PHE B 1 131 ? 58.225 35.838 30.733 1.00 22.59 129 PHE B N 1
ATOM 2712 C CA . PHE B 1 131 ? 59.392 36.563 30.266 1.00 21.77 129 PHE B CA 1
ATOM 2713 C C . PHE B 1 131 ? 59.538 37.909 30.986 1.00 21.08 129 PHE B C 1
ATOM 2714 O O . PHE B 1 131 ? 60.269 38.781 30.526 1.00 21.40 129 PHE B O 1
ATOM 2722 N N . ASP B 1 132 ? 58.841 38.071 32.117 1.00 20.04 130 ASP B N 1
ATOM 2723 C CA . ASP B 1 132 ? 58.843 39.327 32.872 1.00 19.72 130 ASP B CA 1
ATOM 2724 C C . ASP B 1 132 ? 58.556 40.524 31.964 1.00 18.55 130 ASP B C 1
ATOM 2725 O O . ASP B 1 132 ? 59.166 41.585 32.105 1.00 17.93 130 ASP B O 1
ATOM 2730 N N . LEU B 1 133 ? 57.611 40.345 31.043 1.00 17.77 131 LEU B N 1
ATOM 2731 C CA . LEU B 1 133 ? 57.185 41.398 30.133 1.00 17.27 131 LEU B CA 1
ATOM 2732 C C . LEU B 1 133 ? 55.787 41.922 30.434 1.00 16.48 131 LEU B C 1
ATOM 2733 O O . LEU B 1 133 ? 55.354 42.836 29.777 1.00 16.06 131 LEU B O 1
ATOM 2738 N N . ARG B 1 134 ? 55.074 41.345 31.407 1.00 16.43 132 ARG B N 1
ATOM 2739 C CA . ARG B 1 134 ? 53.682 41.737 31.636 1.00 16.29 132 ARG B CA 1
ATOM 2740 C C . ARG B 1 134 ? 53.560 43.206 31.997 1.00 16.00 132 ARG B C 1
ATOM 2741 O O . ARG B 1 134 ? 52.615 43.877 31.578 1.00 14.94 132 ARG B O 1
ATOM 2749 N N . ASP B 1 135 ? 54.526 43.697 32.763 1.00 15.92 133 ASP B N 1
ATOM 2750 C CA . ASP B 1 135 ? 54.523 45.077 33.206 1.00 15.87 133 ASP B CA 1
ATOM 2751 C C . ASP B 1 135 ? 54.664 46.089 32.079 1.00 16.15 133 ASP B C 1
ATOM 2752 O O . ASP B 1 135 ? 54.136 47.202 32.190 1.00 17.23 133 ASP B O 1
ATOM 2757 N N . SER B 1 136 ? 55.345 45.704 30.998 1.00 15.25 134 SER B N 1
ATOM 2758 C CA . SER B 1 136 ? 55.581 46.589 29.856 1.00 15.18 134 SER B CA 1
ATOM 2759 C C . SER B 1 136 ? 54.332 46.756 28.960 1.00 15.68 134 SER B C 1
ATOM 2760 O O . SER B 1 136 ? 54.244 47.713 28.196 1.00 15.62 134 SER B O 1
ATOM 2763 N N . PHE B 1 137 ? 53.382 45.833 29.053 1.00 15.54 135 PHE B N 1
ATOM 2764 C CA . PHE B 1 137 ? 52.191 45.873 28.201 1.00 16.16 135 PHE B CA 1
ATOM 2765 C C . PHE B 1 137 ? 51.037 46.579 28.891 1.00 16.17 135 PHE B C 1
ATOM 2766 O O . PHE B 1 137 ? 50.608 46.193 29.971 1.00 17.28 135 PHE B O 1
ATOM 2774 N N . ASP B 1 138 ? 50.568 47.652 28.269 1.00 16.04 136 ASP B N 1
ATOM 2775 C CA . ASP B 1 138 ? 49.484 48.454 28.816 1.00 16.56 136 ASP B CA 1
ATOM 2776 C C . ASP B 1 138 ? 48.114 47.853 28.561 1.00 16.50 136 ASP B C 1
ATOM 2777 O O . ASP B 1 138 ? 47.173 48.154 29.285 1.00 17.05 136 ASP B O 1
ATOM 2782 N N . ALA B 1 139 ? 48.000 47.022 27.527 1.00 16.26 137 ALA B N 1
ATOM 2783 C CA . ALA B 1 139 ? 46.755 46.313 27.254 1.00 16.26 137 ALA B CA 1
ATOM 2784 C C . ALA B 1 139 ? 46.996 45.011 26.486 1.00 16.22 137 ALA B C 1
ATOM 2785 O O . ALA B 1 139 ? 47.928 44.912 25.703 1.00 15.86 137 ALA B O 1
ATOM 2787 N N . LEU B 1 140 ? 46.133 44.032 26.736 1.00 15.70 138 LEU B N 1
ATOM 2788 C CA . LEU B 1 140 ? 46.148 42.734 26.063 1.00 15.88 138 LEU B CA 1
ATOM 2789 C C . LEU B 1 140 ? 44.787 42.509 25.416 1.00 15.62 138 LEU B C 1
ATOM 2790 O O . LEU B 1 140 ? 43.776 42.821 26.027 1.00 14.92 138 LEU B O 1
ATOM 2795 N N . ALA B 1 141 ? 44.749 41.937 24.215 1.00 14.56 139 ALA B N 1
ATOM 2796 C CA . ALA B 1 141 ? 43.465 41.605 23.584 1.00 14.03 139 ALA B CA 1
ATOM 2797 C C . ALA B 1 141 ? 43.557 40.255 22.905 1.00 14.11 139 ALA B C 1
ATOM 2798 O O . ALA B 1 141 ? 44.437 40.042 22.073 1.00 13.75 139 ALA B O 1
ATOM 2800 N N . SER B 1 142 ? 42.676 39.337 23.302 1.00 13.64 140 SER B N 1
ATOM 2801 C CA . SER B 1 142 ? 42.584 38.026 22.685 1.00 13.94 140 SER B CA 1
ATOM 2802 C C . SER B 1 142 ? 41.401 37.976 21.714 1.00 14.62 140 SER B C 1
ATOM 2803 O O . SER B 1 142 ? 40.318 38.549 21.996 1.00 14.72 140 SER B O 1
ATOM 2806 N N . ALA B 1 143 ? 41.588 37.274 20.596 1.00 14.70 141 ALA B N 1
ATOM 2807 C CA . ALA B 1 143 ? 40.495 37.042 19.652 1.00 15.91 141 ALA B CA 1
ATOM 2808 C C . ALA B 1 143 ? 39.693 35.775 19.990 1.00 17.50 141 ALA B C 1
ATOM 2809 O O . ALA B 1 143 ? 38.800 35.409 19.251 1.00 17.00 141 ALA B O 1
ATOM 2811 N N . GLU B 1 144 ? 39.991 35.114 21.104 1.00 19.53 142 GLU B N 1
ATOM 2812 C CA . GLU B 1 144 ? 39.336 33.839 21.428 1.00 21.59 142 GLU B CA 1
ATOM 2813 C C . GLU B 1 14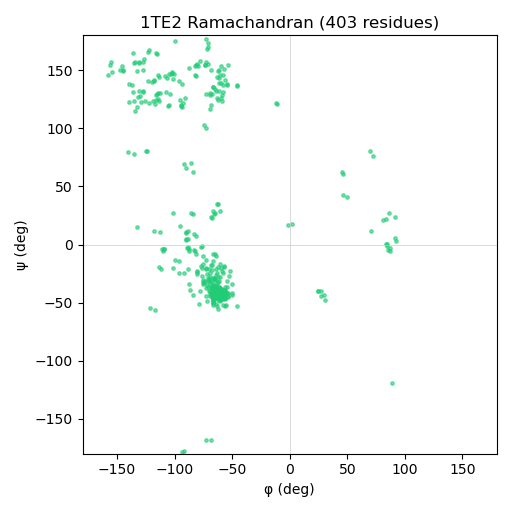4 ? 37.799 33.886 21.462 1.00 21.99 142 GLU B C 1
ATOM 2814 O O . GLU B 1 144 ? 37.146 33.058 20.828 1.00 22.70 142 GLU B O 1
ATOM 2820 N N . LYS B 1 145 ? 37.227 34.818 22.215 1.00 22.46 143 LYS B N 1
ATOM 2821 C CA . LYS B 1 145 ? 35.762 34.933 22.321 1.00 23.31 143 LYS B CA 1
ATOM 2822 C C . LYS B 1 145 ? 35.073 35.551 21.101 1.00 22.03 143 LYS B C 1
ATOM 2823 O O . LYS B 1 145 ? 33.846 35.551 21.044 1.00 22.46 143 LYS B O 1
ATOM 2829 N N . LEU B 1 146 ? 35.831 36.101 20.151 1.00 19.56 144 LEU B N 1
ATOM 2830 C CA . LEU B 1 146 ? 35.258 36.889 19.061 1.00 18.55 144 LEU B CA 1
ATOM 2831 C C . LEU B 1 146 ? 34.737 35.994 17.955 1.00 17.69 144 LEU B C 1
ATOM 2832 O O . LEU B 1 146 ? 35.212 34.871 17.795 1.00 17.60 144 LEU B O 1
ATOM 2837 N N . PRO B 1 147 ? 33.753 36.469 17.196 1.00 17.19 145 PRO B N 1
ATOM 2838 C CA . PRO B 1 147 ? 33.241 35.683 16.076 1.00 17.27 145 PRO B CA 1
ATOM 2839 C C . PRO B 1 147 ? 34.315 35.429 15.017 1.00 16.77 145 PRO B C 1
ATOM 2840 O O . PRO B 1 147 ? 34.397 34.319 14.479 1.00 17.12 145 PRO B O 1
ATOM 2844 N N . TYR B 1 148 ? 35.132 36.443 14.738 1.00 16.38 146 TYR B N 1
ATOM 2845 C CA . TYR B 1 148 ? 36.229 36.326 13.772 1.00 16.38 146 TYR B CA 1
ATOM 2846 C C . TYR B 1 148 ? 37.563 36.839 14.313 1.00 14.60 146 TYR B C 1
ATOM 2847 O O . TYR B 1 148 ? 37.645 37.936 14.863 1.00 13.74 146 TYR B O 1
ATOM 2856 N N . SER B 1 149 ? 38.605 36.032 14.127 1.00 13.91 147 SER B N 1
ATOM 2857 C CA . SER B 1 149 ? 39.969 36.412 14.470 1.00 12.63 147 SER B CA 1
ATOM 2858 C C . SER B 1 149 ? 40.612 37.002 13.213 1.00 12.78 147 SER B C 1
ATOM 2859 O O . SER B 1 149 ? 39.968 37.086 12.168 1.00 11.66 147 SER B O 1
ATOM 2862 N N . LYS B 1 150 ? 41.884 37.388 13.320 1.00 12.37 148 LYS B N 1
ATOM 2863 C CA . LYS B 1 150 ? 42.668 37.847 12.152 1.00 12.70 148 LYS B CA 1
ATOM 2864 C C . LYS B 1 150 ? 42.441 36.857 10.982 1.00 12.43 148 LYS B C 1
ATOM 2865 O O . LYS B 1 150 ? 42.446 35.644 11.215 1.00 12.74 148 LYS B O 1
ATOM 2871 N N . PRO B 1 151 ? 42.248 37.318 9.738 1.00 11.90 149 PRO B N 1
ATOM 2872 C CA . PRO B 1 151 ? 42.478 38.699 9.291 1.00 11.34 149 PRO B CA 1
ATOM 2873 C C . PRO B 1 151 ? 41.371 39.735 9.568 1.00 10.84 149 PRO B C 1
ATOM 2874 O O . PRO B 1 151 ? 41.474 40.848 9.057 1.00 11.28 149 PRO B O 1
ATOM 2878 N N . HIS B 1 152 ? 40.335 39.380 10.317 1.00 10.60 150 HIS B N 1
ATOM 2879 C CA . HIS B 1 152 ? 39.348 40.356 10.795 1.00 10.51 150 HIS B CA 1
ATOM 2880 C C . HIS B 1 152 ? 40.006 41.316 11.785 1.00 9.91 150 HIS B C 1
ATOM 2881 O O . HIS B 1 152 ? 40.782 40.879 12.634 1.00 10.26 150 HIS B O 1
ATOM 2888 N N . PRO B 1 153 ? 39.748 42.621 11.671 1.00 10.64 151 PRO B N 1
ATOM 2889 C CA . PRO B 1 153 ? 40.411 43.606 12.535 1.00 10.88 151 PRO B CA 1
ATOM 2890 C C . PRO B 1 153 ? 39.898 43.715 13.967 1.00 11.10 151 PRO B C 1
ATOM 2891 O O . PRO B 1 153 ? 40.447 44.494 14.719 1.00 11.69 151 PRO B O 1
ATOM 2895 N N . GLN B 1 154 ? 38.887 42.958 14.362 1.00 12.10 152 GLN B N 1
ATOM 2896 C CA . GLN B 1 154 ? 38.262 43.212 15.656 1.00 11.97 152 GLN B CA 1
ATOM 2897 C C . GLN B 1 154 ? 39.236 43.182 16.832 1.00 10.78 152 GLN B C 1
ATOM 2898 O O . GLN B 1 154 ? 39.213 44.070 17.662 1.00 10.36 152 GLN B O 1
ATOM 2904 N N . VAL B 1 155 ? 40.105 42.174 16.895 1.00 10.57 153 VAL B N 1
ATOM 2905 C CA . VAL B 1 155 ? 41.062 42.058 18.000 1.00 10.24 153 VAL B CA 1
ATOM 2906 C C . VAL B 1 155 ? 41.965 43.305 18.101 1.00 10.42 153 VAL B C 1
ATOM 2907 O O . VAL B 1 155 ? 42.264 43.768 19.194 1.00 10.19 153 VAL B O 1
ATOM 2911 N N . TYR B 1 156 ? 42.382 43.850 16.956 1.00 11.20 154 TYR B N 1
ATOM 2912 C CA . TYR B 1 156 ? 43.213 45.050 16.934 1.00 11.22 154 TYR B CA 1
ATOM 2913 C C . TYR B 1 156 ? 42.424 46.289 17.369 1.00 12.06 154 TYR B C 1
ATOM 2914 O O . TYR B 1 156 ? 42.936 47.137 18.085 1.00 11.20 154 TYR B O 1
ATOM 2923 N N . LEU B 1 157 ? 41.181 46.390 16.927 1.00 12.99 155 LEU B N 1
ATOM 2924 C CA . LEU B 1 157 ? 40.316 47.476 17.375 1.00 13.93 155 LEU B CA 1
ATOM 2925 C C . LEU B 1 157 ? 40.030 47.384 18.882 1.00 14.61 155 LEU B C 1
ATOM 2926 O O . LEU B 1 157 ? 40.046 48.399 19.568 1.00 15.27 155 LEU B O 1
ATOM 2931 N N . ASP B 1 158 ? 39.794 46.180 19.391 1.00 15.01 156 ASP B N 1
ATOM 2932 C CA . ASP B 1 158 ? 39.601 45.959 20.830 1.00 15.68 156 ASP B CA 1
ATOM 2933 C C . ASP B 1 158 ? 40.847 46.409 21.608 1.00 15.20 156 ASP B C 1
ATOM 2934 O O . ASP B 1 158 ? 40.759 47.049 22.666 1.00 14.23 156 ASP B O 1
ATOM 2939 N N . CYS B 1 159 ? 42.021 46.059 21.088 1.00 14.71 157 CYS B N 1
ATOM 2940 C CA . CYS B 1 159 ? 43.275 46.438 21.730 1.00 14.17 157 CYS B CA 1
ATOM 2941 C C . CYS B 1 159 ? 43.452 47.951 21.780 1.00 13.64 157 CYS B C 1
ATOM 2942 O O . CYS B 1 159 ? 43.814 48.497 22.831 1.00 13.98 157 CYS B O 1
ATOM 2945 N N . ALA B 1 160 ? 43.194 48.632 20.661 1.00 13.54 158 ALA B N 1
ATOM 2946 C CA . ALA B 1 160 ? 43.311 50.076 20.592 1.00 14.14 158 ALA B CA 1
ATOM 2947 C C . ALA B 1 160 ? 42.379 50.723 21.601 1.00 15.29 158 ALA B C 1
ATOM 2948 O O . ALA B 1 160 ? 42.741 51.719 22.214 1.00 16.05 158 ALA B O 1
ATOM 2950 N N . ALA B 1 161 ? 41.195 50.145 21.767 1.00 15.84 159 ALA B N 1
ATOM 2951 C CA . ALA B 1 161 ? 40.194 50.686 22.683 1.00 16.95 159 ALA B CA 1
ATOM 2952 C C . ALA B 1 161 ? 40.633 50.516 24.131 1.00 17.73 159 ALA B C 1
ATOM 2953 O O . ALA B 1 161 ? 40.449 51.434 24.947 1.00 18.72 159 ALA B O 1
ATOM 2955 N N . LYS B 1 162 ? 41.229 49.370 24.445 1.00 18.07 160 LYS B N 1
ATOM 2956 C CA . LYS B 1 162 ? 41.725 49.110 25.798 1.00 19.25 160 LYS B CA 1
ATOM 2957 C C . LYS B 1 162 ? 42.923 49.989 26.091 1.00 19.35 160 LYS B C 1
ATOM 2958 O O . LYS B 1 162 ? 43.145 50.350 27.242 1.00 19.46 160 LYS B O 1
ATOM 2964 N N . LEU B 1 163 ? 43.700 50.308 25.048 1.00 18.89 161 LEU B N 1
ATOM 2965 C CA . LEU B 1 163 ? 44.818 51.241 25.147 1.00 19.09 161 LEU B CA 1
ATOM 2966 C C . LEU B 1 163 ? 44.369 52.686 25.330 1.00 19.54 161 LEU B C 1
ATOM 2967 O O . LEU B 1 163 ? 45.092 53.478 25.918 1.00 19.91 161 LEU B O 1
ATOM 2972 N N . GLY B 1 164 ? 43.191 53.018 24.805 1.00 19.05 162 GLY B N 1
ATOM 2973 C CA . GLY B 1 164 ? 42.615 54.344 24.926 1.00 19.06 162 GLY B CA 1
ATOM 2974 C C . GLY B 1 164 ? 43.104 55.281 23.843 1.00 18.91 162 GLY B C 1
ATOM 2975 O O . GLY B 1 164 ? 43.142 56.496 24.062 1.00 19.14 162 GLY B O 1
ATOM 2976 N N . VAL B 1 165 ? 43.478 54.723 22.680 1.00 17.79 163 VAL B N 1
ATOM 2977 C CA . VAL B 1 165 ? 43.911 55.498 21.528 1.00 17.39 163 VAL B CA 1
ATOM 2978 C C . VAL B 1 165 ? 43.141 55.142 20.256 1.00 17.36 163 VAL B C 1
ATOM 2979 O O . VAL B 1 165 ? 42.575 54.059 20.139 1.00 17.56 163 VAL B O 1
ATOM 2983 N N . ASP B 1 166 ? 43.131 56.080 19.312 1.00 17.42 164 ASP B N 1
ATOM 2984 C CA . ASP B 1 166 ? 42.515 55.877 18.008 1.00 17.61 164 ASP B CA 1
ATOM 2985 C C . ASP B 1 166 ? 43.337 54.785 17.328 1.00 16.95 164 ASP B C 1
ATOM 2986 O O . ASP B 1 166 ? 44.549 54.849 17.390 1.00 17.21 164 ASP B O 1
ATOM 2991 N N . PRO B 1 167 ? 42.705 53.777 16.720 1.00 16.51 165 PRO B N 1
ATOM 2992 C CA . PRO B 1 167 ? 43.455 52.780 15.943 1.00 16.37 165 PRO B CA 1
ATOM 2993 C C . PRO B 1 167 ? 44.412 53.407 14.933 1.00 16.39 165 PRO B C 1
ATOM 2994 O O . PRO B 1 167 ? 45.498 52.870 14.700 1.00 15.78 165 PRO B O 1
ATOM 2998 N N . LEU B 1 168 ? 44.031 54.542 14.355 1.00 16.50 166 LEU B N 1
ATOM 2999 C CA . LEU B 1 168 ? 44.899 55.233 13.401 1.00 17.01 166 LEU B CA 1
ATOM 3000 C C . LEU B 1 168 ? 46.265 55.623 13.969 1.00 16.86 166 LEU B C 1
ATOM 3001 O O . LEU B 1 168 ? 47.215 55.779 13.206 1.00 17.59 166 LEU B O 1
ATOM 3006 N N . THR B 1 169 ? 46.365 55.777 15.287 1.00 15.92 167 THR B N 1
ATOM 3007 C CA . THR B 1 169 ? 47.624 56.124 15.945 1.00 15.57 167 THR B CA 1
ATOM 3008 C C . THR B 1 169 ? 48.446 54.895 16.348 1.00 14.92 167 THR B C 1
ATOM 3009 O O . THR B 1 169 ? 49.419 55.051 17.087 1.00 15.07 167 THR B O 1
ATOM 3013 N N . CYS B 1 170 ? 48.067 53.697 15.890 1.00 13.96 168 CYS B N 1
ATOM 3014 C CA . CYS B 1 170 ? 48.777 52.468 16.264 1.00 13.59 168 CYS B CA 1
ATOM 3015 C C . CYS B 1 170 ? 49.651 51.920 15.139 1.00 13.17 168 CYS B C 1
ATOM 3016 O O . CYS B 1 170 ? 49.316 52.035 13.952 1.00 13.51 168 CYS B O 1
ATOM 3019 N N . VAL B 1 171 ? 50.762 51.316 15.540 1.00 12.85 169 VAL B N 1
ATOM 3020 C CA . VAL B 1 171 ? 51.616 50.518 14.667 1.00 12.66 169 VAL B CA 1
ATOM 3021 C C . VAL B 1 171 ? 51.608 49.074 15.154 1.00 12.11 169 VAL B C 1
ATOM 3022 O O . VAL B 1 171 ? 51.903 48.803 16.310 1.00 12.42 169 VAL B O 1
ATOM 3026 N N . ALA B 1 172 ? 51.242 48.158 14.259 1.00 11.64 170 ALA B N 1
ATOM 3027 C CA . ALA B 1 172 ? 51.109 46.742 14.557 1.00 11.86 170 ALA B CA 1
ATOM 3028 C C . ALA B 1 172 ? 52.296 45.985 13.989 1.00 11.88 170 ALA B C 1
ATOM 3029 O O . ALA B 1 172 ? 52.589 46.128 12.818 1.00 12.62 170 ALA B O 1
ATOM 3031 N N . LEU B 1 173 ? 52.927 45.167 14.830 1.00 12.07 171 LEU B N 1
ATOM 3032 C CA . LEU B 1 173 ? 54.059 44.320 14.442 1.00 12.71 171 LEU B CA 1
ATOM 3033 C C . LEU B 1 173 ? 53.580 42.889 14.314 1.00 12.78 171 LEU B C 1
ATOM 3034 O O . LEU B 1 173 ? 53.119 42.306 15.294 1.00 12.10 171 LEU B O 1
ATOM 3039 N N . GLU B 1 174 ? 53.732 42.337 13.118 1.00 13.46 172 GLU B N 1
ATOM 3040 C CA . GLU B 1 174 ? 53.157 41.056 12.748 1.00 12.94 172 GLU B CA 1
ATOM 3041 C C . GLU B 1 174 ? 54.166 40.178 12.007 1.00 13.74 172 GLU B C 1
ATOM 3042 O O . GLU B 1 174 ? 55.097 40.672 11.406 1.00 14.27 172 GLU B O 1
ATOM 3048 N N . ASP B 1 175 ? 53.955 38.870 12.049 1.00 14.28 173 ASP B N 1
ATOM 3049 C CA . ASP B 1 175 ? 54.778 37.926 11.297 1.00 14.21 173 ASP B CA 1
ATOM 3050 C C . ASP B 1 175 ? 54.046 37.255 10.131 1.00 14.17 173 ASP B C 1
ATOM 3051 O O . ASP B 1 175 ? 54.664 36.502 9.367 1.00 14.05 173 ASP B O 1
ATOM 3056 N N . SER B 1 176 ? 52.743 37.503 9.989 1.00 13.36 174 SER B N 1
ATOM 3057 C CA . SER B 1 176 ? 51.960 36.831 8.956 1.00 12.95 174 SER B CA 1
ATOM 3058 C C . SER B 1 176 ? 51.120 37.786 8.137 1.00 13.23 174 SER B C 1
ATOM 3059 O O . SER B 1 176 ? 50.776 38.882 8.601 1.00 13.31 174 SER B O 1
ATOM 3062 N N . VAL B 1 177 ? 50.781 37.358 6.925 1.00 13.22 175 VAL B N 1
ATOM 3063 C CA . VAL B 1 177 ? 49.890 38.120 6.052 1.00 13.21 175 VAL B CA 1
ATOM 3064 C C . VAL B 1 177 ? 48.524 38.279 6.690 1.00 12.81 175 VAL B C 1
ATOM 3065 O O . VAL B 1 177 ? 47.969 39.366 6.650 1.00 12.76 175 VAL B O 1
ATOM 3069 N N . ASN B 1 178 ? 47.985 37.216 7.280 1.00 12.93 176 ASN B N 1
ATOM 3070 C CA . ASN B 1 178 ? 46.646 37.314 7.904 1.00 12.71 176 ASN B CA 1
ATOM 3071 C C . ASN B 1 178 ? 46.618 38.350 9.012 1.00 12.77 176 ASN B C 1
ATOM 3072 O O . ASN B 1 178 ? 45.663 39.128 9.125 1.00 10.96 176 ASN B O 1
ATOM 3077 N N . GLY B 1 179 ? 47.663 38.355 9.832 1.00 12.44 177 GLY B N 1
ATOM 3078 C CA . GLY B 1 179 ? 47.812 39.328 10.893 1.00 12.58 177 GLY B CA 1
ATOM 3079 C C . GLY B 1 179 ? 47.999 40.729 10.357 1.00 12.99 177 GLY B C 1
ATOM 3080 O O . GLY B 1 179 ? 47.345 41.670 10.826 1.00 13.96 177 GLY B O 1
ATOM 3089 N N . ILE B 1 181 ? 46.954 41.873 7.471 1.00 11.51 179 ILE B N 1
ATOM 3090 C CA . ILE B 1 181 ? 45.685 42.334 6.908 1.00 12.09 179 ILE B CA 1
ATOM 3091 C C . ILE B 1 181 ? 44.757 42.836 8.011 1.00 11.44 179 ILE B C 1
ATOM 3092 O O . ILE B 1 181 ? 44.070 43.848 7.841 1.00 10.86 179 ILE B O 1
ATOM 3097 N N . ALA B 1 182 ? 44.738 42.130 9.138 1.00 11.48 180 ALA B N 1
ATOM 3098 C CA . ALA B 1 182 ? 43.917 42.553 10.295 1.00 11.19 180 ALA B CA 1
ATOM 3099 C C . ALA B 1 182 ? 44.289 43.966 10.757 1.00 11.95 180 ALA B C 1
ATOM 3100 O O . ALA B 1 182 ? 43.420 44.791 11.033 1.00 11.95 180 ALA B O 1
ATOM 3102 N N . SER B 1 183 ? 45.591 44.252 10.820 1.00 11.81 181 SER B N 1
ATOM 3103 C CA . SER B 1 183 ? 46.049 45.557 11.247 1.00 11.51 181 SER B CA 1
ATOM 3104 C C . SER B 1 18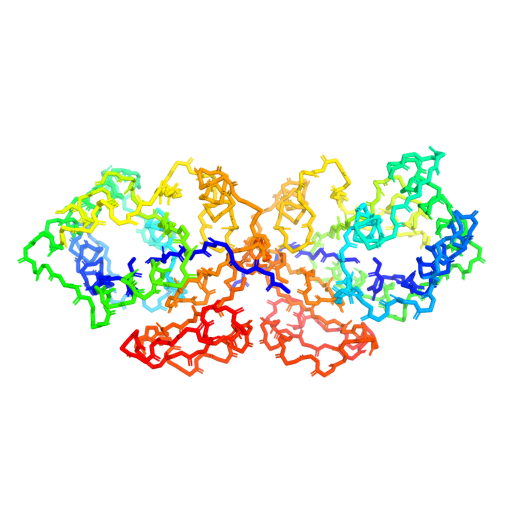3 ? 45.690 46.627 10.215 1.00 11.50 181 SER B C 1
ATOM 3105 O O . SER B 1 183 ? 45.320 47.717 10.586 1.00 11.55 181 SER B O 1
ATOM 3108 N N . LYS B 1 184 ? 45.757 46.294 8.930 1.00 11.97 182 LYS B N 1
ATOM 3109 C CA . LYS B 1 184 ? 45.424 47.245 7.862 1.00 12.55 182 LYS B CA 1
ATOM 3110 C C . LYS B 1 184 ? 43.912 47.461 7.715 1.00 12.42 182 LYS B C 1
ATOM 3111 O O . LYS B 1 184 ? 43.463 48.557 7.385 1.00 12.03 182 LYS B O 1
ATOM 3117 N N . ALA B 1 185 ? 43.133 46.422 7.985 1.00 12.55 183 ALA B N 1
ATOM 3118 C CA . ALA B 1 185 ? 41.681 46.557 8.016 1.00 12.47 183 ALA B CA 1
ATOM 3119 C C . ALA B 1 185 ? 41.230 47.430 9.201 1.00 12.57 183 ALA B C 1
ATOM 3120 O O . ALA B 1 185 ? 40.123 47.974 9.185 1.00 11.83 183 ALA B O 1
ATOM 3122 N N . ALA B 1 186 ? 42.093 47.536 10.221 1.00 13.31 184 ALA B N 1
ATOM 3123 C CA . ALA B 1 186 ? 41.928 48.467 11.352 1.00 13.41 184 ALA B CA 1
ATOM 3124 C C . ALA B 1 186 ? 42.539 49.854 11.085 1.00 13.67 184 ALA B C 1
ATOM 3125 O O . ALA B 1 186 ? 42.470 50.737 11.934 1.00 13.35 184 ALA B O 1
ATOM 3127 N N . ARG B 1 187 ? 43.161 50.016 9.909 1.00 13.62 185 ARG B N 1
ATOM 3128 C CA . ARG B 1 187 ? 43.764 51.268 9.434 1.00 14.38 185 ARG B CA 1
ATOM 3129 C C . ARG B 1 187 ? 45.029 51.680 10.210 1.00 13.69 185 ARG B C 1
ATOM 3130 O O . ARG B 1 187 ? 45.340 52.850 10.315 1.00 13.61 185 ARG B O 1
ATOM 3146 N N . ARG B 1 189 ? 49.286 51.466 11.121 1.00 13.15 187 ARG B N 1
ATOM 3147 C CA . ARG B 1 189 ? 50.616 51.335 10.514 1.00 12.99 187 ARG B CA 1
ATOM 3148 C C . ARG B 1 189 ? 51.065 49.902 10.718 1.00 13.20 187 ARG B C 1
ATOM 3149 O O . ARG B 1 189 ? 50.752 49.307 11.730 1.00 13.56 187 ARG B O 1
ATOM 3157 N N . SER B 1 190 ? 51.834 49.355 9.787 1.00 12.92 188 SER B N 1
ATOM 3158 C CA . SER B 1 190 ? 52.221 47.945 9.864 1.00 13.17 188 SER B CA 1
ATOM 3159 C C . SER B 1 190 ? 53.718 47.719 9.689 1.00 13.83 188 SER B C 1
ATOM 3160 O O . SER B 1 190 ? 54.313 48.166 8.705 1.00 14.49 188 SER B O 1
ATOM 3163 N N . ILE B 1 191 ? 54.292 47.001 10.641 1.00 13.84 189 ILE B N 1
ATOM 3164 C CA . ILE B 1 191 ? 55.647 46.472 10.540 1.00 14.74 189 ILE B CA 1
ATOM 3165 C C . ILE B 1 191 ? 55.526 44.960 10.516 1.00 15.00 189 ILE B C 1
ATOM 3166 O O . ILE B 1 191 ? 54.869 44.372 11.375 1.00 16.09 189 ILE B O 1
ATOM 3171 N N . VAL B 1 192 ? 56.187 44.321 9.556 1.00 15.31 190 VAL B N 1
ATOM 3172 C CA . VAL B 1 192 ? 56.193 42.866 9.505 1.00 15.47 190 VAL B CA 1
ATOM 3173 C C . VAL B 1 192 ? 57.585 42.281 9.665 1.00 15.75 190 VAL B C 1
ATOM 3174 O O . VAL B 1 192 ? 58.575 42.840 9.181 1.00 16.47 190 VAL B O 1
ATOM 3178 N N . VAL B 1 193 ? 57.644 41.174 10.385 1.00 15.92 191 VAL B N 1
ATOM 3179 C CA . VAL B 1 193 ? 58.848 40.376 10.554 1.00 16.64 191 VAL B CA 1
ATOM 3180 C C . VAL B 1 193 ? 58.438 38.975 10.109 1.00 16.84 191 VAL B C 1
ATOM 3181 O O . VAL B 1 193 ? 58.102 38.124 10.934 1.00 17.34 191 VAL B O 1
ATOM 3185 N N . PRO B 1 194 ? 58.424 38.756 8.798 1.00 18.31 192 PRO B N 1
ATOM 3186 C CA . PRO B 1 194 ? 57.784 37.565 8.232 1.00 18.64 192 PRO B CA 1
ATOM 3187 C C . PRO B 1 194 ? 58.296 36.274 8.825 1.00 19.87 192 PRO B C 1
ATOM 3188 O O . PRO B 1 194 ? 59.491 36.122 9.045 1.00 19.34 192 PRO B O 1
ATOM 3192 N N . ALA B 1 195 ? 57.373 35.360 9.099 1.00 20.38 193 ALA B N 1
ATOM 3193 C CA . ALA B 1 195 ? 57.736 34.029 9.515 1.00 21.14 193 ALA B CA 1
ATOM 3194 C C . ALA B 1 195 ? 58.625 33.416 8.433 1.00 21.77 193 ALA B C 1
ATOM 3195 O O . ALA B 1 195 ? 58.506 33.758 7.255 1.00 20.59 193 ALA B O 1
ATOM 3197 N N . PRO B 1 196 ? 59.515 32.514 8.829 1.00 22.70 194 PRO B N 1
ATOM 3198 C CA . PRO B 1 196 ? 60.290 31.728 7.862 1.00 23.54 194 PRO B CA 1
ATOM 3199 C C . PRO B 1 196 ? 59.392 31.084 6.786 1.00 24.35 194 PRO B C 1
ATOM 3200 O O . PRO B 1 196 ? 59.725 31.108 5.611 1.00 24.89 194 PRO B O 1
ATOM 3204 N N . GLU B 1 197 ? 58.240 30.561 7.202 1.00 25.25 195 GLU B N 1
ATOM 3205 C CA . GLU B 1 197 ? 57.252 29.959 6.301 1.00 26.56 195 GLU B CA 1
ATOM 3206 C C . GLU B 1 197 ? 56.605 30.933 5.292 1.00 26.45 195 GLU B C 1
ATOM 3207 O O . GLU B 1 197 ? 55.857 30.474 4.408 1.00 26.81 195 GLU B O 1
ATOM 3213 N N . ALA B 1 198 ? 56.869 32.243 5.424 1.00 25.62 196 ALA B N 1
ATOM 3214 C CA . ALA B 1 198 ? 56.235 33.284 4.600 1.00 25.13 196 ALA B CA 1
ATOM 3215 C C . ALA B 1 198 ? 57.192 34.325 4.006 1.00 24.84 196 ALA B C 1
ATOM 3216 O O . ALA B 1 198 ? 56.753 35.361 3.519 1.00 23.81 196 ALA B O 1
ATOM 3218 N N . GLN B 1 199 ? 58.493 34.045 4.019 1.00 24.94 197 GLN B N 1
ATOM 3219 C CA . GLN B 1 199 ? 59.528 35.070 3.754 1.00 25.21 197 GLN B CA 1
ATOM 3220 C C . GLN B 1 199 ? 59.368 36.032 2.558 1.00 24.12 197 GLN B C 1
ATOM 3221 O O . GLN B 1 199 ? 59.525 37.276 2.692 1.00 25.64 197 GLN B O 1
ATOM 3227 N N . ASN B 1 200 ? 59.161 35.422 1.395 1.00 22.03 198 ASN B N 1
ATOM 3228 C CA . ASN B 1 200 ? 59.039 36.075 0.093 1.00 20.21 198 ASN B CA 1
ATOM 3229 C C . ASN B 1 200 ? 57.585 36.211 -0.370 1.00 19.17 198 ASN B C 1
ATOM 3230 O O . ASN B 1 200 ? 57.299 36.278 -1.569 1.00 18.55 198 ASN B O 1
ATOM 3235 N N . ASP B 1 201 ? 56.659 36.277 0.581 1.00 18.21 199 ASP B N 1
ATOM 3236 C CA . ASP B 1 201 ? 55.265 36.462 0.229 1.00 17.35 199 ASP B CA 1
ATOM 3237 C C . ASP B 1 201 ? 55.144 37.877 -0.336 1.00 17.33 199 ASP B C 1
ATOM 3238 O O . ASP B 1 201 ? 55.457 38.827 0.379 1.00 17.24 199 ASP B O 1
ATOM 3243 N N . PRO B 1 202 ? 54.714 38.037 -1.593 1.00 17.32 200 PRO B N 1
ATOM 3244 C CA . PRO B 1 202 ? 54.632 39.366 -2.222 1.00 17.66 200 PRO B CA 1
ATOM 3245 C C . PRO B 1 202 ? 53.635 40.296 -1.550 1.00 17.75 200 PRO B C 1
ATOM 3246 O O . PRO B 1 202 ? 53.724 41.518 -1.709 1.00 17.21 200 PRO B O 1
ATOM 3250 N N . ARG B 1 203 ? 52.691 39.708 -0.829 1.00 16.87 201 ARG B N 1
ATOM 3251 C CA . ARG B 1 203 ? 51.650 40.471 -0.156 1.00 16.83 201 ARG B CA 1
ATOM 3252 C C . ARG B 1 203 ? 52.154 41.317 1.012 1.00 16.46 201 ARG B C 1
ATOM 3253 O O . ARG B 1 203 ? 51.459 42.235 1.439 1.00 16.80 201 ARG B O 1
ATOM 3261 N N . PHE B 1 204 ? 53.352 41.035 1.530 1.00 15.76 202 PHE B N 1
ATOM 3262 C CA . PHE B 1 204 ? 53.930 41.911 2.560 1.00 15.70 202 PHE B CA 1
ATOM 3263 C C . PHE B 1 204 ? 54.237 43.342 2.072 1.00 15.93 202 PHE B C 1
ATOM 3264 O O . PHE B 1 204 ? 54.520 44.223 2.887 1.00 15.05 202 PHE B O 1
ATOM 3272 N N . VAL B 1 205 ? 54.154 43.585 0.762 1.00 16.10 203 VAL B N 1
ATOM 3273 C CA . VAL B 1 205 ? 54.276 44.937 0.216 1.00 16.79 203 VAL B CA 1
ATOM 3274 C C . VAL B 1 205 ? 53.247 45.928 0.811 1.00 16.65 203 VAL B C 1
ATOM 3275 O O . VAL B 1 205 ? 53.426 47.138 0.720 1.00 16.97 203 VAL B O 1
ATOM 3279 N N . LEU B 1 206 ? 52.174 45.399 1.385 1.00 16.54 204 LEU B N 1
ATOM 3280 C CA . LEU B 1 206 ? 51.175 46.186 2.104 1.00 17.11 204 LEU B CA 1
ATOM 3281 C C . LEU B 1 206 ? 51.704 46.801 3.404 1.00 16.26 204 LEU B C 1
ATOM 3282 O O . LEU B 1 206 ? 51.256 47.868 3.817 1.00 15.76 204 LEU B O 1
ATOM 3287 N N . ALA B 1 207 ? 52.627 46.113 4.066 1.00 16.16 205 ALA B N 1
ATOM 3288 C CA . ALA B 1 207 ? 53.257 46.646 5.276 1.00 16.32 205 ALA B CA 1
ATOM 3289 C C . ALA B 1 207 ? 54.023 47.946 4.975 1.00 16.79 205 ALA B C 1
ATOM 3290 O O . ALA B 1 207 ? 54.502 48.156 3.868 1.00 16.58 205 ALA B O 1
ATOM 3292 N N . ASN B 1 208 ? 54.107 48.823 5.965 1.00 16.71 206 ASN B N 1
ATOM 3293 C CA . ASN B 1 208 ? 54.916 50.026 5.866 1.00 17.25 206 ASN B CA 1
ATOM 3294 C C . ASN B 1 208 ? 56.417 49.769 6.000 1.00 17.46 206 ASN B C 1
ATOM 3295 O O . ASN B 1 208 ? 57.215 50.472 5.386 1.00 17.05 206 ASN B O 1
ATOM 3300 N N . VAL B 1 209 ? 56.773 48.783 6.825 1.00 17.51 207 VAL B N 1
ATOM 3301 C CA . VAL B 1 209 ? 58.156 48.366 7.047 1.00 17.73 207 VAL B CA 1
ATOM 3302 C C . VAL B 1 209 ? 58.237 46.832 7.058 1.00 18.36 207 VAL B C 1
ATOM 3303 O O . VAL B 1 209 ? 57.382 46.165 7.624 1.00 16.95 207 VAL B O 1
ATOM 3307 N N . LYS B 1 210 ? 59.262 46.282 6.408 1.00 19.56 208 LYS B N 1
ATOM 3308 C CA . LYS B 1 210 ? 59.546 44.846 6.448 1.00 20.82 208 LYS B CA 1
ATOM 3309 C C . LYS B 1 210 ? 60.927 44.635 7.072 1.00 21.43 208 LYS B C 1
ATOM 3310 O O . LYS B 1 210 ? 61.927 45.199 6.599 1.00 20.90 208 LYS B O 1
ATOM 3316 N N . LEU B 1 211 ? 60.961 43.851 8.143 1.00 21.17 209 LEU B N 1
ATOM 3317 C CA . LEU B 1 211 ? 62.185 43.541 8.872 1.00 21.95 209 LEU B CA 1
ATOM 3318 C C . LEU B 1 211 ? 62.492 42.056 8.732 1.00 22.43 209 LEU B C 1
ATOM 3319 O O . LEU B 1 211 ? 61.574 41.238 8.664 1.00 22.09 209 LEU B O 1
ATOM 3324 N N . SER B 1 212 ? 63.774 41.697 8.676 1.00 22.69 210 SER B N 1
ATOM 3325 C CA . SER B 1 212 ? 64.146 40.286 8.693 1.00 23.33 210 SER B CA 1
ATOM 3326 C C . SER B 1 212 ? 64.121 39.753 10.108 1.00 22.87 210 SER B C 1
ATOM 3327 O O . SER B 1 212 ? 63.979 38.557 10.323 1.00 22.88 210 SER B O 1
ATOM 3330 N N . SER B 1 213 ? 64.296 40.655 11.068 1.00 22.38 211 SER B N 1
ATOM 3331 C CA . SER B 1 213 ? 64.268 40.322 12.473 1.00 21.84 211 SER B CA 1
ATOM 3332 C C . SER B 1 213 ? 63.905 41.545 13.304 1.00 21.18 211 SER B C 1
ATOM 3333 O O . SER B 1 213 ? 64.135 42.673 12.908 1.00 20.60 211 SER B O 1
ATOM 3336 N N . LEU B 1 214 ? 63.348 41.299 14.477 1.00 21.28 212 LEU B N 1
ATOM 3337 C CA . LEU B 1 214 ? 63.021 42.366 15.416 1.00 21.68 212 LEU B 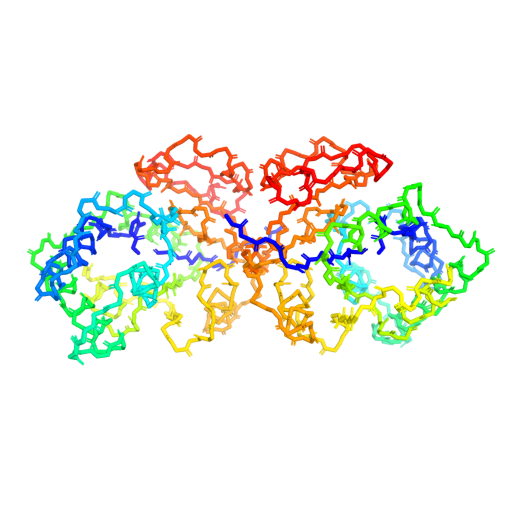CA 1
ATOM 3338 C C . LEU B 1 214 ? 64.296 43.030 15.955 1.00 21.87 212 LEU B C 1
ATOM 3339 O O . LEU B 1 214 ? 64.244 44.143 16.454 1.00 20.93 212 LEU B O 1
ATOM 3344 N N . THR B 1 215 ? 65.444 42.363 15.822 1.00 22.14 213 THR B N 1
ATOM 3345 C CA . THR B 1 215 ? 66.728 42.969 16.199 1.00 22.60 213 THR B CA 1
ATOM 3346 C C . THR B 1 215 ? 67.002 44.228 15.376 1.00 22.80 213 THR B C 1
ATOM 3347 O O . THR B 1 215 ? 67.702 45.131 15.828 1.00 22.78 213 THR B O 1
ATOM 3351 N N . GLU B 1 216 ? 66.455 44.261 14.163 1.00 23.01 214 GLU B N 1
ATOM 3352 C CA . GLU B 1 216 ? 66.616 45.378 13.234 1.00 23.69 214 GLU B CA 1
ATOM 3353 C C . GLU B 1 216 ? 65.677 46.555 13.472 1.00 22.08 214 GLU B C 1
ATOM 3354 O O . GLU B 1 216 ? 65.796 47.575 12.788 1.00 21.91 214 GLU B O 1
ATOM 3360 N N . LEU B 1 217 ? 64.739 46.420 14.411 1.00 20.75 215 LEU B N 1
ATOM 3361 C CA . LEU B 1 217 ? 63.744 47.466 14.647 1.00 19.68 215 LEU B CA 1
ATOM 3362 C C . LEU B 1 217 ? 64.367 48.794 15.091 1.00 19.53 215 LEU B C 1
ATOM 3363 O O . LEU B 1 217 ? 65.193 48.813 16.008 1.00 19.19 215 LEU B O 1
ATOM 3368 N N . THR B 1 218 ? 63.939 49.887 14.450 1.00 19.83 216 THR B N 1
ATOM 3369 C CA . THR B 1 218 ? 64.383 51.247 14.772 1.00 20.34 216 THR B CA 1
ATOM 3370 C C . THR B 1 218 ? 63.207 52.155 15.114 1.00 20.95 216 THR B C 1
ATOM 3371 O O . THR B 1 218 ? 62.045 51.824 14.843 1.00 20.84 216 THR B O 1
ATOM 3375 N N . ALA B 1 219 ? 63.518 53.307 15.710 1.00 21.55 217 ALA B N 1
ATOM 3376 C CA . ALA B 1 219 ? 62.505 54.292 16.069 1.00 21.67 217 ALA B CA 1
ATOM 3377 C C . ALA B 1 219 ? 61.788 54.804 14.838 1.00 21.72 217 ALA B C 1
ATOM 3378 O O . ALA B 1 219 ? 60.591 55.055 14.878 1.00 20.51 217 ALA B O 1
ATOM 3380 N N . LYS B 1 220 ? 62.534 54.965 13.746 1.00 21.79 218 LYS B N 1
ATOM 3381 C CA . LYS B 1 220 ? 61.958 55.393 12.480 1.00 22.18 218 LYS B CA 1
ATOM 3382 C C . LYS B 1 220 ? 60.959 54.365 11.931 1.00 20.59 218 LYS B C 1
ATOM 3383 O O . LYS B 1 220 ? 59.966 54.732 11.319 1.00 20.13 218 LYS B O 1
ATOM 3389 N N . ASP B 1 221 ? 61.229 53.080 12.134 1.00 20.11 219 ASP B N 1
ATOM 3390 C CA . ASP B 1 221 ? 60.301 52.039 11.687 1.00 19.39 219 ASP B CA 1
ATOM 3391 C C . ASP B 1 221 ? 58.980 52.188 12.440 1.00 19.07 219 ASP B C 1
ATOM 3392 O O . ASP B 1 221 ? 57.921 52.083 11.859 1.00 18.65 219 ASP B O 1
ATOM 3397 N N . LEU B 1 222 ? 59.059 52.442 13.737 1.00 19.31 220 LEU B N 1
ATOM 3398 C CA . LEU B 1 222 ? 57.866 52.599 14.574 1.00 19.55 220 LEU B CA 1
ATOM 3399 C C . LEU B 1 222 ? 57.059 53.842 14.230 1.00 19.89 220 LEU B C 1
ATOM 3400 O O . LEU B 1 222 ? 55.858 53.758 13.980 1.00 19.87 220 LEU B O 1
ATOM 3405 N N . LEU B 1 223 ? 57.732 54.991 14.196 1.00 20.14 221 LEU B N 1
ATOM 3406 C CA . LEU B 1 223 ? 57.066 56.286 14.113 1.00 20.75 221 LEU B CA 1
ATOM 3407 C C . LEU B 1 223 ? 56.798 56.751 12.683 1.00 21.26 221 LEU B C 1
ATOM 3408 O O . LEU B 1 223 ? 55.932 57.588 12.451 1.00 20.27 221 LEU B O 1
ATOM 3413 N N . GLY B 1 224 ? 57.539 56.203 11.730 1.00 22.27 222 GLY B N 1
ATOM 3414 C CA . GLY B 1 224 ? 57.430 56.617 10.345 1.00 23.89 222 GLY B CA 1
ATOM 3415 C C . GLY B 1 224 ? 58.257 57.860 10.102 1.00 24.93 222 GLY B C 1
ATOM 3416 O O . GLY B 1 224 ? 58.950 58.344 11.006 1.00 25.67 222 GLY B O 1
#

Radius of gyration: 22.88 Å; Cα contacts (8 Å, |Δi|>4): 779; chains: 2; bounding box: 50×70×53 Å